Protein AF-A0A382B597-F1 (afdb_monomer)

Sequence (500 aa):
MKMKSVLISLIPILILISCGGSGDSQESSTSLQPSNSISLPTAVIDGYVSGANVYIDFNWNLVQDEGEPSATENTSQQLYEFSETDFSEINNFSAFCGMNRPRIAEVPIGAVDSENGTVTEAYTMTYFPRSYNSNSERANVTPFSSLFTVFVQDAIQGANITVPEACGSEADDIAVNVLGKVESVLNDLEYQYGINPSYFYED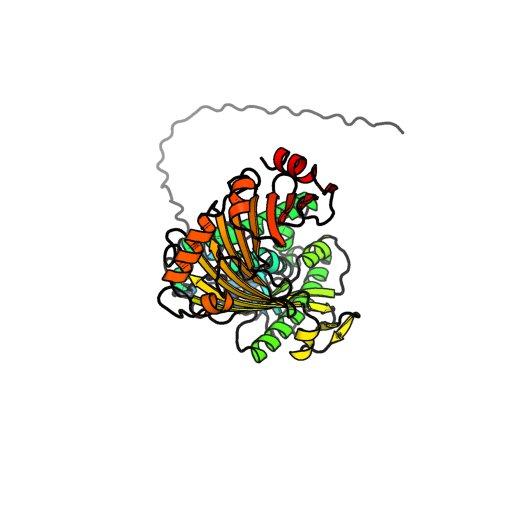YIASGNAEKQEIGEKIVVFLGTMHEVEKVAEEIYGSPVISYPSEELINTVLAGNEFNTLTFHIVIKTTREIVDSYFSYEKRLRYNNIVANDEGQILDSNGNPMAITQENLETVADVHSSEDYESGIGNVVNGYFVHISTEINNGVERTFILFSKDEWGCDLTLSKETTYGYLSARQGCYPPLNTMDQTELRLYDETNPYFDYDVSLEASRRDVATINDIFEELDAIPLGIANRDNALAYVLDGDQLFYEIEKDVNWFYYYTKGSGEELCQKIPLGGTSVIQSWTGTTAYEQCYANMQ

Mean predicted aligned error: 9.7 Å

Nearest PDB structures (foldseek):
  5onu-assembly1_C  TM=3.899E-01  e=1.989E+00  Vibrio cholerae
  7ufs-assembly1_D  TM=1.704E-01  e=6.627E+00  Bifidobacterium longum

Foldseek 3Di:
DDDDDDDDDDDDDDDDDDDDDDDDDDDPPPPPDPPQFQWAKEAEPLALKAPWWKWWDLQLPLDDDPLTATFDDDPVVSITTTGPVSNVLAAPDGSLLSLLTKMKTWHDQQIAGPVPGTDHFIFMFMAGRLARSDDDPYFYGALLRQQLCQQQVVLSVPGPDDRRCSSPPSNSVSSRSSNVSSNVVQVCCCVVPVDHSCLSTPNCVVVVVVLSSVLRNLSRLVRSLQVVLQVQVCVVPVFGKDKHWDPVVNVCSSVSHDDFKTWIKMKTKDPWADPDPFKIKMKMKMFGGFMDGSVSFTAAPVRDGDDNHPVVSVRRTFIKMKIWIWGDACRLPHQWIWIWIWMATSNKTKTKIWTHHPDFAKIWMWMDIPVPQWIKTKIWTGHPAFKIKMKIKTANDCPQPQPNDPRVVCSVVVDSVVSVVSVVSSVPQDIHLVCVVVNVVRYDQQIKMWIWMDHQWIWIWMAGHPVRWIKIFTGGPPDDDTPDMDIGPVRSVVSVVVGD

Secondary structure (DSSP, 8-state):
-PPPPPPP-PPPPPP-----------------PPP------EEEBTTBEES-EEEE-SSSSSS--TTPPBPEEETTTTEEE--GGGGTTSTT--HHHHHTS-EEEEE-TT-EETTTEE--S-EEEEE--SSTT---SSEEE-TTGGGGHHHHHHHHHT----GGGTTSHHHHHHHHHHHHHHHHHHHHHHHHH---GGGGTS-TTTTT-HHHHHHHHHHHHHHHHHHHHHHHHHHHHSS-EEEEE-HHHHHHHHTT---SEEEEEEEEEPPPEE-SSSEEEEEEEEEEEEEEETTS-EE-TTS-EE-S-HHHHHHHSEEEEEEEEEEPTTTSBTTBEEEEEEEEETTEEEEEEEEE-SSS-EEEEEEEETTT--EEEEEEE--TTT-EEEEEEEE--TT-STT---HHHHHHH--HHHHHHHHHHHHTSPPSGGGHHHHTTS--TT-EEEEEEESSSEEEEEEETTTTEEEEEEE-TT--S-SEEEETHHHHHHHHHH--

Solvent-accessible surface area (backbone atoms only — not comparable to full-atom values): 27346 Å² total; per-residue (Å²): 133,83,88,80,87,80,84,83,81,88,80,84,86,83,85,82,88,83,85,86,79,93,75,94,70,94,70,81,80,75,73,82,66,80,73,85,68,60,79,66,41,29,32,47,45,77,35,58,53,43,74,51,54,38,34,45,34,57,30,56,79,80,60,96,52,92,60,50,31,61,42,48,78,37,78,92,77,62,33,30,40,52,59,80,73,42,46,72,51,33,46,78,67,43,62,67,53,61,52,48,31,38,38,39,36,41,34,43,62,71,17,36,27,70,78,81,38,68,35,84,63,36,29,64,33,31,21,66,46,64,28,67,81,53,87,64,94,52,49,41,27,17,49,58,25,33,62,50,48,44,75,31,46,74,52,36,69,75,55,87,47,52,55,44,51,29,51,36,70,71,41,47,52,44,32,45,51,31,17,47,46,45,33,50,52,41,51,49,40,30,73,77,70,68,41,59,66,56,74,40,48,57,64,45,73,86,69,63,38,60,71,59,42,56,52,30,55,54,46,43,47,45,33,23,35,46,39,54,47,29,54,54,49,24,70,74,67,76,35,67,49,49,66,32,52,38,74,64,50,57,57,39,60,73,69,68,54,91,76,60,63,48,48,25,34,38,42,35,48,51,81,73,39,80,77,56,101,54,32,34,36,36,42,38,42,34,38,33,66,35,36,31,36,78,83,58,31,38,32,43,99,84,68,45,79,41,72,91,42,72,73,50,51,68,69,41,23,56,46,35,35,38,44,37,37,40,34,54,70,37,68,75,42,84,74,22,29,44,40,30,37,43,34,32,50,78,84,43,43,36,31,37,44,35,36,35,46,99,64,74,37,56,37,34,33,45,34,40,37,69,84,78,68,31,43,36,46,31,37,37,31,38,54,94,80,75,32,40,42,22,24,35,40,39,43,57,49,90,81,45,83,62,83,80,64,61,58,65,59,49,60,72,65,62,47,59,68,59,53,44,52,53,48,57,57,48,71,65,54,52,68,34,58,89,30,45,81,65,42,56,74,74,50,53,68,67,9,32,46,36,30,41,33,39,60,95,35,33,38,39,36,39,36,31,37,82,79,63,50,29,38,15,39,36,25,48,68,99,52,89,60,73,74,46,77,40,58,42,91,57,6,58,60,53,38,52,72,72,57,112

Radius of gyration: 28.18 Å; Cα contacts (8 Å, |Δi|>4): 1024; chains: 1; bounding box: 69×78×82 Å

Organism: NCBI:txid408172

Structure (mmCIF, N/CA/C/O backbone):
data_AF-A0A382B597-F1
#
_entry.id   AF-A0A382B597-F1
#
loop_
_atom_site.group_PDB
_atom_site.id
_atom_site.type_symbol
_atom_site.label_atom_id
_atom_site.label_alt_id
_atom_site.label_comp_id
_atom_site.label_asym_id
_atom_site.label_entity_id
_atom_site.label_seq_id
_atom_site.pdbx_PDB_ins_code
_atom_site.Cartn_x
_atom_site.Cartn_y
_atom_site.Cartn_z
_atom_site.occupancy
_atom_site.B_iso_or_equiv
_atom_site.auth_seq_id
_atom_site.auth_comp_id
_atom_site.auth_asym_id
_atom_site.auth_atom_id
_atom_site.pdbx_PDB_model_num
ATOM 1 N N . MET A 1 1 ? -39.086 40.029 -12.454 1.00 37.84 1 MET A N 1
ATOM 2 C CA . MET A 1 1 ? -39.548 40.391 -11.094 1.00 37.84 1 MET A CA 1
ATOM 3 C C . MET A 1 1 ? -38.426 41.175 -10.419 1.00 37.84 1 MET A C 1
ATOM 5 O O . MET A 1 1 ? -37.273 40.890 -10.696 1.00 37.84 1 MET A O 1
ATOM 9 N N . LYS A 1 2 ? -38.760 42.240 -9.684 1.00 30.34 2 LYS A N 1
ATOM 10 C CA . LYS A 1 2 ? -37.858 43.324 -9.248 1.00 30.34 2 LYS A CA 1
ATOM 11 C C . LYS A 1 2 ? -36.722 42.852 -8.322 1.00 30.34 2 LYS A C 1
ATOM 13 O O . LYS A 1 2 ? -37.002 42.181 -7.334 1.00 30.34 2 LYS A O 1
ATOM 18 N N . MET A 1 3 ? -35.493 43.310 -8.585 1.00 29.55 3 MET A N 1
ATOM 19 C CA . MET A 1 3 ? -34.404 43.361 -7.599 1.00 29.55 3 MET A CA 1
ATOM 20 C C . MET A 1 3 ? -34.833 44.236 -6.413 1.00 29.55 3 MET A C 1
ATOM 22 O O . MET A 1 3 ? -35.255 45.378 -6.607 1.00 29.55 3 MET A O 1
ATOM 26 N N . LYS A 1 4 ? -34.727 43.704 -5.191 1.00 32.28 4 LYS A N 1
ATOM 27 C CA . LYS A 1 4 ? -34.767 44.488 -3.952 1.00 32.28 4 LYS A CA 1
ATOM 28 C C . LYS A 1 4 ? -33.332 44.715 -3.486 1.00 32.28 4 LYS A C 1
ATOM 30 O O . LYS A 1 4 ? -32.605 43.772 -3.209 1.00 32.28 4 LYS A O 1
ATOM 35 N N . SER A 1 5 ? -32.963 45.986 -3.424 1.00 30.56 5 SER A N 1
ATOM 36 C CA . SER A 1 5 ? -31.755 46.529 -2.812 1.00 30.56 5 SER A CA 1
ATOM 37 C C . SER A 1 5 ? -31.752 46.294 -1.298 1.00 30.56 5 SER A C 1
ATOM 39 O O . SER A 1 5 ? -32.700 46.701 -0.623 1.00 30.56 5 SER A O 1
ATOM 41 N N . VAL A 1 6 ? -30.681 45.706 -0.767 1.00 36.62 6 VAL A N 1
ATOM 42 C CA . VAL A 1 6 ? -30.382 45.682 0.672 1.00 36.62 6 VAL A CA 1
ATOM 43 C C . VAL A 1 6 ? -29.342 46.769 0.951 1.00 36.62 6 VAL A C 1
ATOM 45 O O . VAL A 1 6 ? -28.278 46.787 0.338 1.00 36.62 6 VAL A O 1
ATOM 48 N N . LEU A 1 7 ? -29.692 47.715 1.829 1.00 30.53 7 LEU A N 1
ATOM 49 C CA . LEU A 1 7 ? -28.797 48.749 2.350 1.00 30.53 7 LEU A CA 1
ATOM 50 C C . LEU A 1 7 ? -27.815 48.120 3.350 1.00 30.53 7 LEU A C 1
ATOM 52 O O . LEU A 1 7 ? -28.245 47.505 4.323 1.00 30.53 7 LEU A O 1
ATOM 56 N N . ILE A 1 8 ? -26.518 48.349 3.150 1.00 35.06 8 ILE A N 1
ATOM 57 C CA . ILE A 1 8 ? -25.460 48.057 4.123 1.00 35.06 8 ILE A CA 1
ATOM 58 C C . ILE A 1 8 ? -25.253 49.312 4.981 1.00 35.06 8 ILE A C 1
ATOM 60 O O . ILE A 1 8 ? -24.890 50.372 4.472 1.00 35.06 8 ILE A O 1
ATOM 64 N N . SER A 1 9 ? -25.520 49.194 6.281 1.00 29.27 9 SER A N 1
ATOM 65 C CA . SER A 1 9 ? -25.282 50.233 7.287 1.00 29.27 9 SER A CA 1
ATOM 66 C C . SER A 1 9 ? -23.873 50.068 7.862 1.00 29.27 9 SER A C 1
ATOM 68 O O . SER A 1 9 ? -23.612 49.098 8.568 1.00 29.27 9 SER A O 1
ATOM 70 N N . LEU A 1 10 ? -22.971 51.013 7.572 1.00 33.47 10 LEU A N 1
ATOM 71 C CA . LEU A 1 10 ? -21.651 51.108 8.205 1.00 33.47 10 LEU A CA 1
ATOM 72 C C . LEU A 1 10 ? -21.783 51.586 9.661 1.00 33.47 10 LEU A C 1
ATOM 74 O O . LEU A 1 10 ? -22.349 52.649 9.916 1.00 33.47 10 LEU A O 1
ATOM 78 N N . ILE A 1 11 ? -21.203 50.835 10.599 1.00 38.25 11 ILE A N 1
ATOM 79 C CA . ILE A 1 11 ? -20.978 51.247 11.993 1.00 38.25 11 ILE A CA 1
ATOM 80 C C . ILE A 1 11 ? -19.499 51.659 12.134 1.00 38.25 11 ILE A C 1
ATOM 82 O O . ILE A 1 11 ? -18.631 50.888 11.723 1.00 38.25 11 ILE A O 1
ATOM 86 N N . PRO A 1 12 ? -19.175 52.844 12.688 1.00 37.09 12 PRO A N 1
ATOM 87 C CA . PRO A 1 12 ? -17.795 53.290 12.854 1.00 37.09 12 PRO A CA 1
ATOM 88 C C . PRO A 1 12 ? -17.158 52.744 14.142 1.00 37.09 12 PRO A C 1
ATOM 90 O O . PRO A 1 12 ? -17.739 52.818 15.224 1.00 37.09 12 PRO A O 1
ATOM 93 N N . ILE A 1 13 ? -15.929 52.240 14.012 1.00 37.03 13 ILE A N 1
ATOM 94 C CA . ILE A 1 13 ? -15.057 51.787 15.104 1.00 37.03 13 ILE A CA 1
ATOM 95 C C . ILE A 1 13 ? -14.467 53.011 15.824 1.00 37.03 13 ILE A C 1
ATOM 97 O O . ILE A 1 13 ? -13.792 53.839 15.210 1.00 37.03 13 ILE A O 1
ATOM 101 N N . LEU A 1 14 ? -14.723 53.121 17.133 1.00 34.41 14 LEU A N 1
ATOM 102 C CA . LEU A 1 14 ? -14.070 54.080 18.027 1.00 34.41 14 LEU A CA 1
ATOM 103 C C . LEU A 1 14 ? -12.670 53.578 18.404 1.00 34.41 14 LEU A C 1
ATOM 105 O O . LEU A 1 14 ? -12.516 52.496 18.963 1.00 34.41 14 LEU A O 1
ATOM 109 N N . ILE A 1 15 ? -11.666 54.418 18.161 1.00 37.91 15 ILE A N 1
ATOM 110 C CA . ILE A 1 15 ? -10.304 54.274 18.678 1.00 37.91 15 ILE A CA 1
ATOM 111 C C . ILE A 1 15 ? -10.270 54.907 20.074 1.00 37.91 15 ILE A C 1
ATOM 113 O O . ILE A 1 15 ? -10.552 56.098 20.217 1.00 37.91 15 ILE A O 1
ATOM 117 N N . LEU A 1 16 ? -9.899 54.133 21.095 1.00 32.31 16 LEU A N 1
ATOM 118 C CA . LEU A 1 16 ? -9.538 54.650 22.415 1.00 32.31 16 LEU A CA 1
ATOM 119 C C . LEU A 1 16 ? -8.029 54.502 22.615 1.00 32.31 16 LEU A C 1
ATOM 121 O O . LEU A 1 16 ? -7.497 53.401 22.722 1.00 32.31 16 LEU A O 1
ATOM 125 N N . ILE A 1 17 ? -7.359 55.650 22.667 1.00 39.31 17 I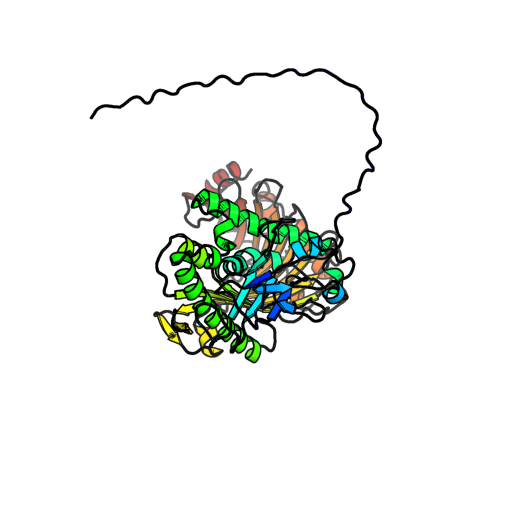LE A N 1
ATOM 126 C CA . ILE A 1 17 ? -5.998 55.813 23.170 1.00 39.31 17 ILE A CA 1
ATOM 127 C C . ILE A 1 17 ? -6.109 55.943 24.691 1.00 39.31 17 ILE A C 1
ATOM 129 O O . ILE A 1 17 ? -6.788 56.846 25.180 1.00 39.31 17 ILE A O 1
ATOM 133 N N . SER A 1 18 ? -5.418 55.076 25.429 1.00 32.22 18 SER A N 1
ATOM 134 C CA . SER A 1 18 ? -5.129 55.278 26.849 1.00 32.22 18 SER A CA 1
ATOM 135 C C . SER A 1 18 ? -3.623 55.201 27.067 1.00 32.22 18 SER A C 1
ATOM 137 O O . SER A 1 18 ? -2.956 54.277 26.610 1.00 32.22 18 SER A O 1
ATOM 139 N N . CYS A 1 19 ? -3.104 56.216 27.747 1.00 43.09 19 CYS A N 1
ATOM 140 C CA . CYS A 1 19 ? -1.728 56.362 28.182 1.00 43.09 19 CYS A CA 1
ATOM 141 C C . CYS A 1 19 ? -1.784 56.544 29.700 1.00 43.09 19 CYS A C 1
ATOM 143 O O . CYS A 1 19 ? -2.514 57.421 30.168 1.00 43.09 19 CYS A O 1
ATOM 145 N N . GLY A 1 20 ? -1.026 55.757 30.465 1.00 29.20 20 GLY A N 1
ATOM 146 C CA . GLY A 1 20 ? -0.786 56.066 31.873 1.00 29.20 20 GLY A CA 1
ATOM 147 C C . GLY A 1 20 ? -0.427 54.877 32.757 1.00 29.20 20 GLY A C 1
ATOM 148 O O . GLY A 1 20 ? -1.260 54.012 32.992 1.00 29.20 20 GLY A O 1
ATOM 149 N N . GLY A 1 21 ? 0.770 54.942 33.350 1.00 28.38 21 GLY A N 1
ATOM 150 C CA . GLY A 1 21 ? 0.973 54.513 34.736 1.00 28.38 21 GLY A CA 1
ATOM 151 C C . GLY A 1 21 ? 1.982 53.392 34.963 1.00 28.38 21 GLY A C 1
ATOM 152 O O . GLY A 1 21 ? 1.618 52.225 34.985 1.00 28.38 21 GLY A O 1
ATOM 153 N N . SER A 1 22 ? 3.233 53.769 35.240 1.00 30.67 22 SER A N 1
ATOM 154 C CA . SER A 1 22 ? 4.206 52.931 35.946 1.00 30.67 22 SER A CA 1
ATOM 155 C C . SER A 1 22 ? 3.709 52.590 37.354 1.00 30.67 22 SER A C 1
ATOM 157 O O . SER A 1 22 ? 3.396 53.491 38.133 1.00 30.67 22 SER A O 1
ATOM 159 N N . GLY A 1 23 ? 3.705 51.303 37.686 1.00 27.50 23 GLY A N 1
ATOM 160 C CA . GLY A 1 23 ? 3.468 50.778 39.025 1.00 27.50 23 GLY A CA 1
ATOM 161 C C . GLY A 1 23 ? 4.176 49.438 39.151 1.00 27.50 23 GLY A C 1
ATOM 162 O O . GLY A 1 23 ? 3.759 48.459 38.548 1.00 27.50 23 GLY A O 1
ATOM 163 N N . ASP A 1 24 ? 5.291 49.448 39.871 1.00 30.38 24 ASP A N 1
ATOM 164 C CA . ASP A 1 24 ? 6.101 48.284 40.206 1.00 30.38 24 ASP A CA 1
ATOM 165 C C . ASP A 1 24 ? 5.371 47.471 41.284 1.00 30.38 24 ASP A C 1
ATOM 167 O O . ASP A 1 24 ? 5.155 47.950 42.400 1.00 30.38 24 ASP A O 1
ATOM 171 N N . SER A 1 25 ? 4.949 46.260 40.939 1.00 30.42 25 SER A N 1
ATOM 172 C CA . SER A 1 25 ? 4.514 45.249 41.895 1.00 30.42 25 SER A CA 1
ATOM 173 C C . SER A 1 25 ? 4.938 43.888 41.367 1.00 30.42 25 SER A C 1
ATOM 175 O O . SER A 1 25 ? 4.450 43.441 40.332 1.00 30.42 25 SER A O 1
ATOM 177 N N . GLN A 1 26 ? 5.872 43.262 42.084 1.00 36.31 26 GLN A N 1
ATOM 178 C CA . GLN A 1 26 ? 6.314 41.887 41.883 1.00 36.31 26 GLN A CA 1
ATOM 179 C C . GLN A 1 26 ? 5.106 40.943 41.830 1.00 36.31 26 GLN A C 1
ATOM 181 O O . GLN A 1 26 ? 4.572 40.554 42.869 1.00 36.31 26 GLN A O 1
ATOM 186 N N . GLU A 1 27 ? 4.708 40.534 40.630 1.00 28.67 27 GLU A N 1
ATOM 187 C CA . GLU A 1 27 ? 3.948 39.308 40.445 1.00 28.67 27 GLU A CA 1
ATOM 188 C C . GLU A 1 27 ? 4.941 38.170 40.249 1.00 28.67 27 GLU A C 1
ATOM 190 O O . GLU A 1 27 ? 5.808 38.200 39.373 1.00 28.67 27 GLU A O 1
ATOM 195 N N . SER A 1 28 ? 4.837 37.173 41.128 1.00 26.16 28 SER A N 1
ATOM 196 C CA . SER A 1 28 ? 5.482 35.887 40.918 1.00 26.16 28 SER A CA 1
ATOM 197 C C . SER A 1 28 ? 4.978 35.338 39.594 1.00 26.16 28 SER A C 1
ATOM 199 O O . SER A 1 28 ? 3.799 35.019 39.452 1.00 26.16 28 SER A O 1
ATOM 201 N N . SER A 1 29 ? 5.886 35.237 38.630 1.00 25.31 29 SER A N 1
ATOM 202 C CA . SER A 1 29 ? 5.713 34.425 37.442 1.00 25.31 29 SER A CA 1
ATOM 203 C C . SER A 1 29 ? 5.484 32.988 37.898 1.00 25.31 29 SER A C 1
ATOM 205 O O . SER A 1 29 ? 6.432 32.236 38.130 1.00 25.31 29 SER A O 1
ATOM 207 N N . THR A 1 30 ? 4.222 32.611 38.072 1.00 29.50 30 THR A N 1
ATOM 208 C CA . THR A 1 30 ? 3.831 31.207 38.069 1.00 29.50 30 THR A CA 1
ATOM 209 C C . THR A 1 30 ? 4.126 30.742 36.651 1.00 29.50 30 THR A C 1
ATOM 211 O O . THR A 1 30 ? 3.355 31.010 35.731 1.00 29.50 30 THR A O 1
ATOM 214 N N . SER A 1 31 ? 5.306 30.159 36.439 1.00 28.16 31 SER A N 1
ATOM 215 C CA . SER A 1 31 ? 5.576 29.427 35.213 1.00 28.16 31 SER A CA 1
ATOM 216 C C . SER A 1 31 ? 4.505 28.349 35.129 1.00 28.16 31 SER A C 1
ATOM 218 O O . SER A 1 31 ? 4.488 27.433 35.953 1.00 28.16 31 SER A O 1
ATOM 220 N N . LEU A 1 32 ? 3.598 28.474 34.165 1.00 34.69 32 LEU A N 1
ATOM 221 C CA . LEU A 1 32 ? 2.854 27.333 33.659 1.00 34.69 32 LEU A CA 1
ATOM 222 C C . LEU A 1 32 ? 3.909 26.405 33.050 1.00 34.69 32 LEU A C 1
ATOM 224 O O . LEU A 1 32 ? 4.271 26.537 31.885 1.00 34.69 32 LEU A O 1
ATOM 228 N N . GLN A 1 33 ? 4.494 25.537 33.877 1.00 34.47 33 GLN A N 1
ATOM 229 C CA . GLN A 1 33 ? 5.104 24.328 33.352 1.00 34.47 33 GLN A CA 1
ATOM 230 C C . GLN A 1 33 ? 3.967 23.564 32.663 1.00 34.47 33 GLN A C 1
ATOM 232 O O . GLN A 1 33 ? 2.923 23.386 33.301 1.00 34.47 33 GLN A O 1
ATOM 237 N N . PRO A 1 34 ? 4.116 23.137 31.398 1.00 35.34 34 PRO A N 1
ATOM 238 C CA . PRO A 1 34 ? 3.214 22.137 30.857 1.00 35.34 34 PRO A CA 1
ATOM 239 C C . PRO A 1 34 ? 3.278 20.941 31.805 1.00 35.34 34 PRO A C 1
ATOM 241 O O . PRO A 1 34 ? 4.360 20.474 32.170 1.00 35.34 34 PRO A O 1
ATOM 244 N N . SER A 1 35 ? 2.121 20.517 32.300 1.00 34.47 35 SER A N 1
ATOM 245 C CA . SER A 1 35 ? 2.018 19.259 33.018 1.00 34.47 35 SER A CA 1
ATOM 246 C C . SER A 1 35 ? 2.520 18.169 32.077 1.00 34.47 35 SER A C 1
ATOM 248 O O . SER A 1 35 ? 1.922 17.941 31.031 1.00 34.47 35 SER A O 1
ATOM 250 N N . ASN A 1 36 ? 3.604 17.493 32.451 1.00 43.84 36 ASN A N 1
ATOM 251 C CA . ASN A 1 36 ? 4.117 16.311 31.752 1.00 43.84 36 ASN A CA 1
ATOM 252 C C . ASN A 1 36 ? 3.162 15.102 31.840 1.00 43.84 36 ASN A C 1
ATOM 254 O O . ASN A 1 36 ? 3.575 13.993 31.535 1.00 43.84 36 ASN A O 1
ATOM 258 N N . SER A 1 37 ? 1.910 15.288 32.272 1.00 59.62 37 SER A N 1
ATOM 259 C CA . SER A 1 37 ? 0.916 14.223 32.303 1.00 59.62 37 SER A CA 1
ATOM 260 C C . SER A 1 37 ? 0.617 13.782 30.875 1.00 59.62 37 SER A C 1
ATOM 262 O O . SER A 1 37 ? 0.055 14.555 30.092 1.00 59.62 37 SER A O 1
ATOM 264 N N . ILE A 1 38 ? 0.993 12.550 30.550 1.00 69.88 38 ILE A N 1
ATOM 265 C CA . ILE A 1 38 ? 0.642 11.908 29.286 1.00 69.88 38 ILE A CA 1
ATOM 266 C C . ILE A 1 38 ? -0.887 11.809 29.234 1.00 69.88 38 ILE A C 1
ATOM 268 O O . ILE A 1 38 ? -1.503 11.162 30.074 1.00 69.88 38 ILE A O 1
ATOM 272 N N . SER A 1 39 ? -1.502 12.519 28.286 1.00 83.75 39 SER A N 1
ATOM 273 C CA . SER A 1 39 ? -2.951 12.538 28.083 1.00 83.75 39 SER A CA 1
ATOM 274 C C . SER A 1 39 ? -3.235 12.224 26.622 1.00 83.75 39 SER A C 1
ATOM 276 O O . SER A 1 39 ? -3.176 13.109 25.771 1.00 83.75 39 SER A O 1
ATOM 278 N N . LEU A 1 40 ? -3.543 10.958 26.343 1.00 91.94 40 LEU A N 1
ATOM 279 C CA . LEU A 1 40 ? -3.935 10.461 25.019 1.00 91.94 40 LEU A CA 1
ATOM 280 C C . LEU A 1 40 ? -5.356 9.866 25.068 1.00 91.94 40 LEU A C 1
ATOM 282 O O . LEU A 1 40 ? -5.536 8.691 24.749 1.00 91.94 40 LEU A O 1
ATOM 286 N N . PRO A 1 41 ? -6.371 10.630 25.521 1.00 93.56 41 PRO A N 1
ATOM 287 C CA . PRO A 1 41 ? -7.708 10.093 25.720 1.00 93.56 41 PRO A CA 1
ATOM 288 C C . PRO A 1 41 ? -8.282 9.621 24.388 1.00 93.56 41 PRO A C 1
ATOM 290 O O . PRO A 1 41 ? -8.193 10.321 23.373 1.00 93.56 41 PRO A O 1
ATOM 293 N N . THR A 1 42 ? -8.888 8.439 24.418 1.00 96.75 42 THR A N 1
ATOM 294 C CA . THR A 1 42 ? -9.464 7.793 23.240 1.00 96.75 42 THR A CA 1
ATOM 295 C C . THR A 1 42 ? -10.916 7.424 23.515 1.00 96.75 42 THR A C 1
ATOM 297 O O . THR A 1 42 ? -11.240 6.948 24.596 1.00 96.75 42 THR A O 1
ATOM 300 N N . ALA A 1 43 ? -11.811 7.675 22.566 1.00 97.69 43 ALA A N 1
ATOM 301 C CA . ALA A 1 43 ? -13.192 7.205 22.605 1.00 97.69 43 ALA A CA 1
ATOM 302 C C . ALA A 1 43 ? -13.445 6.306 21.397 1.00 97.69 43 ALA A C 1
ATOM 304 O O . ALA A 1 43 ? -12.990 6.619 20.298 1.00 97.69 43 ALA A O 1
ATOM 305 N N . VAL A 1 44 ? -14.185 5.223 21.608 1.00 98.38 44 VAL A N 1
ATOM 306 C CA . VAL A 1 44 ? -14.641 4.309 20.556 1.00 98.38 44 VAL A CA 1
ATOM 307 C C . VAL A 1 44 ? -16.106 4.650 20.288 1.00 98.38 44 VAL A C 1
ATOM 309 O O . VAL A 1 44 ? -16.922 4.524 21.201 1.00 98.38 44 VAL A O 1
ATOM 312 N N . ILE A 1 45 ? -16.397 5.186 19.098 1.00 97.75 45 ILE A N 1
ATOM 313 C CA . ILE A 1 45 ? -17.679 5.810 18.729 1.00 97.75 45 ILE A CA 1
ATOM 314 C C . ILE A 1 45 ? -18.252 5.121 17.482 1.00 97.75 45 ILE A C 1
ATOM 316 O O . ILE A 1 45 ? -18.068 5.618 16.375 1.00 97.75 45 ILE A O 1
ATOM 320 N N . ASP A 1 46 ? -18.926 3.994 17.693 1.00 94.00 46 ASP A N 1
ATOM 321 C CA . ASP A 1 46 ? -19.938 3.368 16.826 1.00 94.00 46 ASP A CA 1
ATOM 322 C C . ASP A 1 46 ? -21.329 3.765 17.375 1.00 94.00 46 ASP A C 1
ATOM 324 O O . ASP A 1 46 ? -21.970 4.689 16.874 1.00 94.00 46 ASP A O 1
ATOM 328 N N . GLY A 1 47 ? -21.669 3.240 18.549 1.00 93.25 47 GLY A N 1
ATOM 329 C CA . GLY A 1 47 ? -22.055 3.961 19.759 1.00 93.25 47 GLY A CA 1
ATOM 330 C C . GLY A 1 47 ? -20.859 4.079 20.717 1.00 93.25 47 GLY A C 1
ATOM 331 O O . GLY A 1 47 ? -19.722 3.787 20.351 1.00 93.25 47 GLY A O 1
ATOM 332 N N . TYR A 1 48 ? -21.058 4.496 21.970 1.00 97.62 48 TYR A N 1
ATOM 333 C CA . TYR A 1 48 ? -19.965 4.376 22.944 1.00 97.62 48 TYR A CA 1
ATOM 334 C C . TYR A 1 48 ? -19.735 2.895 23.257 1.00 97.62 48 TYR A C 1
ATOM 336 O O . TYR A 1 48 ? -20.570 2.273 23.919 1.00 97.62 48 TYR A O 1
ATOM 344 N N . VAL A 1 49 ? -18.606 2.348 22.799 1.00 98.25 49 VAL A N 1
ATOM 345 C CA . VAL A 1 49 ? -18.289 0.920 22.945 1.00 98.25 49 VAL A CA 1
ATOM 346 C C . VAL A 1 49 ? -17.514 0.648 24.234 1.00 98.25 49 VAL A C 1
ATOM 348 O O . VAL A 1 49 ? -16.441 1.209 24.473 1.00 98.25 49 VAL A O 1
ATOM 351 N N . SER A 1 50 ? -18.039 -0.272 25.041 1.00 98.31 50 SER A N 1
ATOM 352 C CA . SER A 1 50 ? -17.427 -0.785 26.268 1.00 98.31 50 SER A CA 1
ATOM 353 C C . SER A 1 50 ? -16.900 -2.208 26.078 1.00 98.31 50 SER A C 1
ATOM 355 O O . SER A 1 50 ? -17.588 -3.049 25.495 1.00 98.31 50 SER A O 1
ATOM 357 N N . GLY A 1 51 ? -15.701 -2.496 26.596 1.00 97.75 51 GLY A N 1
ATOM 358 C CA . GLY A 1 51 ? -15.044 -3.801 26.469 1.00 97.75 51 GLY A CA 1
ATOM 359 C C . GLY A 1 51 ? -14.206 -4.012 25.200 1.00 97.75 51 GLY A C 1
ATOM 360 O O . GLY A 1 51 ? -13.890 -5.160 24.891 1.00 97.75 51 GLY A O 1
ATOM 361 N N . ALA A 1 52 ? -13.850 -2.948 24.474 1.00 98.31 52 ALA A N 1
ATOM 362 C CA . ALA A 1 52 ? -12.904 -3.022 23.358 1.00 98.31 52 ALA A CA 1
ATOM 363 C C . ALA A 1 52 ? -11.451 -3.131 23.856 1.00 98.31 52 ALA A C 1
ATOM 365 O O . ALA A 1 52 ? -11.112 -2.611 24.923 1.00 98.31 52 ALA A O 1
ATOM 366 N N . ASN A 1 53 ? -10.582 -3.763 23.066 1.00 98.12 53 ASN A N 1
ATOM 367 C CA . ASN A 1 53 ? -9.137 -3.617 23.214 1.00 98.12 53 ASN A CA 1
ATOM 368 C C . ASN A 1 53 ? -8.702 -2.372 22.435 1.00 98.12 53 ASN A C 1
ATOM 370 O O . ASN A 1 53 ? -8.926 -2.289 21.230 1.00 98.12 53 ASN A O 1
ATOM 374 N N . VAL A 1 54 ? -8.129 -1.383 23.122 1.00 98.50 54 VAL A N 1
ATOM 375 C CA . VAL A 1 54 ? -7.704 -0.122 22.503 1.00 98.50 54 VAL A CA 1
ATOM 376 C C . VAL A 1 54 ? -6.213 0.057 22.708 1.00 98.50 54 VAL A C 1
ATOM 378 O O . VAL A 1 54 ? -5.763 0.116 23.850 1.00 98.50 54 VAL A O 1
ATOM 381 N N . TYR A 1 55 ? -5.460 0.199 21.622 1.00 98.19 55 TYR A N 1
ATOM 382 C CA . TYR A 1 55 ? -4.010 0.379 21.663 1.00 98.19 55 TYR A CA 1
ATOM 383 C C . TYR A 1 55 ? -3.542 1.493 20.723 1.00 98.19 55 TYR A C 1
ATOM 385 O O . TYR A 1 55 ? -4.298 1.999 19.884 1.00 98.19 55 TYR A O 1
ATOM 393 N N . ILE A 1 56 ? -2.301 1.934 20.926 1.00 97.38 56 ILE A N 1
ATOM 394 C CA . ILE A 1 56 ? -1.615 2.854 20.014 1.00 97.38 56 ILE A CA 1
ATOM 395 C C . ILE A 1 56 ? -0.588 2.043 19.241 1.00 97.38 56 ILE A C 1
ATOM 397 O O . ILE A 1 56 ? 0.312 1.469 19.846 1.00 97.38 56 ILE A O 1
ATOM 401 N N . ASP A 1 57 ? -0.725 2.065 17.924 1.00 95.38 57 ASP A N 1
ATOM 402 C CA . ASP A 1 57 ? 0.144 1.369 16.982 1.00 95.38 57 ASP A CA 1
ATOM 403 C C . ASP A 1 57 ? 1.383 2.231 16.708 1.00 95.38 57 ASP A C 1
ATOM 405 O O . ASP A 1 57 ? 1.319 3.294 16.089 1.00 95.38 57 ASP A O 1
ATOM 409 N N . PHE A 1 58 ? 2.519 1.855 17.274 1.00 94.75 58 PHE A N 1
ATOM 410 C CA . PHE A 1 58 ? 3.725 2.675 17.278 1.00 94.75 58 PHE A CA 1
ATOM 411 C C . PHE A 1 58 ? 4.585 2.458 16.039 1.00 94.75 58 PHE A C 1
ATOM 413 O O . PHE A 1 58 ? 5.223 3.406 15.566 1.00 94.75 58 PHE A O 1
ATOM 420 N N . ASN A 1 59 ? 4.604 1.237 15.515 1.00 91.75 59 ASN A N 1
ATOM 421 C CA . ASN A 1 59 ? 5.451 0.859 14.391 1.00 91.75 59 ASN A CA 1
ATOM 422 C C . ASN A 1 59 ? 4.750 0.893 13.023 1.00 91.75 59 ASN A C 1
ATOM 424 O O . ASN A 1 59 ? 5.394 0.560 12.027 1.00 91.75 59 ASN A O 1
ATOM 428 N N . TRP A 1 60 ? 3.497 1.354 12.971 1.00 91.25 60 TRP A N 1
ATOM 429 C CA . TRP A 1 60 ? 2.690 1.500 11.760 1.00 91.25 60 TRP A CA 1
ATOM 430 C C . TRP A 1 60 ? 2.234 0.187 11.122 1.00 91.25 60 TRP A C 1
ATOM 432 O O . TRP A 1 60 ? 1.704 0.231 10.018 1.00 91.25 60 TRP A O 1
ATOM 442 N N . ASN A 1 61 ? 2.399 -0.981 11.745 1.00 88.31 61 ASN A N 1
ATOM 443 C CA . ASN A 1 61 ? 1.955 -2.228 11.113 1.00 88.31 61 ASN A CA 1
ATOM 444 C C . ASN A 1 61 ? 0.446 -2.501 11.283 1.00 88.31 61 ASN A C 1
ATOM 446 O O . ASN A 1 61 ? -0.062 -3.430 10.658 1.00 88.31 61 ASN A O 1
ATOM 450 N N . LEU A 1 62 ? -0.261 -1.663 12.048 1.00 91.88 62 LEU A N 1
ATOM 451 C CA . LEU A 1 62 ? -1.691 -1.737 12.348 1.00 91.88 62 LEU A CA 1
ATOM 452 C C . LEU A 1 62 ? -2.114 -3.002 13.108 1.00 91.88 62 LEU A C 1
ATOM 454 O O . LEU A 1 62 ? -3.296 -3.345 13.117 1.00 91.88 62 LEU A O 1
ATOM 458 N N . VAL A 1 63 ? -1.179 -3.675 13.770 1.00 89.88 63 VAL A N 1
ATOM 459 C CA . VAL A 1 63 ? -1.390 -4.911 14.526 1.00 89.88 63 VAL A CA 1
ATOM 460 C C . VAL A 1 63 ? -0.768 -4.728 15.897 1.00 89.88 63 VAL A C 1
ATOM 462 O O . VAL A 1 63 ? 0.349 -4.249 16.014 1.00 89.88 63 VAL A O 1
ATOM 465 N N . GLN A 1 64 ? -1.471 -5.133 16.952 1.00 93.31 64 GLN A N 1
ATOM 466 C CA . GLN A 1 64 ? -0.923 -4.961 18.289 1.00 93.31 64 GLN A CA 1
ATOM 467 C C . GLN A 1 64 ? 0.318 -5.836 18.514 1.00 93.31 64 GLN A C 1
ATOM 469 O O . GLN A 1 64 ? 0.215 -7.062 18.618 1.00 93.31 64 GLN A O 1
ATOM 474 N N . ASP A 1 65 ? 1.472 -5.196 18.688 1.00 92.81 65 ASP A N 1
ATOM 475 C CA . ASP A 1 65 ? 2.734 -5.876 18.979 1.00 92.81 65 ASP A CA 1
ATOM 476 C C . ASP A 1 65 ? 3.088 -5.914 20.470 1.00 92.81 65 ASP A C 1
ATOM 478 O O . ASP A 1 65 ? 2.643 -5.109 21.296 1.00 92.81 65 ASP A O 1
ATOM 482 N N . GLU A 1 66 ? 3.966 -6.855 20.834 1.00 94.19 66 GLU A N 1
ATOM 483 C CA . GLU A 1 66 ? 4.548 -6.892 22.175 1.00 94.19 66 GLU A CA 1
ATOM 484 C C . GLU A 1 66 ? 5.301 -5.581 22.467 1.00 94.19 66 GLU A C 1
ATOM 486 O O . GLU A 1 66 ? 6.242 -5.205 21.767 1.00 94.19 66 GLU A O 1
ATOM 491 N N . GLY A 1 67 ? 4.890 -4.901 23.540 1.00 94.62 67 GLY A N 1
ATOM 492 C CA . GLY A 1 67 ? 5.453 -3.620 23.970 1.00 94.62 67 GLY A CA 1
ATOM 493 C C . GLY A 1 67 ? 4.632 -2.397 23.560 1.00 94.62 67 GLY A C 1
ATOM 494 O O . GLY A 1 67 ? 4.919 -1.300 24.042 1.00 94.62 67 GLY A O 1
ATOM 495 N N . GLU A 1 68 ? 3.594 -2.559 22.738 1.00 96.56 68 GLU A N 1
ATOM 496 C CA . GLU A 1 68 ? 2.675 -1.465 22.429 1.00 96.56 68 GLU A CA 1
ATOM 497 C C . GLU A 1 68 ? 1.662 -1.217 23.562 1.00 96.56 68 GLU A C 1
ATOM 499 O O . GLU A 1 68 ? 1.129 -2.159 24.164 1.00 96.56 68 GLU A O 1
ATOM 504 N N . PRO A 1 69 ? 1.368 0.055 23.886 1.00 96.12 69 PRO A N 1
ATOM 505 C CA . PRO A 1 69 ? 0.533 0.402 25.025 1.00 96.12 69 PRO A CA 1
ATOM 506 C C . PRO A 1 69 ? -0.933 0.053 24.758 1.00 96.12 69 PRO A C 1
ATOM 508 O O . PRO A 1 69 ? -1.522 0.497 23.773 1.00 96.12 69 PRO A O 1
ATOM 511 N N . SER A 1 70 ? -1.546 -0.667 25.697 1.00 96.50 70 SER A N 1
ATOM 512 C CA . SER A 1 70 ? -2.997 -0.887 25.752 1.00 96.50 70 SER A CA 1
ATOM 513 C C . SER A 1 70 ? -3.638 0.072 26.746 1.00 96.50 70 SER A C 1
ATOM 515 O O . SER A 1 70 ? -3.118 0.285 27.842 1.00 96.50 70 SER A O 1
ATOM 517 N N . ALA A 1 71 ? -4.790 0.625 26.398 1.00 96.94 71 ALA A N 1
ATOM 518 C CA . ALA A 1 71 ? -5.533 1.510 27.271 1.00 96.94 71 ALA A CA 1
ATOM 519 C C . ALA A 1 71 ? -6.296 0.743 28.356 1.00 96.94 71 ALA A C 1
ATOM 521 O O . ALA A 1 71 ? -6.743 -0.389 28.175 1.00 96.94 71 ALA A O 1
ATOM 522 N N . THR A 1 72 ? -6.544 1.424 29.470 1.00 96.56 72 THR A N 1
ATOM 523 C CA . THR A 1 72 ? -7.538 1.008 30.459 1.00 96.56 72 THR A CA 1
ATOM 524 C C . THR A 1 72 ? -8.860 1.718 30.189 1.00 96.56 72 THR A C 1
ATOM 526 O O . THR A 1 72 ? -8.905 2.939 30.035 1.00 96.56 72 THR A O 1
ATOM 529 N N . GLU A 1 73 ? -9.956 0.965 30.170 1.00 97.12 73 GLU A N 1
ATOM 530 C CA . GLU A 1 73 ? -11.291 1.533 30.009 1.00 97.12 73 GLU A CA 1
ATOM 531 C C . GLU A 1 73 ? -11.759 2.274 31.275 1.00 97.12 73 GLU A C 1
ATOM 533 O O . GLU A 1 73 ? -11.794 1.734 32.385 1.00 97.12 73 GLU A O 1
ATOM 538 N N . ASN A 1 74 ? -12.219 3.507 31.086 1.00 95.94 74 ASN A N 1
ATOM 539 C CA . ASN A 1 74 ? -12.917 4.330 32.059 1.00 95.94 74 ASN A CA 1
ATOM 540 C C . ASN A 1 74 ? -14.398 4.451 31.665 1.00 95.94 74 ASN A C 1
ATOM 542 O O . ASN A 1 74 ? -14.846 5.418 31.042 1.00 95.94 74 ASN A O 1
ATOM 546 N N . THR A 1 75 ? -15.181 3.461 32.089 1.00 92.50 75 THR A N 1
ATOM 547 C CA . THR A 1 75 ? -16.626 3.350 31.806 1.00 92.50 75 THR A CA 1
ATOM 548 C C . THR A 1 75 ? -17.449 4.559 32.260 1.00 92.50 75 THR A C 1
ATOM 550 O O . THR A 1 75 ? -18.489 4.851 31.678 1.00 92.50 75 THR A O 1
ATOM 553 N N . SER A 1 76 ? -17.006 5.290 33.291 1.00 92.81 76 SER A N 1
ATOM 554 C CA . SER A 1 76 ? -17.730 6.467 33.799 1.00 92.81 76 SER A CA 1
ATOM 555 C C . SER A 1 76 ? -17.580 7.690 32.897 1.00 92.81 76 SER A C 1
ATOM 557 O O . SER A 1 76 ? -18.462 8.547 32.882 1.00 92.81 76 SER A O 1
ATOM 559 N N . GLN A 1 77 ? -16.463 7.782 32.174 1.00 92.50 77 GLN A N 1
ATOM 560 C CA . GLN A 1 77 ? -16.179 8.867 31.234 1.00 92.50 77 GLN A CA 1
ATOM 561 C C . GLN A 1 77 ? -16.387 8.451 29.775 1.00 92.50 77 GLN A C 1
ATOM 563 O O . GLN A 1 77 ? -16.328 9.318 28.908 1.00 92.50 77 GLN A O 1
ATOM 568 N N . GLN A 1 78 ? -16.648 7.162 29.519 1.00 94.56 78 GLN A N 1
ATOM 569 C CA . GLN A 1 78 ? -16.734 6.572 28.178 1.00 94.56 78 GLN A CA 1
ATOM 570 C C . GLN A 1 78 ? -15.440 6.805 27.383 1.00 94.56 78 GLN A C 1
ATOM 572 O O . GLN A 1 78 ? -15.460 7.180 26.211 1.00 94.56 78 GLN A O 1
ATOM 577 N N . LEU A 1 79 ? -14.305 6.637 28.068 1.00 95.88 79 LEU A N 1
ATOM 578 C CA . LEU A 1 79 ? -12.964 6.841 27.528 1.00 95.88 79 LEU A CA 1
ATOM 579 C C . LEU A 1 79 ? -12.091 5.617 27.764 1.00 95.88 79 LEU A C 1
ATOM 581 O O . LEU A 1 79 ? -12.283 4.879 28.723 1.00 95.88 79 LEU A O 1
ATOM 585 N N . TYR A 1 80 ? -11.074 5.490 26.929 1.00 97.56 80 TYR A N 1
ATOM 586 C CA . TYR A 1 80 ? -9.926 4.619 27.083 1.00 97.56 80 TYR A CA 1
ATOM 587 C C . TYR A 1 80 ? -8.714 5.508 27.372 1.00 97.56 80 TYR A C 1
ATOM 589 O O . TYR A 1 80 ? -8.440 6.472 26.646 1.00 97.56 80 TYR A O 1
ATOM 597 N N . GLU A 1 81 ? -8.043 5.233 28.487 1.00 95.06 81 GLU A N 1
ATOM 598 C CA . GLU A 1 81 ? -6.985 6.071 29.048 1.00 95.06 81 GLU A CA 1
ATOM 599 C C . GLU A 1 81 ? -5.672 5.290 29.142 1.00 95.06 81 GLU A C 1
ATOM 601 O O . GLU A 1 81 ? -5.656 4.117 29.511 1.00 95.06 81 GLU A O 1
ATOM 606 N N . PHE A 1 82 ? -4.567 5.967 28.836 1.00 94.31 82 PHE A N 1
ATOM 607 C CA . PHE A 1 82 ? -3.217 5.419 28.927 1.00 94.31 82 PHE A CA 1
ATOM 608 C C . PHE A 1 82 ? -2.482 6.039 30.112 1.00 94.31 82 PHE A C 1
ATOM 610 O O . PHE A 1 82 ? -2.608 7.236 30.386 1.00 94.31 82 PHE A O 1
ATOM 617 N N . SER A 1 83 ? -1.692 5.228 30.797 1.00 91.44 83 SER A N 1
ATOM 618 C CA . SER A 1 83 ? -0.810 5.630 31.883 1.00 91.44 83 SER A CA 1
ATOM 619 C C . SER A 1 83 ? 0.632 5.759 31.396 1.00 91.44 83 SER A C 1
ATOM 621 O O . SER A 1 83 ? 1.025 5.173 30.393 1.00 91.44 83 SER A O 1
ATOM 623 N N . GLU A 1 84 ? 1.466 6.509 32.121 1.00 87.75 84 GLU A N 1
ATOM 624 C CA . GLU A 1 84 ? 2.870 6.697 31.724 1.00 87.75 84 GLU A CA 1
ATOM 625 C C . GLU A 1 84 ? 3.652 5.376 31.652 1.00 87.75 84 GLU A C 1
ATOM 627 O O . GLU A 1 84 ? 4.583 5.251 30.861 1.00 87.75 84 GLU A O 1
ATOM 632 N N . THR A 1 85 ? 3.279 4.389 32.472 1.00 91.00 85 THR A N 1
ATOM 633 C CA . THR A 1 85 ? 3.946 3.084 32.515 1.00 91.00 85 THR A CA 1
ATOM 634 C C . THR A 1 85 ? 3.653 2.216 31.304 1.00 91.00 85 THR A C 1
ATOM 636 O O . THR A 1 85 ? 4.447 1.325 31.030 1.00 91.00 85 THR A O 1
ATOM 639 N N . ASP A 1 86 ? 2.571 2.485 30.571 1.00 93.94 86 ASP A N 1
ATOM 640 C CA . ASP A 1 86 ? 2.198 1.684 29.399 1.00 93.94 86 ASP A CA 1
ATOM 641 C C . ASP A 1 86 ? 3.184 1.889 28.238 1.00 93.94 86 ASP A C 1
ATOM 643 O O . ASP A 1 86 ? 3.285 1.049 27.355 1.00 93.94 86 ASP A O 1
ATOM 647 N N . PHE A 1 87 ? 3.970 2.970 28.267 1.00 94.88 87 PHE A N 1
ATOM 648 C CA . PHE A 1 87 ? 4.952 3.323 27.236 1.00 94.88 87 PHE A CA 1
ATOM 649 C C . PHE A 1 87 ? 6.386 2.879 27.580 1.00 94.88 87 PHE A C 1
ATOM 651 O O . PHE A 1 87 ? 7.341 3.392 26.998 1.00 94.88 87 PHE A O 1
ATOM 658 N N . SER A 1 88 ? 6.577 1.979 28.555 1.00 94.19 88 SER A N 1
ATOM 659 C CA . SER A 1 88 ? 7.912 1.640 29.078 1.00 94.19 88 SER A CA 1
ATOM 660 C C . SER A 1 88 ? 8.843 0.972 28.067 1.00 94.19 88 SER A C 1
ATOM 662 O O . SER A 1 88 ? 10.060 1.087 28.213 1.00 94.19 88 SER A O 1
ATOM 664 N N . GLU A 1 89 ? 8.284 0.296 27.065 1.00 96.00 89 GLU A N 1
ATOM 665 C CA . GLU A 1 89 ? 9.042 -0.408 26.024 1.00 96.00 89 GLU A CA 1
ATOM 666 C C . GLU A 1 89 ? 9.427 0.500 24.845 1.00 96.00 89 GLU A C 1
ATOM 668 O O . GLU A 1 89 ? 10.176 0.083 23.964 1.00 96.00 89 GLU A O 1
ATOM 673 N N . ILE A 1 90 ? 8.972 1.760 24.836 1.00 96.00 90 ILE A N 1
ATOM 674 C CA . ILE A 1 90 ? 9.228 2.719 23.757 1.00 96.00 90 ILE A CA 1
ATOM 675 C C . ILE A 1 90 ? 10.356 3.666 24.171 1.00 96.00 90 ILE A C 1
ATOM 677 O O . ILE A 1 90 ? 10.219 4.492 25.082 1.00 96.00 90 ILE A O 1
ATOM 681 N N . ASN A 1 91 ? 11.491 3.600 23.473 1.00 95.25 91 ASN A N 1
ATOM 682 C CA . ASN A 1 91 ? 12.607 4.493 23.764 1.00 95.25 91 ASN A CA 1
ATOM 683 C C . ASN A 1 91 ? 12.278 5.927 23.343 1.00 95.25 91 ASN A C 1
ATOM 685 O O . ASN A 1 91 ? 11.688 6.174 22.296 1.00 95.25 91 ASN A O 1
ATOM 689 N N . ASN A 1 92 ? 12.735 6.894 24.143 1.00 92.06 92 ASN A N 1
ATOM 690 C CA . ASN A 1 92 ? 12.533 8.327 23.895 1.00 92.06 92 ASN A CA 1
ATOM 691 C C . ASN A 1 92 ? 11.058 8.734 23.744 1.00 92.06 92 ASN A C 1
ATOM 693 O O . ASN A 1 92 ? 10.760 9.738 23.094 1.00 92.06 92 ASN A O 1
ATOM 697 N N . PHE A 1 93 ? 10.140 7.980 24.358 1.00 94.25 93 PHE A N 1
ATOM 698 C CA . PHE A 1 93 ? 8.724 8.296 24.309 1.00 94.25 93 PHE A CA 1
ATOM 699 C C . PHE A 1 93 ? 8.448 9.750 24.727 1.00 94.25 93 PHE A C 1
ATOM 701 O O . PHE A 1 93 ? 8.977 10.276 25.712 1.00 94.25 93 PHE A O 1
ATOM 708 N N . SER A 1 94 ? 7.549 10.385 23.981 1.00 91.75 94 SER A N 1
ATOM 709 C CA . SER A 1 94 ? 6.917 11.642 24.352 1.00 91.75 94 SER A CA 1
ATOM 710 C C . SER A 1 94 ? 5.431 11.569 24.024 1.00 91.75 94 SER A C 1
ATOM 712 O O . SER A 1 94 ? 5.036 10.904 23.066 1.00 91.75 94 SER A O 1
ATOM 714 N N . ALA A 1 95 ? 4.600 12.307 24.766 1.00 89.56 95 ALA A N 1
ATOM 715 C CA . ALA A 1 95 ? 3.171 12.393 24.459 1.00 89.56 95 ALA A CA 1
ATOM 716 C C . ALA A 1 95 ? 2.928 12.832 23.004 1.00 89.56 95 ALA A C 1
ATOM 718 O O . ALA A 1 95 ? 2.002 12.358 22.365 1.00 89.56 95 ALA A O 1
ATOM 719 N N . PHE A 1 96 ? 3.805 13.676 22.461 1.00 90.12 96 PHE A N 1
ATOM 720 C CA . PHE A 1 96 ? 3.769 14.120 21.073 1.00 90.12 96 PHE A CA 1
ATOM 721 C C . PHE A 1 96 ? 4.022 12.992 20.067 1.00 90.12 96 PHE A C 1
ATOM 723 O O . PHE A 1 96 ? 3.287 12.882 19.092 1.00 90.12 96 PHE A O 1
ATOM 730 N N . CYS A 1 97 ? 5.002 12.123 20.333 1.00 93.06 97 CYS A N 1
ATOM 731 C CA . CYS A 1 97 ? 5.207 10.918 19.533 1.00 93.06 97 CYS A CA 1
ATOM 732 C C . CYS A 1 97 ? 3.925 10.072 19.516 1.00 93.06 97 CYS A C 1
ATOM 734 O O . CYS A 1 97 ? 3.382 9.817 18.448 1.00 93.06 97 CYS A O 1
ATOM 736 N N . GLY A 1 98 ? 3.357 9.759 20.690 1.00 93.44 98 GLY A N 1
ATOM 737 C CA . GLY A 1 98 ? 2.094 9.013 20.780 1.00 93.44 98 GLY A CA 1
ATOM 738 C C . GLY A 1 98 ? 0.892 9.729 20.144 1.00 93.44 98 GLY A C 1
ATOM 739 O O . GLY A 1 98 ? -0.010 9.083 19.615 1.00 93.44 98 GLY A O 1
ATOM 740 N N . MET A 1 99 ? 0.871 11.068 20.126 1.00 92.81 99 MET A N 1
ATOM 741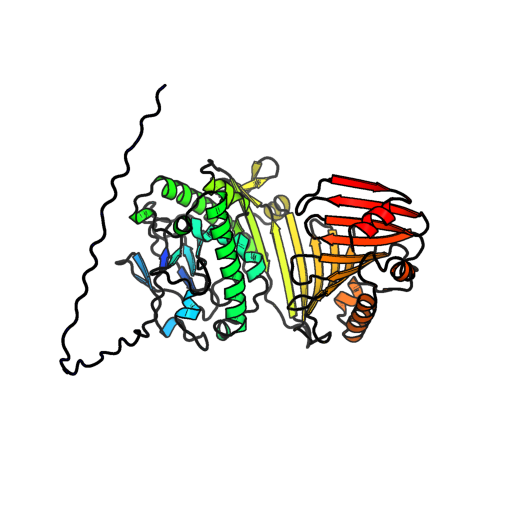 C CA . MET A 1 99 ? -0.166 11.838 19.430 1.00 92.81 99 MET A CA 1
ATOM 742 C C . MET A 1 99 ? -0.145 11.619 17.916 1.00 92.81 99 MET A C 1
ATOM 744 O O . MET A 1 99 ? -1.210 11.650 17.299 1.00 92.81 99 MET A O 1
ATOM 748 N N . ASN A 1 100 ? 1.032 11.357 17.351 1.00 94.50 100 ASN A N 1
ATOM 749 C CA . ASN A 1 100 ? 1.272 11.151 15.926 1.00 94.50 100 ASN A CA 1
ATOM 750 C C . ASN A 1 100 ? 1.211 9.676 15.507 1.00 94.50 100 ASN A C 1
ATOM 752 O O . ASN A 1 100 ? 1.760 9.325 14.466 1.00 94.50 100 ASN A O 1
ATOM 756 N N . ARG A 1 101 ? 0.590 8.806 16.308 1.00 94.50 101 ARG A N 1
ATOM 757 C CA . ARG A 1 101 ? 0.430 7.378 16.003 1.00 94.50 101 ARG A CA 1
ATOM 758 C C . ARG A 1 101 ? -1.045 6.990 15.839 1.00 94.50 101 ARG A C 1
ATOM 760 O O . ARG A 1 101 ? -1.906 7.664 16.428 1.00 94.50 101 ARG A O 1
ATOM 767 N N . PRO A 1 102 ? -1.379 5.971 15.030 1.00 95.88 102 PRO A N 1
ATOM 768 C CA . PRO A 1 102 ? -2.743 5.473 14.929 1.00 95.88 102 PRO A CA 1
ATOM 769 C C . PRO A 1 102 ? -3.274 4.976 16.275 1.00 95.88 102 PRO A C 1
ATOM 771 O O . PRO A 1 102 ? -2.517 4.541 17.141 1.00 95.88 102 PRO A O 1
ATOM 774 N N . ARG A 1 103 ? -4.591 5.070 16.467 1.00 96.88 103 ARG A N 1
ATOM 775 C CA . ARG A 1 103 ? -5.294 4.414 17.581 1.00 96.88 103 ARG A CA 1
ATOM 776 C C . ARG A 1 103 ? -6.184 3.347 16.983 1.00 96.88 103 ARG A C 1
ATOM 778 O O . ARG A 1 103 ? -6.947 3.654 16.065 1.00 96.88 103 ARG A O 1
ATOM 785 N N . ILE A 1 104 ? -6.098 2.136 17.505 1.00 97.88 104 ILE A N 1
ATOM 786 C CA . ILE A 1 104 ? -6.871 1.001 17.014 1.00 97.88 104 ILE A CA 1
ATOM 787 C C . ILE A 1 104 ? -7.777 0.522 18.137 1.00 97.88 104 ILE A C 1
ATOM 789 O O . ILE A 1 104 ? -7.361 0.461 19.293 1.00 97.88 104 ILE A O 1
ATOM 793 N N . ALA A 1 105 ? -9.035 0.259 17.794 1.00 98.38 105 ALA A N 1
ATOM 794 C CA . ALA A 1 105 ? -10.027 -0.324 18.677 1.00 98.38 105 ALA A CA 1
ATOM 795 C C . ALA A 1 105 ? -10.500 -1.647 18.075 1.00 98.38 105 ALA A C 1
ATOM 797 O O . ALA A 1 105 ? -11.255 -1.652 17.103 1.00 98.38 105 ALA A O 1
ATOM 798 N N . GLU A 1 106 ? -10.064 -2.755 18.662 1.00 98.00 106 GLU A N 1
ATOM 799 C CA . GLU A 1 106 ? -10.577 -4.086 18.354 1.00 98.00 106 GLU A CA 1
ATOM 800 C C . GLU A 1 106 ? -11.794 -4.338 19.243 1.00 98.00 106 GLU A C 1
ATOM 802 O O . GLU A 1 106 ? -11.700 -4.369 20.477 1.00 98.00 106 GLU A O 1
ATOM 807 N N . VAL A 1 107 ? -12.960 -4.486 18.625 1.00 98.44 107 VAL A N 1
ATOM 808 C CA . VAL A 1 107 ? -14.230 -4.682 19.318 1.00 98.44 107 VAL A CA 1
ATOM 809 C C . VAL A 1 107 ? -14.591 -6.167 19.263 1.00 98.44 107 VAL A C 1
ATOM 811 O O . VAL A 1 107 ? -15.016 -6.656 18.216 1.00 98.44 107 VAL A O 1
ATOM 814 N N . PRO A 1 108 ? -14.430 -6.925 20.364 1.00 98.00 108 PRO A N 1
ATOM 815 C CA . PRO A 1 108 ? -14.701 -8.355 20.363 1.00 98.00 108 PRO A CA 1
ATOM 816 C C . PRO A 1 108 ? -16.197 -8.662 20.505 1.00 98.00 108 PRO A C 1
ATOM 818 O O . PRO A 1 108 ? -16.985 -7.873 21.036 1.00 98.00 108 PRO A O 1
ATOM 821 N N . ILE A 1 109 ? -16.578 -9.892 20.149 1.00 97.88 109 ILE A N 1
ATOM 822 C CA . ILE A 1 109 ? -17.892 -10.445 20.501 1.00 97.88 109 ILE A CA 1
ATOM 823 C C . ILE A 1 109 ? -18.084 -10.359 22.021 1.00 97.88 109 ILE A C 1
ATOM 825 O O . ILE A 1 109 ? -17.253 -10.835 22.798 1.00 97.88 109 ILE A O 1
ATOM 829 N N . GLY A 1 110 ? -19.215 -9.799 22.450 1.00 97.69 110 GLY A N 1
ATOM 830 C CA . GLY A 1 110 ? -19.534 -9.598 23.863 1.00 97.69 110 GLY A CA 1
ATOM 831 C C . GLY A 1 110 ? -19.201 -8.207 24.409 1.00 97.69 110 GLY A C 1
ATOM 832 O O . GLY A 1 110 ? -19.634 -7.909 25.525 1.00 97.69 110 GLY A O 1
ATOM 833 N N . ALA A 1 111 ? -18.515 -7.353 23.639 1.00 98.19 111 ALA A N 1
ATOM 834 C CA . ALA A 1 111 ? -18.471 -5.916 23.904 1.00 98.19 111 ALA A CA 1
ATOM 835 C C . ALA A 1 111 ? -19.890 -5.313 23.893 1.00 98.19 111 ALA A C 1
ATOM 837 O O . ALA A 1 111 ? -20.848 -5.929 23.412 1.00 98.19 111 ALA A O 1
ATOM 838 N N . VAL A 1 112 ? -20.048 -4.118 24.462 1.00 98.19 112 VAL A N 1
ATOM 839 C CA . VAL A 1 112 ? -21.345 -3.437 24.570 1.00 98.19 112 VAL A CA 1
ATOM 840 C C . VAL A 1 112 ? -21.291 -2.103 23.849 1.00 98.19 112 VAL A C 1
ATOM 842 O O . VAL A 1 112 ? -20.603 -1.189 24.290 1.00 98.19 112 VAL A O 1
ATOM 845 N N . ASP A 1 113 ? -22.075 -1.993 22.789 1.00 97.50 113 ASP A N 1
ATOM 846 C CA . ASP A 1 113 ? -22.420 -0.747 22.128 1.00 97.50 113 ASP A CA 1
ATOM 847 C C . ASP A 1 113 ? -23.573 -0.046 22.873 1.00 97.50 113 ASP A C 1
ATOM 849 O O . ASP A 1 113 ? -24.583 -0.674 23.216 1.00 97.50 113 ASP A O 1
ATOM 853 N N . SER A 1 114 ? -23.434 1.251 23.163 1.00 96.81 114 SER A N 1
ATOM 854 C CA . SER A 1 114 ? -24.441 1.997 23.931 1.00 96.81 114 SER A CA 1
ATOM 855 C C . SER A 1 114 ? -25.792 2.148 23.233 1.00 96.81 114 SER A C 1
ATOM 857 O O . SER A 1 114 ? -26.802 2.322 23.918 1.00 96.81 114 SER A O 1
ATOM 859 N N . GLU A 1 115 ? -25.811 2.105 21.904 1.00 96.56 115 GLU A N 1
ATOM 860 C CA . GLU A 1 115 ? -26.999 2.307 21.077 1.00 96.56 115 GLU A CA 1
ATOM 861 C C . GLU A 1 115 ? -27.613 0.962 20.659 1.00 96.56 115 GLU A C 1
ATOM 863 O O . GLU A 1 115 ? -28.832 0.783 20.737 1.00 96.56 115 GLU A O 1
ATOM 868 N N . ASN A 1 116 ? -26.767 -0.011 20.303 1.00 94.19 116 ASN A N 1
ATOM 869 C CA . ASN A 1 116 ? -27.170 -1.287 19.703 1.00 94.19 116 ASN A CA 1
ATOM 870 C C . ASN A 1 116 ? -27.101 -2.496 20.656 1.00 94.19 116 ASN A C 1
ATOM 872 O O . ASN A 1 116 ? -27.665 -3.557 20.371 1.00 94.19 116 ASN A O 1
ATOM 876 N N . GLY A 1 117 ? -26.499 -2.347 21.838 1.00 96.75 117 GLY A N 1
ATOM 877 C CA . GLY A 1 117 ? -26.397 -3.405 22.840 1.00 96.75 117 GLY A CA 1
ATOM 878 C C . GLY A 1 117 ? -25.179 -4.304 22.634 1.00 96.75 117 GLY A C 1
ATOM 879 O O . GLY A 1 117 ? -24.087 -3.840 22.343 1.00 96.75 117 GLY A O 1
ATOM 880 N N . THR A 1 118 ? -25.315 -5.606 22.882 1.00 97.88 118 THR A N 1
ATOM 881 C CA . THR A 1 118 ? -24.164 -6.519 22.816 1.00 97.88 118 THR A CA 1
ATOM 882 C C . THR A 1 118 ? -23.716 -6.753 21.377 1.00 97.88 118 THR A C 1
ATOM 884 O O . THR A 1 118 ? -24.515 -7.183 20.548 1.00 97.88 118 THR A O 1
ATOM 887 N N . VAL A 1 119 ? -22.422 -6.568 21.128 1.00 97.81 119 VAL A N 1
ATOM 888 C CA . VAL A 1 119 ? -21.763 -6.852 19.853 1.00 97.81 119 VAL A CA 1
ATOM 889 C C . VAL A 1 119 ? -21.750 -8.362 19.598 1.00 97.81 119 VAL A C 1
ATOM 891 O O . VAL A 1 119 ? -21.262 -9.142 20.424 1.00 97.81 119 VAL A O 1
ATOM 894 N N . THR A 1 120 ? -22.310 -8.781 18.461 1.00 95.25 120 THR A N 1
ATOM 895 C CA . THR A 1 120 ? -22.418 -10.195 18.055 1.00 95.25 120 THR A CA 1
ATOM 896 C C . THR A 1 120 ? -21.392 -10.619 17.012 1.00 95.25 120 THR A C 1
ATOM 898 O O . THR A 1 120 ? -21.169 -11.816 16.850 1.00 95.25 120 THR A O 1
ATOM 901 N N . GLU A 1 121 ? -20.766 -9.657 16.341 1.00 94.12 121 GLU A N 1
ATOM 902 C CA . GLU A 1 121 ? -19.736 -9.848 15.321 1.00 94.12 121 GLU A CA 1
ATOM 903 C C . GLU A 1 121 ? -18.576 -8.918 15.661 1.00 94.12 121 GLU A C 1
ATOM 905 O O . GLU A 1 121 ? -18.803 -7.747 15.953 1.00 94.12 121 GLU A O 1
ATOM 910 N N . ALA A 1 122 ? -17.355 -9.449 15.713 1.00 97.31 122 ALA A N 1
ATOM 911 C CA . ALA A 1 122 ? -16.187 -8.642 16.043 1.00 97.31 122 ALA A CA 1
ATOM 912 C C . ALA A 1 122 ? -15.785 -7.767 14.852 1.00 97.31 122 ALA A C 1
ATOM 914 O O . ALA A 1 122 ? -15.962 -8.174 13.706 1.00 97.31 122 ALA A O 1
ATOM 915 N N . TYR A 1 123 ? -15.250 -6.582 15.128 1.00 97.38 123 TYR A N 1
ATOM 916 C CA . TYR A 1 123 ? -14.791 -5.641 14.110 1.00 97.38 123 TYR A CA 1
ATOM 917 C C . TYR A 1 123 ? -13.664 -4.761 14.652 1.00 97.38 123 TYR A C 1
ATOM 919 O O . TYR A 1 123 ? -13.549 -4.554 15.862 1.00 97.38 123 TYR A O 1
ATOM 927 N N . THR A 1 124 ? -12.860 -4.202 13.751 1.00 97.19 124 THR A N 1
ATOM 928 C CA . THR A 1 124 ? -11.757 -3.299 14.098 1.00 97.19 124 THR A CA 1
ATOM 929 C C . THR A 1 124 ? -12.029 -1.911 13.538 1.00 97.19 124 THR A C 1
ATOM 931 O O . THR A 1 124 ? -12.415 -1.762 12.380 1.00 97.19 124 THR A O 1
ATOM 934 N N . MET A 1 125 ? -11.827 -0.880 14.359 1.00 97.88 125 MET A N 1
ATOM 935 C CA . MET A 1 125 ? -11.863 0.514 13.923 1.00 97.88 125 MET A CA 1
ATOM 936 C C . MET A 1 125 ? -10.509 1.185 14.125 1.00 97.88 125 MET A C 1
ATOM 938 O O . MET A 1 125 ? -9.839 0.984 15.139 1.00 97.88 125 MET A O 1
ATOM 942 N N . THR A 1 126 ? -10.137 2.049 13.185 1.00 96.94 126 THR A N 1
ATOM 943 C CA . THR A 1 126 ? -8.838 2.725 13.167 1.00 96.94 126 THR A CA 1
ATOM 944 C C . THR A 1 126 ? -9.021 4.234 13.140 1.00 96.94 126 THR A C 1
ATOM 946 O O . THR A 1 126 ? -9.858 4.783 12.426 1.00 96.94 126 THR A O 1
ATOM 949 N N . TYR A 1 127 ? -8.206 4.935 13.915 1.00 96.88 127 TYR A N 1
ATOM 950 C CA . TYR A 1 127 ? -8.055 6.381 13.874 1.00 96.88 127 TYR A CA 1
ATOM 951 C C . TYR A 1 127 ? -6.647 6.722 13.408 1.00 96.88 127 TYR A C 1
ATOM 953 O O . TYR A 1 127 ? -5.670 6.322 14.040 1.00 96.88 127 TYR A O 1
ATOM 961 N N . PHE A 1 128 ? -6.553 7.552 12.373 1.00 95.06 128 PHE A N 1
ATOM 962 C CA . PHE A 1 128 ? -5.321 8.252 12.025 1.00 95.06 128 PHE A CA 1
ATOM 963 C C . PHE A 1 128 ? -5.401 9.708 12.492 1.00 95.06 128 PHE A C 1
ATOM 965 O O . PHE A 1 128 ? -6.433 10.353 12.272 1.00 95.06 128 PHE A O 1
ATOM 972 N N . PRO A 1 129 ? -4.339 10.260 13.109 1.00 94.56 129 PRO A N 1
ATOM 973 C CA . PRO A 1 129 ? -4.229 11.698 13.328 1.00 94.56 129 PRO A CA 1
ATOM 974 C C . PRO A 1 129 ? -4.482 12.484 12.035 1.00 94.56 129 PRO A C 1
ATOM 976 O O . PRO A 1 129 ? -4.119 12.049 10.948 1.00 94.56 129 PRO A O 1
ATOM 979 N N . ARG A 1 130 ? -5.103 13.661 12.144 1.00 92.62 130 ARG A N 1
ATOM 980 C CA . ARG A 1 130 ? -5.501 14.447 10.957 1.00 92.62 130 ARG A CA 1
ATOM 981 C C . ARG A 1 130 ? -4.319 15.014 10.181 1.00 92.62 130 ARG A C 1
ATOM 983 O O . ARG A 1 130 ? -4.416 15.241 8.984 1.00 92.62 130 ARG A O 1
ATOM 990 N N . SER A 1 131 ? -3.256 15.319 10.909 1.00 92.44 131 SER A N 1
ATOM 991 C CA . SER A 1 131 ? -1.990 15.816 10.393 1.00 92.44 131 SER A CA 1
ATOM 992 C C . SER A 1 131 ? -0.908 15.606 11.446 1.00 92.44 131 SER A C 1
ATOM 994 O O . SER A 1 131 ? -1.200 15.350 12.628 1.00 92.44 131 SER A O 1
ATOM 996 N N . TYR A 1 132 ? 0.348 15.719 11.021 1.00 91.62 132 TYR A N 1
ATOM 997 C CA . TYR A 1 132 ? 1.487 15.672 11.925 1.00 91.62 132 TYR A CA 1
ATOM 998 C C . TYR A 1 132 ? 1.386 16.810 12.949 1.00 91.62 132 TYR A C 1
ATOM 1000 O O . TYR A 1 132 ? 1.246 17.983 12.599 1.00 91.62 132 TYR A O 1
ATOM 1008 N N . ASN A 1 133 ? 1.448 16.462 14.232 1.00 88.19 133 ASN A N 1
ATOM 1009 C CA . ASN A 1 133 ? 1.319 17.363 15.384 1.00 88.19 133 ASN A CA 1
ATOM 1010 C C . ASN A 1 133 ? -0.064 17.995 15.531 1.00 88.19 133 ASN A C 1
ATOM 1012 O O . ASN A 1 133 ? -0.207 19.058 16.147 1.00 88.19 133 ASN A O 1
ATOM 1016 N N . SER A 1 134 ? -1.089 17.347 14.976 1.00 82.12 134 SER A N 1
ATOM 1017 C CA . SER A 1 134 ? -2.471 17.749 15.200 1.00 82.12 134 SER A CA 1
ATOM 1018 C C . SER A 1 134 ? -2.813 17.658 16.690 1.00 82.12 134 SER A C 1
ATOM 1020 O O . SER A 1 134 ? -2.695 16.616 17.333 1.00 82.12 134 SER A O 1
ATOM 1022 N N . ASN A 1 135 ? -3.234 18.785 17.265 1.00 73.94 135 ASN A N 1
ATOM 1023 C CA . ASN A 1 135 ? -3.643 18.841 18.662 1.00 73.94 135 ASN A CA 1
ATOM 1024 C C . ASN A 1 135 ? -5.146 18.564 18.767 1.00 73.94 135 ASN A C 1
ATOM 1026 O O . ASN A 1 135 ? -5.960 19.473 18.595 1.00 73.94 135 ASN A O 1
ATOM 1030 N N . SER A 1 136 ? -5.518 17.307 19.011 1.00 75.31 136 SER A N 1
ATOM 1031 C CA . SER A 1 136 ? -6.893 16.935 19.353 1.00 75.31 136 SER A CA 1
ATOM 1032 C C . SER A 1 136 ? -7.033 16.787 20.863 1.00 75.31 136 SER A C 1
ATOM 1034 O O . SER A 1 136 ? -6.233 16.090 21.481 1.00 75.31 136 SER A O 1
ATOM 1036 N N . GLU A 1 137 ? -8.096 17.347 21.442 1.00 80.75 137 GLU A N 1
ATOM 1037 C CA . GLU A 1 137 ? -8.431 17.121 22.858 1.00 80.75 137 GLU A CA 1
ATOM 1038 C C . GLU A 1 137 ? -8.671 15.633 23.169 1.00 80.75 137 GLU A C 1
ATOM 1040 O O . GLU A 1 137 ? -8.459 15.205 24.301 1.00 80.75 137 GLU A O 1
ATOM 1045 N N . ARG A 1 138 ? -9.101 14.854 22.163 1.00 90.31 138 ARG A N 1
ATOM 1046 C CA . ARG A 1 138 ? -9.381 13.416 22.234 1.00 90.31 138 ARG A CA 1
ATOM 1047 C C . ARG A 1 138 ? -9.300 12.763 20.852 1.00 90.31 138 ARG A C 1
ATOM 1049 O O . ARG A 1 138 ? -9.738 13.369 19.874 1.00 90.31 138 ARG A O 1
ATOM 1056 N N . ALA A 1 139 ? -8.800 11.529 20.788 1.00 95.06 139 ALA A N 1
ATOM 1057 C CA . ALA A 1 139 ? -8.906 10.679 19.605 1.00 95.06 139 ALA A CA 1
ATOM 1058 C C . ALA A 1 139 ? -10.271 9.973 19.603 1.00 95.06 139 ALA A C 1
ATOM 1060 O O . ALA A 1 139 ? -10.568 9.180 20.492 1.00 95.06 139 ALA A O 1
ATOM 1061 N N . ASN A 1 140 ? -11.117 10.278 18.624 1.00 97.19 140 ASN A N 1
ATOM 1062 C CA . ASN A 1 140 ? -12.380 9.573 18.422 1.00 97.19 140 ASN A CA 1
ATOM 1063 C C . ASN A 1 140 ? -12.164 8.527 17.328 1.00 97.19 140 ASN A C 1
ATOM 1065 O O . ASN A 1 140 ? -12.067 8.885 16.154 1.00 97.19 140 ASN A O 1
ATOM 1069 N N . VAL A 1 141 ? -12.067 7.261 17.723 1.00 98.12 141 VAL A N 1
ATOM 1070 C CA . VAL A 1 141 ? -12.042 6.117 16.813 1.00 98.12 141 VAL A CA 1
ATOM 1071 C C . VAL A 1 141 ? -13.481 5.858 16.384 1.00 98.12 141 VAL A C 1
ATOM 1073 O O . VAL A 1 141 ? -14.319 5.532 17.222 1.00 98.12 141 VAL A O 1
ATOM 1076 N N . THR A 1 142 ? -13.785 6.071 15.105 1.00 97.44 142 THR A N 1
ATOM 1077 C CA . THR A 1 142 ? -15.145 5.964 14.557 1.00 97.44 142 THR A CA 1
ATOM 1078 C C . THR A 1 142 ? -15.165 5.054 13.322 1.00 97.44 142 THR A C 1
ATOM 1080 O O . THR A 1 142 ? -14.115 4.846 12.697 1.00 97.44 142 THR A O 1
ATOM 1083 N N . PRO A 1 143 ? -16.341 4.573 12.876 1.00 95.88 143 PRO A N 1
ATOM 1084 C CA . PRO A 1 143 ? -16.447 3.853 11.608 1.00 95.88 143 PRO A CA 1
ATOM 1085 C C . PRO A 1 143 ? -15.903 4.687 10.436 1.00 95.88 143 PRO A C 1
ATOM 1087 O O . PRO A 1 143 ? -15.236 4.173 9.543 1.00 95.88 143 PRO A O 1
ATOM 1090 N N . PHE A 1 144 ? -16.089 6.009 10.487 1.00 95.25 144 PHE A N 1
ATOM 1091 C CA . PHE A 1 144 ? -15.634 6.945 9.459 1.00 95.25 144 PHE A CA 1
ATOM 1092 C C . PHE A 1 144 ? -14.120 7.170 9.463 1.00 95.25 144 PHE A C 1
ATOM 1094 O O . PHE A 1 144 ? -13.533 7.332 8.395 1.00 95.25 144 PHE A O 1
ATOM 1101 N N . SER A 1 145 ? -13.467 7.187 10.630 1.00 95.12 145 SER A N 1
ATOM 1102 C CA . SER A 1 145 ? -12.006 7.347 10.686 1.00 95.12 145 SER A CA 1
ATOM 1103 C C . SER A 1 145 ? -11.282 6.125 10.116 1.00 95.12 145 SER A C 1
ATOM 1105 O O . SER A 1 145 ? -10.194 6.264 9.557 1.00 95.12 145 SER A O 1
ATOM 1107 N N . SER A 1 146 ? -11.922 4.954 10.184 1.00 94.88 146 SER A N 1
ATOM 1108 C CA . SER A 1 146 ? -11.395 3.685 9.667 1.00 94.88 146 SER A CA 1
ATOM 1109 C C . SER A 1 146 ? -11.278 3.675 8.142 1.00 94.88 146 SER A C 1
ATOM 1111 O O . SER A 1 146 ? -10.453 2.953 7.586 1.00 94.88 146 SER A O 1
ATOM 1113 N N . LEU A 1 147 ? -12.038 4.537 7.457 1.00 92.19 147 LEU A N 1
ATOM 1114 C CA . LEU A 1 147 ? -12.003 4.660 6.002 1.00 92.19 147 LEU A CA 1
ATOM 1115 C C . LEU A 1 147 ? -10.651 5.155 5.470 1.00 92.19 147 LEU A C 1
ATOM 1117 O O . LEU A 1 147 ? -10.317 4.894 4.322 1.00 92.19 147 LEU A O 1
ATOM 1121 N N . PHE A 1 148 ? -9.844 5.835 6.289 1.00 91.62 148 PHE A N 1
ATOM 1122 C CA . PHE A 1 148 ? -8.544 6.358 5.855 1.00 91.62 148 PHE A CA 1
ATOM 1123 C C . PHE A 1 148 ? -7.467 5.290 5.686 1.00 91.62 148 PHE A C 1
ATOM 1125 O O . PHE A 1 148 ? -6.443 5.586 5.071 1.00 91.62 148 PHE A O 1
ATOM 1132 N N . THR A 1 149 ? -7.690 4.071 6.189 1.00 91.12 149 THR A N 1
ATOM 1133 C CA . THR A 1 149 ? -6.733 2.958 6.083 1.00 91.12 149 THR A CA 1
ATOM 1134 C C . THR A 1 149 ? -6.261 2.753 4.647 1.00 91.12 149 THR A C 1
ATOM 1136 O O . THR A 1 149 ? -5.061 2.599 4.456 1.00 91.12 149 THR A O 1
ATOM 1139 N N . VAL A 1 150 ? -7.146 2.853 3.646 1.00 89.44 150 VAL A N 1
ATOM 1140 C CA . VAL A 1 150 ? -6.807 2.691 2.219 1.00 89.44 150 VAL A CA 1
ATOM 1141 C C . VAL A 1 150 ? -5.764 3.687 1.722 1.00 89.44 150 VAL A C 1
ATOM 1143 O O . VAL A 1 150 ? -4.811 3.309 1.049 1.00 89.44 150 VAL A O 1
ATOM 1146 N N . PHE A 1 151 ? -5.895 4.955 2.105 1.00 87.81 151 PHE A N 1
ATOM 1147 C CA . PHE A 1 151 ? -5.062 6.026 1.565 1.00 87.81 151 PHE A CA 1
ATOM 1148 C C . PHE A 1 151 ? -3.652 6.032 2.131 1.00 87.81 151 PHE A C 1
ATOM 1150 O O . PHE A 1 151 ? -2.755 6.627 1.535 1.00 87.81 151 PHE A O 1
ATOM 1157 N N . VAL A 1 152 ? -3.467 5.414 3.294 1.00 89.00 152 VAL A N 1
ATOM 1158 C CA . VAL A 1 152 ? -2.182 5.369 3.986 1.00 89.00 152 VAL A CA 1
ATOM 1159 C C . VAL A 1 152 ? -1.428 4.069 3.752 1.00 89.00 152 VAL A C 1
ATOM 1161 O O . VAL A 1 152 ? -0.267 3.998 4.141 1.00 89.00 152 VAL A O 1
ATOM 1164 N N . GLN A 1 153 ? -2.038 3.062 3.113 1.00 84.38 153 GLN A N 1
ATOM 1165 C CA . GLN A 1 153 ? -1.417 1.746 2.944 1.00 84.38 153 GLN A CA 1
ATOM 1166 C C . GLN A 1 153 ? -0.032 1.840 2.309 1.00 84.38 153 GLN A C 1
ATOM 1168 O O . GLN A 1 153 ? 0.910 1.261 2.836 1.00 84.38 153 GLN A O 1
ATOM 1173 N N . ASP A 1 154 ? 0.122 2.591 1.223 1.00 75.38 154 ASP A N 1
ATOM 1174 C CA . ASP A 1 154 ? 1.409 2.685 0.525 1.00 75.38 154 ASP A CA 1
ATOM 1175 C C . ASP A 1 154 ? 2.461 3.440 1.348 1.00 75.38 154 ASP A C 1
ATOM 1177 O O . ASP A 1 154 ? 3.629 3.060 1.364 1.00 75.38 154 ASP A O 1
ATOM 1181 N N . ALA A 1 155 ? 2.041 4.464 2.098 1.00 79.50 155 ALA A N 1
ATOM 1182 C CA . ALA A 1 155 ? 2.927 5.222 2.983 1.00 79.50 155 ALA A CA 1
ATOM 1183 C C . ALA A 1 155 ? 3.375 4.397 4.204 1.00 79.50 155 ALA A C 1
ATOM 1185 O O . ALA A 1 155 ? 4.494 4.556 4.687 1.00 79.50 155 ALA A O 1
ATOM 1186 N N . ILE A 1 156 ? 2.515 3.496 4.679 1.00 81.88 156 ILE A N 1
ATOM 1187 C CA . ILE A 1 156 ? 2.792 2.576 5.784 1.00 81.88 156 ILE A CA 1
ATOM 1188 C C . ILE A 1 156 ? 3.647 1.384 5.328 1.00 81.88 156 ILE A C 1
ATOM 1190 O O . ILE A 1 156 ? 4.457 0.868 6.091 1.00 81.88 156 ILE A O 1
ATOM 1194 N N . GLN A 1 157 ? 3.500 0.923 4.085 1.00 64.38 157 GLN A N 1
ATOM 1195 C CA . GLN A 1 157 ? 4.148 -0.302 3.602 1.00 64.38 157 GLN A CA 1
ATOM 1196 C C . GLN A 1 157 ? 5.683 -0.271 3.618 1.00 64.38 157 GLN A C 1
ATOM 1198 O O . GLN A 1 157 ? 6.289 -1.340 3.697 1.00 64.38 157 GLN A O 1
ATOM 1203 N N . GLY A 1 158 ? 6.300 0.913 3.577 1.00 56.88 158 GLY A N 1
ATOM 1204 C CA . GLY A 1 158 ? 7.750 1.086 3.715 1.00 56.88 158 GLY A CA 1
ATOM 1205 C C . GLY A 1 158 ? 8.257 1.127 5.162 1.00 56.88 158 GLY A C 1
ATOM 1206 O O . GLY A 1 158 ? 9.466 1.142 5.374 1.00 56.88 158 GLY A O 1
ATOM 1207 N N . ALA A 1 159 ? 7.371 1.149 6.161 1.00 65.62 159 ALA A N 1
ATOM 1208 C CA . ALA A 1 159 ? 7.765 1.248 7.560 1.00 65.62 159 ALA A CA 1
ATOM 1209 C C . ALA A 1 159 ? 8.382 -0.069 8.056 1.00 65.62 159 ALA A C 1
ATOM 1211 O O . ALA A 1 159 ? 7.735 -1.116 8.044 1.00 65.62 159 ALA A O 1
ATOM 1212 N N . ASN A 1 160 ? 9.634 -0.020 8.522 1.00 72.00 160 ASN A N 1
ATOM 1213 C CA . ASN A 1 160 ? 10.285 -1.131 9.224 1.00 72.00 160 ASN A CA 1
ATOM 1214 C C . ASN A 1 160 ? 10.682 -0.709 10.647 1.00 72.00 160 ASN A C 1
ATOM 1216 O O . ASN A 1 160 ? 11.847 -0.628 11.027 1.00 72.00 160 ASN A O 1
ATOM 1220 N N . ILE A 1 161 ? 9.623 -0.394 11.381 1.00 85.44 161 ILE A N 1
ATOM 1221 C CA . ILE A 1 161 ? 9.484 -0.002 12.782 1.00 85.44 161 ILE A CA 1
ATOM 1222 C C . ILE A 1 161 ? 9.776 -1.071 13.830 1.00 85.44 161 ILE A C 1
ATOM 1224 O O . ILE A 1 161 ? 8.903 -1.910 14.027 1.00 85.44 161 ILE A O 1
ATOM 1228 N N . THR A 1 162 ? 10.886 -1.077 14.571 1.00 90.06 162 THR A N 1
ATOM 1229 C CA . THR A 1 162 ? 10.842 -1.809 15.852 1.00 90.06 162 THR A CA 1
ATOM 1230 C C . THR A 1 162 ? 10.050 -0.992 16.878 1.00 90.06 162 THR A C 1
ATOM 1232 O O . THR A 1 162 ? 10.211 0.228 16.955 1.00 90.06 162 THR A O 1
ATOM 1235 N N . VAL A 1 163 ? 9.207 -1.640 17.694 1.00 93.19 163 VAL A N 1
ATOM 1236 C CA . VAL A 1 163 ? 8.427 -0.960 18.753 1.00 93.19 163 VAL A CA 1
ATOM 1237 C C . VAL A 1 163 ? 9.314 -0.064 19.640 1.00 93.19 163 VAL A C 1
ATOM 1239 O O . VAL A 1 163 ? 8.958 1.097 19.857 1.00 93.19 163 VAL A O 1
ATOM 1242 N N . PRO A 1 164 ? 10.516 -0.497 20.082 1.00 95.75 164 PRO A N 1
ATOM 1243 C CA . PRO A 1 164 ? 11.372 0.358 20.898 1.00 95.75 164 PRO A CA 1
ATOM 1244 C C . PRO A 1 164 ? 11.933 1.586 20.174 1.00 95.75 164 PRO A C 1
ATOM 1246 O O . PRO A 1 164 ? 12.314 2.548 20.838 1.00 95.75 164 PRO A O 1
ATOM 1249 N N . GLU A 1 165 ? 12.027 1.578 18.845 1.00 94.25 165 GLU A N 1
ATOM 1250 C CA . GLU A 1 165 ? 12.578 2.678 18.036 1.00 94.25 165 GLU A CA 1
ATOM 1251 C C . GLU A 1 165 ? 11.491 3.587 17.450 1.00 94.25 165 GLU A C 1
ATOM 1253 O O . GLU A 1 165 ? 11.791 4.578 16.785 1.00 94.25 165 GLU A O 1
ATOM 1258 N N . ALA A 1 166 ? 10.228 3.312 17.766 1.00 93.31 166 ALA A N 1
ATOM 1259 C CA . ALA A 1 166 ? 9.064 3.961 17.184 1.00 93.31 166 ALA A CA 1
ATOM 1260 C C . ALA A 1 166 ? 8.893 5.458 17.505 1.00 93.31 166 ALA A C 1
ATOM 1262 O O . ALA A 1 166 ? 7.954 6.070 17.007 1.00 93.31 166 ALA A O 1
ATOM 1263 N N . CYS A 1 167 ? 9.772 6.070 18.304 1.00 94.62 167 CYS A N 1
ATOM 1264 C CA . CYS A 1 167 ? 9.861 7.527 18.504 1.00 94.62 167 CYS A CA 1
ATOM 1265 C C . CYS A 1 167 ? 11.222 8.107 18.067 1.00 94.62 167 CYS A C 1
ATOM 1267 O O . CYS A 1 167 ? 11.654 9.149 18.565 1.00 94.62 167 CYS A O 1
ATOM 1269 N N . GLY A 1 168 ? 11.944 7.393 17.200 1.00 92.25 168 GLY A N 1
ATOM 1270 C CA . GLY A 1 168 ? 13.153 7.868 16.531 1.00 92.25 168 GLY A CA 1
ATOM 1271 C C . GLY A 1 168 ? 12.849 8.717 15.293 1.00 92.25 168 GLY A C 1
ATOM 1272 O O . GLY A 1 168 ? 11.709 8.812 14.850 1.00 92.25 168 GLY A O 1
ATOM 1273 N N . SER A 1 169 ? 13.889 9.311 14.699 1.00 89.62 169 SER A N 1
ATOM 1274 C CA . SER A 1 169 ? 13.738 10.194 13.532 1.00 89.62 169 SER A CA 1
ATOM 1275 C C . SER A 1 169 ? 13.140 9.492 12.313 1.00 89.62 169 SER A C 1
ATOM 1277 O O . SER A 1 169 ? 12.283 10.065 11.660 1.00 89.62 169 SER A O 1
ATOM 1279 N N . GLU A 1 170 ? 13.530 8.243 12.048 1.00 84.81 170 GLU A N 1
ATOM 1280 C CA . GLU A 1 170 ? 12.964 7.444 10.950 1.00 84.81 170 GLU A CA 1
ATOM 1281 C C . GLU A 1 170 ? 11.456 7.211 11.140 1.00 84.81 170 GLU A C 1
ATOM 1283 O O . GLU A 1 170 ? 10.671 7.336 10.201 1.00 84.81 170 GLU A O 1
ATOM 1288 N N . ALA A 1 171 ? 11.027 6.972 12.383 1.00 89.44 171 ALA A N 1
ATOM 1289 C CA . ALA A 1 171 ? 9.614 6.839 12.722 1.00 89.44 171 ALA A CA 1
ATOM 1290 C C . ALA A 1 171 ? 8.829 8.138 12.583 1.00 89.44 171 ALA A C 1
ATOM 1292 O O . ALA A 1 171 ? 7.658 8.119 12.198 1.00 89.44 171 ALA A O 1
ATOM 1293 N N . ASP A 1 172 ? 9.467 9.263 12.885 1.00 90.38 172 ASP A N 1
ATOM 1294 C CA . ASP A 1 172 ? 8.868 10.575 12.693 1.00 90.38 172 ASP A CA 1
ATOM 1295 C C . ASP A 1 172 ? 8.761 10.937 11.206 1.00 90.38 172 ASP A C 1
ATOM 1297 O O . ASP A 1 172 ? 7.740 11.493 10.808 1.00 90.38 172 ASP A O 1
ATOM 1301 N N . ASP A 1 173 ? 9.733 10.562 10.370 1.00 88.38 173 ASP A N 1
ATOM 1302 C CA . ASP A 1 173 ? 9.669 10.761 8.915 1.00 88.38 173 ASP A CA 1
ATOM 1303 C C . ASP A 1 173 ? 8.517 9.950 8.292 1.00 88.38 173 ASP A C 1
ATOM 1305 O O . ASP A 1 173 ? 7.731 10.484 7.500 1.00 88.38 173 ASP A O 1
ATOM 1309 N N . ILE A 1 174 ? 8.334 8.695 8.724 1.00 89.25 174 ILE A N 1
ATOM 1310 C CA . ILE A 1 174 ? 7.175 7.868 8.346 1.00 89.25 174 ILE A CA 1
ATOM 1311 C C . ILE A 1 174 ? 5.873 8.532 8.801 1.00 89.25 174 ILE A C 1
ATOM 1313 O O . ILE A 1 174 ? 4.939 8.668 8.010 1.00 89.25 174 ILE A O 1
ATOM 1317 N N . ALA A 1 175 ? 5.811 9.019 10.044 1.00 92.81 175 ALA A N 1
ATOM 1318 C CA . ALA A 1 175 ? 4.633 9.714 10.552 1.00 92.81 175 ALA A CA 1
ATOM 1319 C C . ALA A 1 175 ? 4.309 10.983 9.746 1.00 92.81 175 ALA A C 1
ATOM 1321 O O . ALA A 1 175 ? 3.144 11.240 9.451 1.00 92.81 175 ALA A O 1
ATOM 1322 N N . VAL A 1 176 ? 5.312 11.776 9.361 1.00 92.12 176 VAL A N 1
ATOM 1323 C CA . VAL A 1 176 ? 5.126 12.965 8.515 1.00 92.12 176 VAL A CA 1
ATOM 1324 C C . VAL A 1 176 ? 4.557 12.578 7.151 1.00 92.12 176 VAL A C 1
ATOM 1326 O O . VAL A 1 176 ? 3.624 13.231 6.684 1.00 92.12 176 VAL A O 1
ATOM 1329 N N . ASN A 1 177 ? 5.071 11.514 6.533 1.00 89.75 177 ASN A N 1
ATOM 1330 C CA . ASN A 1 177 ? 4.585 11.031 5.242 1.00 89.75 177 ASN A CA 1
ATOM 1331 C C . ASN A 1 177 ? 3.131 10.535 5.339 1.00 89.75 177 ASN A C 1
ATOM 1333 O O . ASN A 1 177 ? 2.239 11.067 4.672 1.00 89.75 177 ASN A O 1
ATOM 1337 N N . VAL A 1 178 ? 2.870 9.584 6.241 1.00 92.19 178 VAL A N 1
ATOM 1338 C CA . VAL A 1 178 ? 1.544 8.981 6.432 1.00 92.19 178 VAL A CA 1
ATOM 1339 C C . VAL A 1 178 ? 0.500 10.044 6.778 1.00 92.19 178 VAL A C 1
ATOM 1341 O O . VAL A 1 178 ? -0.553 10.121 6.145 1.00 92.19 178 VAL A O 1
ATOM 1344 N N . LEU A 1 179 ? 0.788 10.913 7.750 1.00 94.31 179 LEU A N 1
ATOM 1345 C CA . LEU A 1 179 ? -0.163 11.937 8.184 1.00 94.31 179 LEU A CA 1
ATOM 1346 C C . LEU A 1 179 ? -0.287 13.090 7.181 1.00 94.31 179 LEU A C 1
ATOM 1348 O O . LEU A 1 179 ? -1.347 13.708 7.108 1.00 94.31 179 LEU A O 1
ATOM 1352 N N . GLY A 1 180 ? 0.745 13.353 6.375 1.00 92.94 180 GLY A N 1
ATOM 1353 C CA . GLY A 1 180 ? 0.657 14.263 5.233 1.00 92.94 180 GLY A CA 1
ATOM 1354 C C . GLY A 1 180 ? -0.300 13.744 4.156 1.00 92.94 180 GLY A C 1
ATOM 1355 O O . GLY A 1 180 ? -1.060 14.521 3.576 1.00 92.94 180 GLY A O 1
ATOM 1356 N N . LYS A 1 181 ? -0.341 12.423 3.935 1.00 91.62 181 LYS A N 1
ATOM 1357 C CA . LYS A 1 181 ? -1.311 11.793 3.029 1.00 91.62 181 LYS A CA 1
ATOM 1358 C C . LYS A 1 181 ? -2.741 11.889 3.566 1.00 91.62 181 LYS A C 1
ATOM 1360 O O . LYS A 1 181 ? -3.636 12.255 2.805 1.00 91.62 181 LYS A O 1
ATOM 1365 N N . VAL A 1 182 ? -2.948 11.647 4.865 1.00 93.50 182 VAL A N 1
ATOM 1366 C CA . VAL A 1 182 ? -4.252 11.861 5.527 1.00 93.50 182 VAL A CA 1
ATOM 1367 C C . VAL A 1 182 ? -4.708 13.313 5.371 1.00 93.50 182 VAL A C 1
ATOM 1369 O O . VAL A 1 182 ? -5.833 13.561 4.937 1.00 93.50 182 VAL A O 1
ATOM 1372 N N . GLU A 1 183 ? -3.830 14.275 5.664 1.00 94.62 183 GLU A N 1
ATOM 1373 C CA . GLU A 1 183 ? -4.122 15.705 5.532 1.00 94.62 183 GLU A CA 1
ATOM 1374 C C . GLU A 1 183 ? -4.474 16.087 4.086 1.00 94.62 183 GLU A C 1
ATOM 1376 O O . GLU A 1 183 ? -5.438 16.821 3.862 1.00 94.62 183 GLU A O 1
ATOM 1381 N N . SER A 1 184 ? -3.748 15.556 3.094 1.00 90.94 184 SER A N 1
ATOM 1382 C CA . SER A 1 184 ? -4.048 15.775 1.673 1.00 90.94 184 SER A CA 1
ATOM 1383 C C . SER A 1 184 ? -5.452 15.301 1.312 1.00 90.94 184 SER A C 1
ATOM 1385 O O . SER A 1 184 ? -6.214 16.063 0.723 1.00 90.94 184 SER A O 1
ATOM 1387 N N . VAL A 1 185 ? -5.819 14.079 1.706 1.00 90.06 185 VAL A N 1
ATOM 1388 C CA . VAL A 1 185 ? -7.154 13.525 1.437 1.00 90.06 185 VAL A CA 1
ATOM 1389 C C . VAL A 1 185 ? -8.235 14.375 2.102 1.00 90.06 185 VAL A C 1
ATOM 1391 O O . VAL A 1 185 ? -9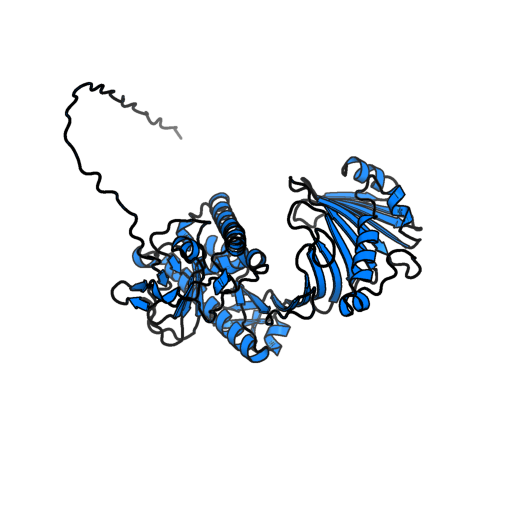.228 14.715 1.465 1.00 90.06 185 VAL A O 1
ATOM 1394 N N . LEU A 1 186 ? -8.048 14.762 3.368 1.00 91.69 186 LEU A N 1
ATOM 1395 C CA . LEU A 1 186 ? -9.000 15.622 4.077 1.00 91.69 186 LEU A CA 1
ATOM 1396 C C . LEU A 1 186 ? -9.202 16.965 3.357 1.00 91.69 186 LEU A C 1
ATOM 1398 O O . LEU A 1 186 ? -10.341 17.407 3.198 1.00 91.69 186 LEU A O 1
ATOM 1402 N N . ASN A 1 187 ? -8.118 17.585 2.886 1.00 91.44 187 ASN A N 1
ATOM 1403 C CA . ASN A 1 187 ? -8.169 18.837 2.132 1.00 91.44 187 ASN A CA 1
ATOM 1404 C C . ASN A 1 187 ? -8.858 18.670 0.769 1.00 91.44 187 ASN A C 1
ATOM 1406 O O . ASN A 1 187 ? -9.648 19.530 0.373 1.00 91.44 187 ASN A O 1
ATOM 1410 N N . ASP A 1 188 ? -8.596 17.569 0.062 1.00 88.00 188 ASP A N 1
ATOM 1411 C CA . ASP A 1 188 ? -9.234 17.268 -1.221 1.00 88.00 188 ASP A CA 1
ATOM 1412 C C . ASP A 1 188 ? -10.743 17.077 -1.056 1.00 88.00 188 ASP A C 1
ATOM 1414 O O . ASP A 1 188 ? -11.527 17.625 -1.833 1.00 88.00 188 ASP A O 1
ATOM 1418 N N . LEU A 1 189 ? -11.167 16.372 -0.005 1.00 86.62 189 LEU A N 1
ATOM 1419 C CA . LEU A 1 189 ? -12.581 16.177 0.307 1.00 86.62 189 LEU A CA 1
ATOM 1420 C C . LEU A 1 189 ? -13.280 17.490 0.688 1.00 86.62 189 LEU A C 1
ATOM 1422 O O . LEU A 1 189 ? -14.407 17.743 0.247 1.00 86.62 189 LEU A O 1
ATOM 1426 N N . GLU A 1 190 ? -12.616 18.360 1.452 1.00 90.06 190 GLU A N 1
ATOM 1427 C CA . GLU A 1 190 ? -13.140 19.692 1.764 1.00 90.06 190 GLU A CA 1
ATOM 1428 C C . GLU A 1 190 ? -13.274 20.549 0.497 1.00 90.06 190 GLU A C 1
ATOM 1430 O O . GLU A 1 190 ? -14.311 21.177 0.276 1.00 90.06 190 GLU A O 1
ATOM 1435 N N . TYR A 1 191 ? -12.262 20.544 -0.372 1.00 87.50 191 TYR A N 1
ATOM 1436 C CA . TYR A 1 191 ? -12.254 21.350 -1.590 1.00 87.50 191 TYR A CA 1
ATOM 1437 C C . TYR A 1 191 ? -13.264 20.864 -2.640 1.00 87.50 191 TYR A C 1
ATOM 1439 O O . TYR A 1 191 ? -13.970 21.679 -3.239 1.00 87.50 191 TYR A O 1
ATOM 1447 N N . GLN A 1 192 ? -13.333 19.552 -2.879 1.00 83.75 192 GLN A N 1
ATOM 1448 C CA . GLN A 1 192 ? -14.159 18.964 -3.937 1.00 83.75 192 GLN A CA 1
ATOM 1449 C C . GLN A 1 192 ? -15.627 18.830 -3.526 1.00 83.75 192 GLN A C 1
ATOM 1451 O O . GLN A 1 192 ? -16.518 19.089 -4.339 1.00 83.75 192 GLN A O 1
ATOM 1456 N N . TYR A 1 193 ? -15.883 18.456 -2.270 1.00 82.38 193 TYR A N 1
ATOM 1457 C CA . TYR A 1 193 ? -17.219 18.085 -1.800 1.00 82.38 193 TYR A CA 1
ATOM 1458 C C . TYR A 1 193 ? -17.754 18.990 -0.684 1.00 82.38 193 TYR A C 1
ATOM 1460 O O . TYR A 1 193 ? -18.916 18.865 -0.300 1.00 82.38 193 TYR A O 1
ATOM 1468 N N . GLY A 1 194 ? -16.954 19.933 -0.171 1.00 86.31 194 GLY A N 1
ATOM 1469 C CA . GLY A 1 194 ? -17.367 20.814 0.925 1.00 86.31 194 GLY A CA 1
ATOM 1470 C C . GLY A 1 194 ? -17.494 20.092 2.268 1.00 86.31 194 GLY A C 1
ATOM 1471 O O . GLY A 1 194 ? -18.241 20.545 3.137 1.00 86.31 194 GLY A O 1
ATOM 1472 N N . ILE A 1 195 ? -16.810 18.958 2.429 1.00 85.88 195 ILE A N 1
ATOM 1473 C CA . ILE A 1 195 ? -16.904 18.107 3.616 1.00 85.88 195 ILE A CA 1
ATOM 1474 C C . ILE A 1 195 ? -15.887 18.578 4.640 1.00 85.88 195 ILE A C 1
ATOM 1476 O O . ILE A 1 195 ? -14.685 18.548 4.398 1.00 85.88 195 ILE A O 1
ATOM 1480 N N . ASN A 1 196 ? -16.367 19.015 5.804 1.00 90.06 196 ASN A N 1
ATOM 1481 C CA . ASN A 1 196 ? -15.466 19.436 6.866 1.00 90.06 196 ASN A CA 1
ATOM 1482 C C . ASN A 1 196 ? -14.675 18.226 7.396 1.00 90.06 196 ASN A C 1
ATOM 1484 O O . ASN A 1 196 ? -15.306 17.218 7.724 1.00 90.06 196 ASN A O 1
ATOM 1488 N N . PRO A 1 197 ? -13.348 18.330 7.598 1.00 89.06 197 PRO A N 1
ATOM 1489 C CA . PRO A 1 197 ? -12.548 17.259 8.190 1.00 89.06 197 PRO A CA 1
ATOM 1490 C C . PRO A 1 197 ? -13.099 16.717 9.515 1.00 89.06 197 PRO A C 1
ATOM 1492 O O . PRO A 1 197 ? -12.914 15.544 9.822 1.00 89.06 197 PRO A O 1
ATOM 1495 N N . SER A 1 198 ? -13.814 17.529 10.309 1.00 90.44 198 SER A N 1
ATOM 1496 C CA . SER A 1 198 ? -14.462 17.070 11.543 1.00 90.44 198 SER A CA 1
ATOM 1497 C C . SER A 1 198 ? -15.474 15.953 11.314 1.00 90.44 198 SER A C 1
ATOM 1499 O O . SER A 1 198 ? -15.690 15.171 12.234 1.00 90.44 198 SER A O 1
ATOM 1501 N N . TYR A 1 199 ? -16.050 15.838 10.115 1.00 92.06 199 TYR A N 1
ATOM 1502 C CA . TYR A 1 199 ? -17.005 14.793 9.764 1.00 92.06 199 TYR A CA 1
ATOM 1503 C C . TYR A 1 199 ? -16.467 13.395 10.088 1.00 92.06 199 TYR A C 1
ATOM 1505 O O . TYR A 1 199 ? -17.195 12.583 10.630 1.00 92.06 199 TYR A O 1
ATOM 1513 N N . PHE A 1 200 ? -15.186 13.102 9.882 1.00 93.31 200 PHE A N 1
ATOM 1514 C CA . PHE A 1 200 ? -14.660 11.749 10.126 1.00 93.31 200 PHE A CA 1
ATOM 1515 C C . PHE A 1 200 ? -14.352 11.441 11.599 1.00 93.31 200 PHE A C 1
ATOM 1517 O O . PHE A 1 200 ? -14.102 10.298 11.965 1.00 93.31 200 PHE A O 1
ATOM 1524 N N . TYR A 1 201 ? -14.367 12.463 12.454 1.00 94.19 201 TYR A N 1
ATOM 1525 C CA . TYR A 1 201 ? -13.784 12.398 13.796 1.00 94.19 201 TYR A CA 1
ATOM 1526 C C . TYR A 1 201 ? -14.678 12.990 14.888 1.00 94.19 201 TYR A C 1
ATOM 1528 O O . TYR A 1 201 ? -14.301 12.996 16.056 1.00 94.19 201 TYR A O 1
ATOM 1536 N N . GLU A 1 202 ? -15.810 13.596 14.550 1.00 93.81 202 GLU A N 1
ATOM 1537 C CA . GLU A 1 202 ? -16.736 14.139 15.540 1.00 93.81 202 GLU A CA 1
ATOM 1538 C C . GLU A 1 202 ? -17.458 13.027 16.305 1.00 93.81 202 GLU A C 1
ATOM 1540 O O . GLU A 1 202 ? -17.682 11.925 15.804 1.00 93.81 202 GLU A O 1
ATOM 1545 N N . ASP A 1 203 ? -17.877 13.370 17.516 1.00 96.25 203 ASP A N 1
ATOM 1546 C CA . ASP A 1 203 ? -18.753 12.548 18.335 1.00 96.25 203 ASP A CA 1
ATOM 1547 C C . ASP A 1 203 ? -20.204 12.719 17.845 1.00 96.25 203 ASP A C 1
ATOM 1549 O O . ASP A 1 203 ? -20.932 13.643 18.235 1.00 96.25 203 ASP A O 1
ATOM 1553 N N . TYR A 1 204 ? -20.596 11.878 16.885 1.00 95.62 204 TYR A N 1
ATOM 1554 C CA . TYR A 1 204 ? -21.921 11.950 16.266 1.00 95.62 204 TYR A CA 1
ATOM 1555 C C . TYR A 1 204 ? -23.040 11.461 17.200 1.00 95.62 204 TYR A C 1
ATOM 1557 O O . TYR A 1 204 ? -24.184 11.889 17.047 1.00 95.62 204 TYR A O 1
ATOM 1565 N N . ILE A 1 205 ? -22.694 10.668 18.221 1.00 96.62 205 ILE A N 1
ATOM 1566 C CA . ILE A 1 205 ? -23.602 10.248 19.294 1.00 96.62 205 ILE A CA 1
ATOM 1567 C C . ILE A 1 205 ? -23.921 11.433 20.204 1.00 96.62 205 ILE A C 1
ATOM 1569 O O . ILE A 1 205 ? -25.087 11.788 20.385 1.00 96.62 205 ILE A O 1
ATOM 1573 N N . ALA A 1 206 ? -22.899 12.133 20.707 1.00 96.06 206 ALA A N 1
ATOM 1574 C CA . ALA A 1 206 ? -23.095 13.305 21.560 1.00 96.06 206 ALA A CA 1
ATOM 1575 C C . ALA A 1 206 ? -23.827 14.452 20.845 1.00 96.06 206 ALA A C 1
ATOM 1577 O O . ALA A 1 206 ? -24.566 15.211 21.478 1.00 96.06 206 ALA A O 1
ATOM 1578 N N . SER A 1 207 ? -23.632 14.595 19.531 1.00 95.50 207 SER A N 1
ATOM 1579 C CA . SER A 1 207 ? -24.337 15.604 18.730 1.00 95.50 207 SER A CA 1
ATOM 1580 C C . SER A 1 207 ? -25.743 15.178 18.283 1.00 95.50 207 SER A C 1
ATOM 1582 O O . SER A 1 207 ? -26.498 16.028 17.805 1.00 95.50 207 SER A O 1
ATOM 1584 N N . GLY A 1 208 ? -26.130 13.912 18.480 1.00 96.00 208 GLY A N 1
ATOM 1585 C CA . GLY A 1 208 ? -27.442 13.381 18.098 1.00 96.00 208 GLY A CA 1
ATOM 1586 C C . GLY A 1 208 ? -27.662 13.327 16.583 1.00 96.00 208 GLY A C 1
ATOM 1587 O O . GLY A 1 208 ? -28.784 13.538 16.114 1.00 96.00 208 GLY A O 1
ATOM 1588 N N . ASN A 1 209 ? -26.599 13.104 15.807 1.00 95.12 209 ASN A N 1
ATOM 1589 C CA . ASN A 1 209 ? -26.662 13.044 14.350 1.00 95.12 209 ASN A CA 1
ATOM 1590 C C . ASN A 1 209 ? -27.116 11.650 13.879 1.00 95.12 209 ASN A C 1
ATOM 1592 O O . ASN A 1 209 ? -26.299 10.789 13.565 1.00 95.12 209 ASN A O 1
ATOM 1596 N N . ALA A 1 210 ? -28.436 11.451 13.820 1.00 93.94 210 ALA A N 1
ATOM 1597 C CA . ALA A 1 210 ? -29.048 10.165 13.477 1.00 93.94 210 ALA A CA 1
ATOM 1598 C C . ALA A 1 210 ? -28.705 9.658 12.063 1.00 93.94 210 ALA A C 1
ATOM 1600 O O . ALA A 1 210 ? -28.551 8.460 11.870 1.00 93.94 210 ALA A O 1
ATOM 1601 N N . GLU A 1 211 ? -28.564 10.554 11.081 1.00 91.56 211 GLU A N 1
ATOM 1602 C CA . GLU A 1 211 ? -28.186 10.175 9.709 1.00 91.56 211 GLU A CA 1
ATOM 1603 C C . GLU A 1 211 ? -26.780 9.576 9.686 1.00 91.56 211 GLU A C 1
ATOM 1605 O O . GLU A 1 211 ? -26.532 8.530 9.092 1.00 91.56 211 GLU A O 1
ATOM 1610 N N . LYS A 1 212 ? -25.854 10.220 10.395 1.00 91.88 212 LYS A N 1
ATOM 1611 C CA . LYS A 1 212 ? -24.481 9.749 10.477 1.00 91.88 212 LYS A CA 1
ATOM 1612 C C . LYS A 1 212 ? -24.340 8.486 11.320 1.00 91.88 212 LYS A C 1
ATOM 1614 O O . LYS A 1 212 ? -23.511 7.647 10.990 1.00 91.88 212 LYS A O 1
ATOM 1619 N N . GLN A 1 213 ? -25.157 8.341 12.359 1.00 94.69 213 GLN A N 1
ATOM 1620 C CA . GLN A 1 213 ? -25.252 7.098 13.115 1.00 94.69 213 GLN A CA 1
ATOM 1621 C C . GLN A 1 213 ? -25.694 5.935 12.215 1.00 94.69 213 GLN A C 1
ATOM 1623 O O . GLN A 1 213 ? -24.997 4.932 12.167 1.00 94.69 213 GLN A O 1
ATOM 1628 N N . GLU A 1 214 ? -26.759 6.098 11.420 1.00 92.12 214 GLU A N 1
ATOM 1629 C CA . GLU A 1 214 ? -27.230 5.051 10.495 1.00 92.12 214 GLU A CA 1
ATOM 1630 C C . GLU A 1 214 ? -26.146 4.644 9.479 1.00 92.12 214 GLU A C 1
ATOM 1632 O O . GLU A 1 214 ? -25.976 3.467 9.160 1.00 92.12 214 GLU A O 1
ATOM 1637 N N . ILE A 1 215 ? -25.392 5.615 8.960 1.00 92.06 215 ILE A N 1
ATOM 1638 C CA . ILE A 1 215 ? -24.274 5.341 8.049 1.00 92.06 215 ILE A CA 1
ATOM 1639 C C . ILE A 1 215 ? -23.124 4.636 8.784 1.00 92.06 215 ILE A C 1
ATO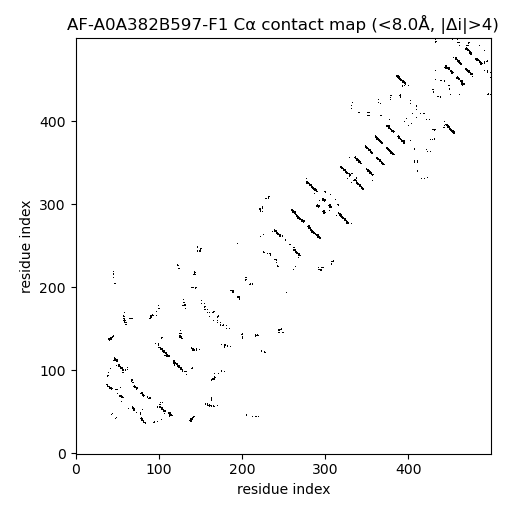M 1641 O O . ILE A 1 215 ? -22.545 3.699 8.238 1.00 92.06 215 ILE A O 1
ATOM 1645 N N . GLY A 1 216 ? -22.794 5.064 10.006 1.00 93.62 216 GLY A N 1
ATOM 1646 C CA . GLY A 1 216 ? -21.757 4.450 10.837 1.00 93.62 216 GLY A CA 1
ATOM 1647 C C . GLY A 1 216 ? -22.053 2.980 11.132 1.00 93.62 216 GLY A C 1
ATOM 1648 O O . GLY A 1 216 ? -21.193 2.135 10.898 1.00 93.62 216 GLY A O 1
ATOM 1649 N N . GLU A 1 217 ? -23.293 2.673 11.513 1.00 92.81 217 GLU A N 1
ATOM 1650 C CA . GLU A 1 217 ? -23.768 1.305 11.757 1.00 92.81 217 GLU A CA 1
ATOM 1651 C C . GLU A 1 217 ? -23.617 0.425 10.505 1.00 92.81 217 GLU A C 1
ATOM 1653 O O . GLU A 1 217 ? -23.151 -0.711 10.590 1.00 92.81 217 GLU A O 1
ATOM 1658 N N . LYS A 1 218 ? -23.926 0.959 9.312 1.00 91.50 218 LYS A N 1
ATOM 1659 C CA . LYS A 1 218 ? -23.699 0.241 8.043 1.00 91.50 218 LYS A CA 1
ATOM 1660 C C . LYS A 1 218 ? -22.219 -0.020 7.787 1.00 91.50 218 LYS A C 1
ATOM 1662 O O . LYS A 1 218 ? -21.869 -1.120 7.373 1.00 91.50 218 LYS A O 1
ATOM 1667 N N . ILE A 1 219 ? -21.346 0.961 8.030 1.00 93.44 219 ILE A N 1
ATOM 1668 C CA . ILE A 1 219 ? -19.895 0.773 7.883 1.00 93.44 219 ILE A CA 1
ATOM 1669 C C . ILE A 1 219 ? -19.415 -0.345 8.819 1.00 93.44 219 ILE A C 1
ATOM 1671 O O . ILE A 1 219 ? -18.654 -1.200 8.379 1.00 93.44 219 ILE A O 1
ATOM 1675 N N . VAL A 1 220 ? -19.898 -0.395 10.063 1.00 94.50 220 VAL A N 1
ATOM 1676 C CA . VAL A 1 220 ? -19.512 -1.431 11.038 1.00 94.50 220 VAL A CA 1
ATOM 1677 C C . VAL A 1 220 ? -19.907 -2.837 10.603 1.00 94.50 220 VAL A C 1
ATOM 1679 O O . VAL A 1 220 ? -19.104 -3.751 10.770 1.00 94.50 220 VAL A O 1
ATOM 1682 N N . VAL A 1 221 ? -21.070 -3.026 9.970 1.00 93.12 221 VAL A N 1
ATOM 1683 C CA . VAL A 1 221 ? -21.441 -4.330 9.379 1.00 93.12 221 VAL A CA 1
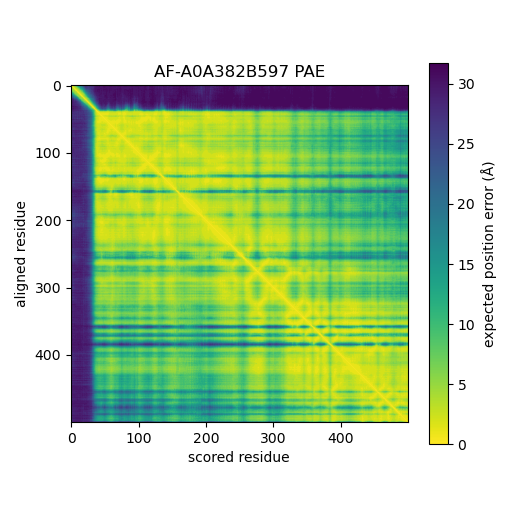ATOM 1684 C C . VAL A 1 221 ? -20.380 -4.803 8.376 1.00 93.12 221 VAL A C 1
ATOM 1686 O O . VAL A 1 221 ? -19.951 -5.960 8.393 1.00 93.12 221 VAL A O 1
ATOM 1689 N N . PHE A 1 222 ? -19.890 -3.898 7.527 1.00 93.94 222 PHE A N 1
ATOM 1690 C CA . PHE A 1 222 ? -18.822 -4.236 6.590 1.00 93.94 222 PHE A CA 1
ATOM 1691 C C . PHE A 1 222 ? -17.477 -4.469 7.283 1.00 93.94 222 PHE A C 1
ATOM 1693 O O . PHE A 1 222 ? -16.783 -5.416 6.919 1.00 93.94 222 PHE A O 1
ATOM 1700 N N . LEU A 1 223 ? -17.128 -3.677 8.304 1.00 95.31 223 LEU A N 1
ATOM 1701 C CA . LEU A 1 223 ? -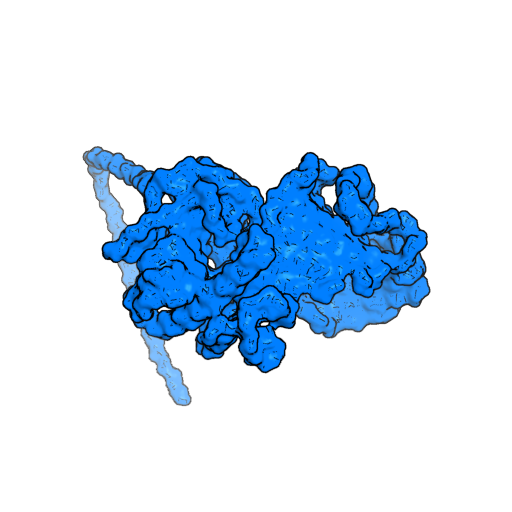15.923 -3.907 9.112 1.00 95.31 223 LEU A CA 1
ATOM 1702 C C . LEU A 1 223 ? -15.963 -5.279 9.806 1.00 95.31 223 LEU A C 1
ATOM 1704 O O . LEU A 1 223 ? -14.938 -5.948 9.884 1.00 95.31 223 LEU A O 1
ATOM 1708 N N . GLY A 1 224 ? -17.140 -5.739 10.241 1.00 95.50 224 GLY A N 1
ATOM 1709 C CA . GLY A 1 224 ? -17.326 -7.092 10.773 1.00 95.50 224 GLY A CA 1
ATOM 1710 C C . GLY A 1 224 ? -17.089 -8.180 9.723 1.00 95.50 224 GLY A C 1
ATOM 1711 O O . GLY A 1 224 ? -16.429 -9.184 9.992 1.00 95.50 224 GLY A O 1
ATOM 1712 N N . THR A 1 225 ? -17.539 -7.952 8.486 1.00 94.94 225 THR A N 1
ATOM 1713 C CA . THR A 1 225 ? -17.257 -8.865 7.363 1.00 94.94 225 THR A CA 1
ATOM 1714 C C . THR A 1 225 ? -15.763 -8.925 7.054 1.00 94.94 225 THR A C 1
ATOM 1716 O O . THR A 1 225 ? -15.208 -10.006 6.865 1.00 94.94 225 THR A O 1
ATOM 1719 N N . MET A 1 226 ? -15.111 -7.761 7.017 1.00 95.56 226 MET A N 1
ATOM 1720 C CA . MET A 1 226 ? -13.672 -7.636 6.803 1.00 95.56 226 MET A CA 1
ATOM 1721 C C . MET A 1 226 ? -12.892 -8.383 7.890 1.00 95.56 226 MET A C 1
ATOM 1723 O O . MET A 1 226 ? -12.007 -9.168 7.561 1.00 95.56 226 MET A O 1
ATOM 1727 N N . HIS A 1 227 ? -13.296 -8.243 9.153 1.00 95.19 227 HIS A N 1
ATOM 1728 C CA . HIS A 1 227 ? -12.684 -8.944 10.278 1.00 95.19 227 HIS A CA 1
ATOM 1729 C C . HIS A 1 227 ? -12.835 -10.474 10.203 1.00 95.19 227 HIS A C 1
ATOM 1731 O O . HIS A 1 227 ? -11.893 -11.215 10.485 1.00 95.19 227 HIS A O 1
ATOM 1737 N N . GLU A 1 228 ? -13.990 -10.995 9.771 1.00 94.19 228 GLU A N 1
ATOM 1738 C CA . GLU A 1 228 ? -14.132 -12.446 9.574 1.00 94.19 228 GLU A CA 1
ATOM 1739 C C . GLU A 1 228 ? -13.252 -12.952 8.415 1.00 94.19 228 GLU A C 1
ATOM 1741 O O . GLU A 1 228 ? -12.712 -14.058 8.486 1.00 94.19 228 GLU A O 1
ATOM 1746 N N . VAL A 1 229 ? -13.056 -12.143 7.367 1.00 95.12 229 VAL A N 1
ATOM 1747 C CA . VAL A 1 229 ? -12.119 -12.455 6.275 1.00 95.12 229 VAL A CA 1
ATOM 1748 C C . VAL A 1 229 ? -10.672 -12.448 6.759 1.00 95.12 229 VAL A C 1
ATOM 1750 O O . VAL A 1 229 ? -9.944 -13.384 6.421 1.00 95.12 229 VAL A O 1
ATOM 1753 N N . GLU A 1 230 ? -10.266 -11.457 7.559 1.00 94.25 230 GLU A N 1
ATOM 1754 C CA . GLU A 1 230 ? -8.949 -11.415 8.213 1.00 94.25 230 GLU A CA 1
ATOM 1755 C C . GLU A 1 230 ? -8.714 -12.705 8.988 1.00 94.25 230 GLU A C 1
ATOM 1757 O O . GLU A 1 230 ? -7.796 -13.449 8.664 1.00 94.25 230 GLU A O 1
ATOM 1762 N N . LYS A 1 231 ? -9.612 -13.049 9.913 1.00 92.31 231 LYS A N 1
ATOM 1763 C CA . LYS A 1 231 ? -9.512 -14.256 10.740 1.00 92.31 231 LYS A CA 1
ATOM 1764 C C . LYS A 1 231 ? -9.372 -15.542 9.922 1.00 92.31 231 LYS A C 1
ATOM 1766 O O . LYS A 1 231 ? -8.557 -16.403 10.256 1.00 92.31 231 LYS A O 1
ATOM 1771 N N . VAL A 1 232 ? -10.163 -15.701 8.857 1.00 92.12 232 VAL A N 1
ATOM 1772 C CA . VAL A 1 232 ? -10.056 -16.875 7.974 1.00 92.12 232 VAL A CA 1
ATOM 1773 C C . VAL A 1 232 ? -8.705 -16.889 7.258 1.00 92.12 232 VAL A C 1
ATOM 1775 O O . VAL A 1 232 ? -8.058 -17.935 7.202 1.00 92.12 232 VAL A O 1
ATOM 1778 N N . ALA A 1 233 ? -8.253 -15.749 6.735 1.00 91.88 233 ALA A N 1
ATOM 1779 C CA . ALA A 1 233 ? -6.959 -15.633 6.071 1.00 91.88 233 ALA A CA 1
ATOM 1780 C C . ALA A 1 233 ? -5.783 -15.864 7.042 1.00 91.88 233 ALA A C 1
ATOM 1782 O O . ALA A 1 233 ? -4.849 -16.590 6.702 1.00 91.88 233 ALA A O 1
ATOM 1783 N N . GLU A 1 234 ? -5.846 -15.349 8.267 1.00 91.62 234 GLU A N 1
ATOM 1784 C CA . GLU A 1 234 ? -4.858 -15.587 9.323 1.00 91.62 234 GLU A CA 1
ATOM 1785 C C . GLU A 1 234 ? -4.742 -17.073 9.673 1.00 91.62 234 GLU A C 1
ATOM 1787 O O . GLU A 1 234 ? -3.631 -17.588 9.805 1.00 91.62 234 GLU A O 1
ATOM 1792 N N . GLU A 1 235 ? -5.863 -17.799 9.764 1.00 90.44 235 GLU A N 1
ATOM 1793 C CA . GLU A 1 235 ? -5.853 -19.249 10.006 1.00 90.44 235 GLU A CA 1
ATOM 1794 C C . GLU A 1 235 ? -5.183 -20.021 8.855 1.00 90.44 235 GLU A C 1
ATOM 1796 O O . GLU A 1 235 ? -4.459 -20.992 9.090 1.00 90.44 235 GLU A O 1
ATOM 1801 N N . ILE A 1 236 ? -5.393 -19.579 7.612 1.00 86.50 236 ILE A N 1
ATOM 1802 C CA . ILE A 1 236 ? -4.817 -20.199 6.410 1.00 86.50 236 ILE A CA 1
ATOM 1803 C C . ILE A 1 236 ? -3.306 -19.952 6.328 1.00 86.50 236 ILE A C 1
ATOM 1805 O O . ILE A 1 236 ? -2.538 -20.878 6.050 1.00 86.50 236 ILE A O 1
ATOM 1809 N N . TYR A 1 237 ? -2.882 -18.705 6.534 1.00 86.06 237 TYR A N 1
ATOM 1810 C CA . TYR A 1 237 ? -1.520 -18.251 6.247 1.00 86.06 237 TYR A CA 1
ATOM 1811 C C . TYR A 1 237 ? -0.605 -18.208 7.473 1.00 86.06 237 TYR A C 1
ATOM 1813 O O . TYR A 1 237 ? 0.616 -18.146 7.321 1.00 86.06 237 TYR A O 1
ATOM 1821 N N . GLY A 1 238 ? -1.164 -18.258 8.684 1.00 86.62 238 GLY A N 1
ATOM 1822 C CA . GLY A 1 238 ? -0.411 -18.183 9.935 1.00 86.62 238 GLY A CA 1
ATOM 1823 C C . GLY A 1 238 ? 0.350 -16.867 10.109 1.00 86.62 238 GLY A C 1
ATOM 1824 O O . GLY A 1 238 ? 1.390 -16.854 10.762 1.00 86.62 238 GLY A O 1
ATOM 1825 N N . SER A 1 239 ? -0.118 -15.791 9.475 1.00 85.56 239 SER A N 1
ATOM 1826 C CA . SER A 1 239 ? 0.471 -14.449 9.519 1.00 85.56 239 SER A CA 1
ATOM 1827 C C . SER A 1 239 ? -0.642 -13.418 9.711 1.00 85.56 239 SER A C 1
ATOM 1829 O O . SER A 1 239 ? -1.735 -13.672 9.201 1.00 85.56 239 SER A O 1
ATOM 1831 N N . PRO A 1 240 ? -0.380 -12.285 10.391 1.00 85.38 240 PRO A N 1
ATOM 1832 C CA . PRO A 1 240 ? -1.363 -11.216 10.544 1.00 85.38 240 PRO A CA 1
ATOM 1833 C C . PRO A 1 240 ? -1.896 -10.727 9.196 1.00 85.38 240 PRO A C 1
ATOM 1835 O O . PRO A 1 240 ? -1.144 -10.643 8.213 1.00 85.38 240 PRO A O 1
ATOM 1838 N N . VAL A 1 241 ? -3.186 -10.400 9.156 1.00 90.75 241 VAL A N 1
ATOM 1839 C CA . VAL A 1 241 ? -3.856 -9.901 7.952 1.00 90.75 241 VAL A CA 1
ATOM 1840 C C . VAL A 1 241 ? -4.428 -8.522 8.210 1.00 90.75 241 VAL A C 1
ATOM 1842 O O . VAL A 1 241 ? -5.137 -8.304 9.181 1.00 90.75 241 VAL A O 1
ATOM 1845 N N . ILE A 1 242 ? -4.134 -7.597 7.302 1.00 89.81 242 ILE A N 1
ATOM 1846 C CA . ILE A 1 242 ? -4.669 -6.239 7.343 1.00 89.81 242 ILE A CA 1
ATOM 1847 C C . ILE A 1 242 ? -5.721 -6.128 6.251 1.00 89.81 242 ILE A C 1
ATOM 1849 O O . ILE A 1 242 ? -5.406 -6.325 5.072 1.00 89.81 242 ILE A O 1
ATOM 1853 N N . SER A 1 243 ? -6.949 -5.779 6.618 1.00 92.81 243 SER A N 1
ATOM 1854 C CA . SER A 1 243 ? -7.979 -5.377 5.666 1.00 92.81 243 SER A CA 1
ATOM 1855 C C . SER A 1 243 ? -8.142 -3.857 5.602 1.00 92.81 243 SER A C 1
ATOM 1857 O O . SER A 1 243 ? -7.904 -3.129 6.565 1.00 92.81 243 SER A O 1
ATOM 1859 N N . TYR A 1 244 ? -8.546 -3.353 4.439 1.00 92.44 244 TYR A N 1
ATOM 1860 C CA . TYR A 1 244 ? -8.896 -1.944 4.259 1.00 92.44 244 TYR A CA 1
ATOM 1861 C C . TYR A 1 244 ? -9.933 -1.783 3.140 1.00 92.44 244 TYR A C 1
ATOM 1863 O O . TYR A 1 244 ? -9.895 -2.525 2.153 1.00 92.44 244 TYR A O 1
ATOM 1871 N N . PRO A 1 245 ? -10.878 -0.833 3.263 1.00 91.88 245 PRO A N 1
ATOM 1872 C CA . PRO A 1 245 ? -11.883 -0.591 2.238 1.00 91.88 245 PRO A CA 1
ATOM 1873 C C . PRO A 1 245 ? -11.236 -0.066 0.953 1.00 91.88 245 PRO A C 1
ATOM 1875 O O . PRO A 1 245 ? -10.117 0.428 0.958 1.00 91.88 245 PRO A O 1
ATOM 1878 N N . SER A 1 246 ? -11.943 -0.142 -0.167 1.00 90.75 246 SER A N 1
ATOM 1879 C CA . SER A 1 246 ? -11.539 0.552 -1.393 1.00 90.75 246 SER A CA 1
ATOM 1880 C C . SER A 1 246 ? -11.792 2.060 -1.283 1.00 90.75 246 SER A C 1
ATOM 1882 O O . SER A 1 246 ? -12.682 2.511 -0.557 1.00 90.75 246 SER A O 1
ATOM 1884 N N . GLU A 1 247 ? -11.060 2.856 -2.066 1.00 86.56 247 GLU A N 1
ATOM 1885 C CA . GLU A 1 247 ? -11.250 4.314 -2.118 1.00 86.56 247 GLU A CA 1
ATOM 1886 C C . GLU A 1 247 ? -12.671 4.716 -2.565 1.00 86.56 247 GLU A C 1
ATOM 1888 O O . GLU A 1 247 ? -13.180 5.775 -2.189 1.00 86.56 247 GLU A O 1
ATOM 1893 N N . GLU A 1 248 ? -13.350 3.857 -3.336 1.00 80.94 248 GLU A N 1
ATOM 1894 C CA . GLU A 1 248 ? -14.717 4.087 -3.816 1.00 80.94 248 GLU A CA 1
ATOM 1895 C C . GLU A 1 248 ? -15.735 4.188 -2.669 1.00 80.94 248 GLU A C 1
ATOM 1897 O O . GLU A 1 248 ? -16.715 4.936 -2.781 1.00 80.94 248 GLU A O 1
ATOM 1902 N N . LEU A 1 249 ? -15.490 3.509 -1.538 1.00 78.25 249 LEU A N 1
ATOM 1903 C CA . LEU A 1 249 ? -16.389 3.571 -0.385 1.00 78.25 249 LEU A CA 1
ATOM 1904 C C . LEU A 1 249 ? -16.513 4.997 0.146 1.00 78.25 249 LEU A C 1
ATOM 1906 O O . LEU A 1 249 ? -17.615 5.451 0.441 1.00 78.25 249 LEU A O 1
ATOM 1910 N N . ILE A 1 250 ? -15.400 5.720 0.245 1.00 78.81 250 ILE A N 1
ATOM 1911 C CA . ILE A 1 250 ? -15.391 7.075 0.803 1.00 78.81 250 ILE A CA 1
ATOM 1912 C C . ILE A 1 250 ? -16.228 7.990 -0.078 1.00 78.81 250 ILE A C 1
ATOM 1914 O O . ILE A 1 250 ? -17.111 8.677 0.420 1.00 78.81 250 ILE A O 1
ATOM 1918 N N . ASN A 1 251 ? -16.062 7.914 -1.397 1.00 75.31 251 ASN A N 1
ATOM 1919 C CA . ASN A 1 251 ? -16.899 8.675 -2.322 1.00 75.31 251 ASN A CA 1
ATOM 1920 C C . ASN A 1 251 ? -18.387 8.302 -2.203 1.00 75.31 251 ASN A C 1
ATOM 1922 O O . ASN A 1 251 ? -19.247 9.182 -2.242 1.00 75.31 251 ASN A O 1
ATOM 1926 N N . THR A 1 252 ? -18.697 7.018 -2.015 1.00 79.50 252 THR A N 1
ATOM 1927 C CA . THR A 1 252 ? -20.074 6.522 -1.880 1.00 79.50 252 THR A CA 1
ATOM 1928 C C . THR A 1 252 ? -20.743 7.015 -0.595 1.00 79.50 252 THR A C 1
ATOM 1930 O O . THR A 1 252 ? -21.834 7.587 -0.657 1.00 79.50 252 THR A O 1
ATOM 1933 N N . VAL A 1 253 ? -20.061 6.868 0.547 1.00 79.69 253 VAL A N 1
ATOM 1934 C CA . VAL A 1 253 ? -20.505 7.342 1.869 1.00 79.69 253 VAL A CA 1
ATOM 1935 C C . VAL A 1 253 ? -20.726 8.852 1.851 1.00 79.69 253 VAL A C 1
ATOM 1937 O O . VAL A 1 253 ? -21.752 9.346 2.315 1.00 79.69 253 VAL A O 1
ATOM 1940 N N . LEU A 1 254 ? -19.788 9.597 1.268 1.00 74.94 254 LEU A N 1
ATOM 1941 C CA . LEU A 1 254 ? -19.820 11.057 1.260 1.00 74.94 254 LEU A CA 1
ATOM 1942 C C . LEU A 1 254 ? -20.846 11.651 0.292 1.00 74.94 254 LEU A C 1
ATOM 1944 O O . LEU A 1 254 ? -21.353 12.747 0.532 1.00 74.94 254 LEU A O 1
ATOM 1948 N N . ALA A 1 255 ? -21.187 10.936 -0.779 1.00 73.81 255 ALA A N 1
ATOM 1949 C CA . ALA A 1 255 ? -22.256 11.336 -1.688 1.00 73.81 255 ALA A CA 1
ATOM 1950 C C . ALA A 1 255 ? -23.662 11.186 -1.071 1.00 73.81 255 ALA A C 1
ATOM 1952 O O . ALA A 1 255 ? -24.634 11.639 -1.677 1.00 73.81 255 ALA A O 1
ATOM 1953 N N . GLY A 1 256 ? -23.783 10.555 0.107 1.00 71.06 256 GLY A N 1
ATOM 1954 C CA . GLY A 1 256 ? -25.071 10.241 0.731 1.00 71.06 256 GLY A CA 1
ATOM 1955 C C . GLY A 1 256 ? -25.879 9.220 -0.072 1.00 71.06 256 GLY A C 1
ATOM 1956 O O . GLY A 1 256 ? -27.106 9.187 0.014 1.00 71.06 256 GLY A O 1
ATOM 1957 N N . ASN A 1 257 ? -25.202 8.424 -0.903 1.00 77.12 257 ASN A N 1
ATOM 1958 C CA . ASN A 1 257 ? -25.839 7.366 -1.669 1.00 77.12 257 ASN A CA 1
ATOM 1959 C C . ASN A 1 257 ? -26.090 6.166 -0.756 1.00 77.12 257 ASN A C 1
ATOM 1961 O O . ASN A 1 257 ? -25.252 5.818 0.074 1.00 77.12 257 ASN A O 1
ATOM 1965 N N . GLU A 1 258 ? -27.226 5.496 -0.939 1.00 81.12 258 GLU A N 1
ATOM 1966 C CA . GLU A 1 258 ? -27.414 4.176 -0.345 1.00 81.12 258 GLU A CA 1
ATOM 1967 C C . GLU A 1 258 ? -26.387 3.203 -0.936 1.00 81.12 258 GLU A C 1
ATOM 1969 O O . GLU A 1 258 ? -26.173 3.173 -2.150 1.00 81.12 258 GLU A O 1
ATOM 1974 N N . PHE A 1 259 ? -25.775 2.399 -0.072 1.00 86.69 259 PHE A N 1
ATOM 1975 C CA . PHE A 1 259 ? -24.871 1.325 -0.452 1.00 86.69 259 PHE A CA 1
ATOM 1976 C C . PHE A 1 259 ? -25.237 0.068 0.329 1.00 86.69 259 PHE A C 1
ATOM 1978 O O . PHE A 1 259 ? -25.494 0.120 1.529 1.00 86.69 259 PHE A O 1
ATOM 1985 N N . ASN A 1 260 ? -25.297 -1.047 -0.389 1.00 89.38 260 ASN A N 1
ATOM 1986 C CA . ASN A 1 260 ? -25.559 -2.385 0.141 1.00 89.38 260 ASN A CA 1
ATOM 1987 C C . ASN A 1 260 ? -24.385 -3.337 -0.120 1.00 89.38 260 ASN A C 1
ATOM 1989 O O . ASN A 1 260 ? -24.453 -4.518 0.208 1.00 89.38 260 ASN A O 1
ATOM 1993 N N . THR A 1 261 ? -23.312 -2.825 -0.725 1.00 91.69 261 THR A N 1
ATOM 1994 C CA . THR A 1 261 ? -22.076 -3.556 -0.961 1.00 91.69 261 THR A CA 1
ATOM 1995 C C . THR A 1 261 ? -20.866 -2.684 -0.675 1.00 91.69 261 THR A C 1
ATOM 1997 O O . THR A 1 261 ? -20.910 -1.472 -0.901 1.00 91.69 261 THR A O 1
ATOM 2000 N N . LEU A 1 262 ? -19.775 -3.321 -0.264 1.00 91.50 262 LEU A N 1
ATOM 2001 C CA . LEU A 1 262 ? -18.467 -2.712 -0.084 1.00 91.50 262 LEU A CA 1
ATOM 2002 C C . LEU A 1 262 ? -17.410 -3.495 -0.852 1.00 91.50 262 LEU A C 1
ATOM 2004 O O . LEU A 1 262 ? -17.285 -4.701 -0.662 1.00 91.50 262 LEU A O 1
ATOM 2008 N N . THR A 1 263 ? -16.586 -2.793 -1.624 1.00 94.19 263 THR A N 1
ATOM 2009 C CA . THR A 1 263 ? -15.314 -3.331 -2.111 1.00 94.19 263 THR A CA 1
ATOM 2010 C C . THR A 1 263 ? -14.205 -3.038 -1.103 1.00 94.19 263 THR A C 1
ATOM 2012 O O . THR A 1 263 ? -14.069 -1.894 -0.662 1.00 94.19 263 THR A O 1
ATOM 2015 N N . PHE A 1 264 ? -13.400 -4.040 -0.764 1.00 94.62 264 PHE A N 1
ATOM 2016 C CA . PHE A 1 264 ? -12.251 -3.936 0.133 1.00 94.62 264 PHE A CA 1
ATOM 2017 C C . PHE A 1 264 ? -11.096 -4.830 -0.342 1.00 94.62 264 PHE A C 1
ATOM 2019 O O . PHE A 1 264 ? -11.203 -5.576 -1.321 1.00 94.62 264 PHE A O 1
ATOM 2026 N N . HIS A 1 265 ? -9.969 -4.717 0.348 1.00 94.81 265 HIS A N 1
ATOM 2027 C CA . HIS A 1 265 ? -8.728 -5.415 0.054 1.00 94.81 265 HIS A CA 1
ATOM 2028 C C . HIS A 1 265 ? -8.199 -6.055 1.334 1.00 94.81 265 HIS A C 1
ATOM 2030 O O . HIS A 1 265 ? -8.438 -5.535 2.425 1.00 94.81 265 HIS A O 1
ATOM 2036 N N . ILE A 1 266 ? -7.449 -7.148 1.200 1.00 93.75 266 ILE A N 1
ATOM 2037 C CA . ILE A 1 266 ? -6.625 -7.680 2.290 1.00 93.75 266 ILE A CA 1
ATOM 2038 C C . ILE A 1 266 ? -5.175 -7.820 1.849 1.00 93.75 266 ILE A C 1
ATOM 2040 O O . ILE A 1 266 ? -4.884 -8.148 0.694 1.00 93.75 266 ILE A O 1
ATOM 2044 N N . VAL A 1 267 ? -4.268 -7.590 2.791 1.00 91.56 267 VAL A N 1
ATOM 2045 C CA . VAL A 1 267 ? -2.828 -7.751 2.619 1.00 91.56 267 VAL A CA 1
ATOM 2046 C C . VAL A 1 267 ? -2.299 -8.631 3.737 1.00 91.56 267 VAL A C 1
ATOM 2048 O O . VAL A 1 267 ? -2.563 -8.409 4.915 1.00 91.56 267 VAL A O 1
ATOM 2051 N N . ILE A 1 268 ? -1.526 -9.626 3.334 1.00 89.62 268 ILE A N 1
ATOM 2052 C CA . ILE A 1 268 ? -0.876 -10.597 4.197 1.00 89.62 268 ILE A CA 1
ATOM 2053 C C . ILE A 1 268 ? 0.618 -10.403 3.988 1.00 89.62 268 ILE A C 1
ATOM 2055 O O . ILE A 1 268 ? 1.090 -10.424 2.846 1.00 89.62 268 ILE A O 1
ATOM 2059 N N . LYS A 1 269 ? 1.361 -10.211 5.075 1.00 84.94 269 LYS A N 1
ATOM 2060 C CA . LYS A 1 269 ? 2.819 -10.078 5.037 1.00 84.94 269 LYS A CA 1
ATOM 2061 C C . LYS A 1 269 ? 3.442 -11.135 5.928 1.00 84.94 269 LYS A C 1
ATOM 2063 O O . LYS A 1 269 ? 2.998 -11.335 7.056 1.00 84.94 269 LYS A O 1
ATOM 2068 N N . THR A 1 270 ? 4.476 -11.807 5.437 1.00 83.75 270 THR A N 1
ATOM 2069 C CA . THR A 1 270 ? 5.315 -12.618 6.320 1.00 83.75 270 THR A CA 1
ATOM 2070 C C . THR A 1 270 ? 6.164 -11.705 7.190 1.00 83.75 270 THR A C 1
ATOM 2072 O O . THR A 1 270 ? 6.474 -10.582 6.803 1.00 83.75 270 THR A O 1
ATOM 2075 N N . THR A 1 271 ? 6.619 -12.204 8.334 1.00 80.62 271 THR A N 1
ATOM 2076 C CA . THR A 1 271 ? 7.654 -11.509 9.101 1.00 80.62 271 THR A CA 1
ATOM 2077 C C . THR A 1 271 ? 8.874 -11.256 8.215 1.00 80.62 271 THR A C 1
ATOM 2079 O O . THR A 1 271 ? 9.350 -12.171 7.542 1.00 80.62 271 THR A O 1
ATOM 2082 N N . ARG A 1 272 ? 9.372 -10.016 8.206 1.00 83.44 272 ARG A N 1
ATOM 2083 C CA . ARG A 1 272 ? 10.591 -9.659 7.478 1.00 83.44 272 ARG A CA 1
ATOM 2084 C C . ARG A 1 272 ? 11.801 -10.355 8.108 1.00 83.44 272 ARG A C 1
ATOM 2086 O O . ARG A 1 272 ? 12.025 -10.262 9.315 1.00 83.44 272 ARG A O 1
ATOM 2093 N N . GLU A 1 273 ? 12.613 -11.013 7.288 1.00 88.25 273 GLU A N 1
ATOM 2094 C CA . GLU A 1 273 ? 13.789 -11.771 7.727 1.00 88.25 273 GLU A CA 1
ATOM 2095 C C . GLU A 1 273 ? 15.075 -11.197 7.128 1.00 88.25 273 GLU A C 1
ATOM 2097 O O . GLU A 1 273 ? 15.130 -10.891 5.943 1.00 88.25 273 GLU A O 1
ATOM 2102 N N . ILE A 1 274 ? 16.151 -11.089 7.911 1.00 89.06 274 ILE A N 1
ATOM 2103 C CA . ILE A 1 274 ? 17.481 -10.789 7.359 1.00 89.06 274 ILE A CA 1
ATOM 2104 C C . ILE A 1 274 ? 18.040 -12.083 6.764 1.00 89.06 274 ILE A C 1
ATOM 2106 O O . ILE A 1 274 ? 18.369 -13.012 7.503 1.00 89.06 274 ILE A O 1
ATOM 2110 N N . VAL A 1 275 ? 18.153 -12.147 5.437 1.00 91.38 275 VAL A N 1
ATOM 2111 C CA . VAL A 1 275 ? 18.569 -13.372 4.733 1.00 91.38 275 VAL A CA 1
ATOM 2112 C C . VAL A 1 275 ? 20.071 -13.437 4.478 1.00 91.38 275 VAL A C 1
ATOM 2114 O O . VAL A 1 275 ? 20.630 -14.530 4.374 1.00 91.38 275 VAL A O 1
ATOM 2117 N N . ASP A 1 276 ? 20.744 -12.287 4.420 1.00 89.81 276 ASP A N 1
ATOM 2118 C CA . ASP A 1 276 ? 22.198 -12.182 4.309 1.00 89.81 276 ASP A CA 1
ATOM 2119 C C . ASP A 1 276 ? 22.708 -10.817 4.822 1.00 89.81 276 ASP A C 1
ATOM 2121 O O . ASP A 1 276 ? 22.004 -10.098 5.525 1.00 89.81 276 ASP A O 1
ATOM 2125 N N . SER A 1 277 ? 23.972 -10.470 4.546 1.00 90.31 277 SER A N 1
ATOM 2126 C CA . SER A 1 277 ? 24.576 -9.210 5.010 1.00 90.31 277 SER A CA 1
ATOM 2127 C C . SER A 1 277 ? 24.046 -7.955 4.313 1.00 90.31 277 SER A C 1
ATOM 2129 O O . SER A 1 277 ? 24.392 -6.852 4.732 1.00 90.31 277 SER A O 1
ATOM 2131 N N . TYR A 1 278 ? 23.277 -8.114 3.240 1.00 93.62 278 TYR A N 1
ATOM 2132 C CA . TYR A 1 278 ? 22.816 -7.032 2.383 1.00 93.62 278 TYR A CA 1
ATOM 2133 C C . TYR A 1 278 ? 21.299 -6.939 2.337 1.00 93.62 278 TYR A C 1
ATOM 2135 O O . TYR A 1 278 ? 20.788 -5.822 2.374 1.00 93.62 278 TYR A O 1
ATOM 2143 N N . PHE A 1 279 ? 20.608 -8.078 2.267 1.00 94.94 279 PHE A N 1
ATOM 2144 C CA . PHE A 1 279 ? 19.181 -8.144 1.989 1.00 94.94 279 PHE A CA 1
ATOM 2145 C C . PHE A 1 279 ? 18.355 -8.622 3.182 1.00 94.94 279 PHE A C 1
ATOM 2147 O O . PHE A 1 279 ? 18.702 -9.570 3.897 1.00 94.94 279 PHE A O 1
ATOM 2154 N N . SER A 1 280 ? 17.200 -7.985 3.326 1.00 92.88 280 SER A N 1
ATOM 2155 C CA . SER A 1 280 ? 16.045 -8.532 4.027 1.00 92.88 280 SER A CA 1
ATOM 2156 C C . SER A 1 280 ? 15.068 -9.145 3.026 1.00 92.88 280 SER A C 1
ATOM 2158 O O . SER A 1 280 ? 15.093 -8.776 1.857 1.00 92.88 280 SER A O 1
ATOM 2160 N N . TYR A 1 281 ? 14.249 -10.088 3.474 1.00 92.56 281 TYR A N 1
ATOM 2161 C CA . TYR A 1 281 ? 13.229 -10.772 2.691 1.00 92.56 281 TYR A CA 1
ATOM 2162 C C . TYR A 1 281 ? 11.859 -10.574 3.325 1.00 92.56 281 TYR A C 1
ATOM 2164 O O . TYR A 1 281 ? 11.720 -10.716 4.541 1.00 92.56 281 TYR A O 1
ATOM 2172 N N . GLU A 1 282 ? 10.853 -10.302 2.503 1.00 90.12 282 GLU A N 1
ATOM 2173 C CA . GLU A 1 282 ? 9.448 -10.303 2.897 1.00 90.12 282 GLU A CA 1
ATOM 2174 C C . GLU A 1 282 ? 8.606 -10.868 1.751 1.00 90.12 282 GLU A C 1
ATOM 2176 O O . GLU A 1 282 ? 8.805 -10.534 0.583 1.00 90.12 282 GLU A O 1
ATOM 2181 N N . LYS A 1 283 ? 7.648 -11.733 2.078 1.00 91.19 283 LYS A N 1
ATOM 2182 C CA . LYS A 1 283 ? 6.631 -12.183 1.137 1.00 91.19 283 LYS A CA 1
ATOM 2183 C C . LYS A 1 283 ? 5.330 -11.453 1.412 1.00 91.19 283 LYS A C 1
ATOM 2185 O O . LYS A 1 283 ? 4.894 -11.358 2.561 1.00 91.19 283 LYS A O 1
ATOM 2190 N N . ARG A 1 284 ? 4.681 -11.001 0.342 1.00 89.69 284 ARG A N 1
ATOM 2191 C CA . ARG A 1 284 ? 3.384 -10.331 0.404 1.00 89.69 284 ARG A CA 1
ATOM 2192 C C . ARG A 1 284 ? 2.371 -11.059 -0.455 1.00 89.69 284 ARG A C 1
ATOM 2194 O O . ARG A 1 284 ? 2.679 -11.537 -1.545 1.00 89.69 284 ARG A O 1
ATOM 2201 N N . LEU A 1 285 ? 1.144 -11.122 0.035 1.00 91.25 285 LEU A N 1
ATOM 2202 C CA . LEU A 1 285 ? -0.007 -11.616 -0.703 1.00 91.25 285 LEU A CA 1
ATOM 2203 C C . LEU A 1 285 ? -1.146 -10.615 -0.536 1.00 91.25 285 LEU A C 1
ATOM 2205 O O . LEU A 1 285 ? -1.459 -10.198 0.575 1.00 91.25 285 LEU A O 1
ATOM 2209 N N . ARG A 1 286 ? -1.744 -10.209 -1.648 1.00 91.94 286 ARG A N 1
ATOM 2210 C CA . ARG A 1 286 ? -2.843 -9.256 -1.711 1.00 91.94 286 ARG A CA 1
ATOM 2211 C C . ARG A 1 286 ? -4.022 -9.900 -2.399 1.00 91.94 286 ARG A C 1
ATOM 2213 O O . ARG A 1 286 ? -3.872 -10.474 -3.476 1.00 91.94 286 ARG A O 1
ATOM 2220 N N . TYR A 1 287 ? -5.183 -9.733 -1.795 1.00 93.25 287 TYR A N 1
ATOM 2221 C CA . TYR A 1 287 ? -6.459 -10.008 -2.428 1.00 93.25 287 TYR A CA 1
ATOM 2222 C C . TYR A 1 287 ? -7.150 -8.666 -2.588 1.00 93.25 287 TYR A C 1
ATOM 2224 O O . TYR A 1 287 ? -7.534 -8.031 -1.606 1.00 93.25 287 TYR A O 1
ATOM 2232 N N . ASN A 1 288 ? -7.249 -8.211 -3.828 1.00 93.12 288 ASN A N 1
ATOM 2233 C CA . ASN A 1 288 ? -7.870 -6.944 -4.157 1.00 93.12 288 ASN A CA 1
ATOM 2234 C C . ASN A 1 288 ? -9.297 -7.154 -4.646 1.00 93.12 288 ASN A C 1
ATOM 2236 O O . ASN A 1 288 ? -9.632 -8.212 -5.174 1.00 93.12 288 ASN A O 1
ATOM 2240 N N . ASN A 1 289 ? -10.111 -6.107 -4.532 1.00 94.19 289 ASN A N 1
ATOM 2241 C CA . ASN A 1 289 ? -11.444 -6.056 -5.124 1.00 94.19 289 ASN A CA 1
ATOM 2242 C C . ASN A 1 289 ? -12.410 -7.127 -4.585 1.00 94.19 289 ASN A C 1
ATOM 2244 O O . ASN A 1 289 ? -13.301 -7.576 -5.303 1.00 94.19 289 ASN A O 1
ATOM 2248 N N . ILE A 1 290 ? -12.266 -7.514 -3.312 1.00 95.75 290 ILE A N 1
ATOM 2249 C CA . ILE A 1 290 ? -13.246 -8.380 -2.653 1.00 95.75 290 ILE A CA 1
ATOM 2250 C C . ILE A 1 290 ? -14.507 -7.554 -2.418 1.00 95.75 290 ILE A C 1
ATOM 2252 O O . ILE A 1 290 ? -14.435 -6.473 -1.835 1.00 95.75 290 ILE A O 1
ATOM 2256 N N . VAL A 1 291 ? -15.664 -8.063 -2.840 1.00 95.69 291 VAL A N 1
ATOM 2257 C CA . VAL A 1 291 ? -16.955 -7.398 -2.629 1.00 95.69 291 VAL A CA 1
ATOM 2258 C C . VAL A 1 291 ? -17.722 -8.109 -1.520 1.00 95.69 291 VAL A C 1
ATOM 2260 O O . VAL A 1 291 ? -17.946 -9.313 -1.610 1.00 95.69 291 VAL A O 1
ATOM 2263 N N . ALA A 1 292 ? -18.147 -7.371 -0.497 1.00 94.31 292 ALA A N 1
ATOM 2264 C CA . ALA A 1 292 ? -19.043 -7.828 0.563 1.00 94.31 292 ALA A CA 1
ATOM 2265 C C . ALA A 1 292 ? -20.428 -7.180 0.449 1.00 94.31 292 ALA A C 1
ATOM 2267 O O . ALA A 1 292 ? -20.537 -6.066 -0.061 1.00 94.31 292 ALA A O 1
ATOM 2268 N N . ASN A 1 293 ? -21.475 -7.848 0.938 1.00 92.44 293 ASN A N 1
ATOM 2269 C CA . ASN A 1 293 ? -22.812 -7.275 1.123 1.00 92.44 293 ASN A CA 1
ATOM 2270 C C . ASN A 1 293 ? -23.072 -6.853 2.581 1.00 92.44 293 ASN A C 1
ATOM 2272 O O . ASN A 1 293 ? -22.302 -7.164 3.486 1.00 92.44 293 ASN A O 1
ATOM 2276 N N . ASP A 1 294 ? -24.187 -6.163 2.801 1.00 88.50 294 ASP A N 1
ATOM 2277 C CA . ASP A 1 294 ? -24.695 -5.746 4.114 1.00 88.50 294 ASP A CA 1
ATOM 2278 C C . ASP A 1 294 ? -25.297 -6.896 4.956 1.00 88.50 294 ASP A C 1
ATOM 2280 O O . ASP A 1 294 ? -25.864 -6.658 6.021 1.00 88.50 294 ASP A O 1
ATOM 2284 N N . GLU A 1 295 ? -25.155 -8.148 4.506 1.00 90.25 295 GLU A N 1
ATOM 2285 C CA . GLU A 1 295 ? -25.551 -9.367 5.228 1.00 90.25 295 GLU A CA 1
ATOM 2286 C C . GLU A 1 295 ? -24.343 -10.164 5.759 1.00 90.25 295 GLU A C 1
ATOM 2288 O O . GLU A 1 295 ? -24.513 -11.286 6.243 1.00 90.25 295 GLU A O 1
ATOM 2293 N N . GLY A 1 296 ? -23.122 -9.626 5.660 1.00 88.00 296 GLY A N 1
ATOM 2294 C CA . GLY A 1 296 ? -21.924 -10.283 6.191 1.00 88.00 296 GLY A CA 1
ATOM 2295 C C . GLY A 1 296 ? -21.282 -11.310 5.252 1.00 88.00 296 GLY A C 1
ATOM 2296 O O . GLY A 1 296 ? -20.616 -12.241 5.710 1.00 88.00 296 GLY A O 1
ATOM 2297 N N . GLN A 1 297 ? -21.528 -11.223 3.941 1.00 92.31 297 GLN A N 1
ATOM 2298 C CA . GLN A 1 297 ? -21.114 -12.235 2.961 1.00 92.31 297 GLN A CA 1
ATOM 2299 C C . GLN A 1 297 ? -20.255 -11.625 1.857 1.00 92.31 297 GLN A C 1
ATOM 2301 O O . GLN A 1 297 ? -20.537 -10.527 1.384 1.00 92.31 297 GLN A O 1
ATOM 2306 N N . ILE A 1 298 ? -19.262 -12.378 1.378 1.00 96.00 298 ILE A N 1
ATOM 2307 C CA . ILE A 1 298 ? -18.526 -12.035 0.153 1.00 96.00 298 ILE A CA 1
ATOM 2308 C C . ILE A 1 298 ? -19.326 -12.451 -1.087 1.00 96.00 298 ILE A C 1
ATOM 2310 O O . ILE A 1 298 ? -20.102 -13.406 -1.032 1.00 96.00 298 ILE A O 1
ATOM 2314 N N . LEU A 1 299 ? -19.155 -11.749 -2.204 1.00 96.75 299 LEU A N 1
ATOM 2315 C CA . LEU A 1 299 ? -19.935 -11.937 -3.428 1.00 96.75 299 LEU A CA 1
ATOM 2316 C C . LEU A 1 299 ? -19.076 -12.453 -4.587 1.00 96.75 299 LEU A C 1
ATOM 2318 O O . LEU A 1 299 ? -17.926 -12.054 -4.747 1.00 96.75 299 LEU A O 1
ATOM 2322 N N . ASP A 1 300 ? -19.664 -13.304 -5.432 1.00 95.69 300 ASP A N 1
ATOM 2323 C CA . ASP A 1 300 ? -19.083 -13.673 -6.726 1.00 95.69 300 ASP A CA 1
ATOM 2324 C C . ASP A 1 300 ? -19.223 -12.546 -7.771 1.00 95.69 300 ASP A C 1
ATOM 2326 O O . ASP A 1 300 ? -19.911 -11.543 -7.568 1.00 95.69 300 ASP A O 1
ATOM 2330 N N . SER A 1 301 ? -18.632 -12.742 -8.953 1.00 92.56 301 SER A N 1
ATOM 2331 C CA . SER A 1 301 ? -18.721 -11.789 -10.073 1.00 92.56 301 SER A CA 1
ATOM 2332 C C . SER A 1 301 ? -20.138 -11.569 -10.630 1.00 92.56 301 SER A C 1
ATOM 2334 O O . SER A 1 301 ? -20.354 -10.640 -11.408 1.00 92.56 301 SER A O 1
ATOM 2336 N N . ASN A 1 302 ? -21.115 -12.396 -10.246 1.00 94.38 302 ASN A N 1
ATOM 2337 C CA . ASN A 1 302 ? -22.531 -12.240 -10.582 1.00 94.38 302 ASN A CA 1
ATOM 2338 C C . ASN A 1 302 ? -23.349 -11.626 -9.427 1.00 94.38 302 ASN A C 1
ATOM 2340 O O . ASN A 1 302 ? -24.566 -11.480 -9.572 1.00 94.38 302 ASN A O 1
ATOM 2344 N N . GLY A 1 303 ? -22.719 -11.287 -8.297 1.00 94.19 303 GLY A N 1
ATOM 2345 C CA . GLY A 1 303 ? -23.372 -10.767 -7.096 1.00 94.19 303 GLY A CA 1
ATOM 2346 C C . GLY A 1 303 ? -24.033 -11.832 -6.214 1.00 94.19 303 GLY A C 1
ATOM 2347 O O . GLY A 1 303 ? -24.878 -11.491 -5.388 1.00 94.19 303 GLY A O 1
ATOM 2348 N N . ASN A 1 304 ? -23.707 -13.117 -6.384 1.00 95.75 304 ASN A N 1
ATOM 2349 C CA . ASN A 1 304 ? -24.223 -14.179 -5.520 1.00 95.75 304 ASN A CA 1
ATOM 2350 C C . ASN A 1 304 ? -23.378 -14.301 -4.245 1.00 95.75 304 ASN A C 1
ATOM 2352 O O . ASN A 1 304 ? -22.151 -14.343 -4.347 1.00 95.75 304 ASN A O 1
ATOM 2356 N N . PRO A 1 305 ? -24.002 -14.460 -3.065 1.00 96.38 305 PRO A N 1
ATOM 2357 C CA . PRO A 1 305 ? -23.269 -14.694 -1.831 1.00 96.38 305 PRO A CA 1
ATOM 2358 C C . PRO A 1 305 ? -22.450 -15.982 -1.823 1.00 96.38 305 PRO A C 1
ATOM 2360 O O . PRO A 1 305 ? -22.908 -17.044 -2.260 1.00 96.38 305 PRO A O 1
ATOM 2363 N N . MET A 1 306 ? -21.265 -15.896 -1.233 1.00 94.88 306 MET A N 1
ATOM 2364 C CA . MET A 1 306 ? -20.321 -16.982 -1.025 1.00 94.88 306 MET A CA 1
ATOM 2365 C C . MET A 1 306 ? -19.897 -17.031 0.445 1.00 94.88 306 MET A C 1
ATOM 2367 O O . MET A 1 306 ? -19.796 -16.015 1.130 1.00 94.88 306 MET A O 1
ATOM 2371 N N . ALA A 1 307 ? -19.647 -18.241 0.945 1.00 90.75 307 ALA A N 1
ATOM 2372 C CA . ALA A 1 307 ? -19.071 -18.413 2.275 1.00 90.75 307 ALA A CA 1
ATOM 2373 C C . ALA A 1 307 ? -17.618 -17.918 2.288 1.00 90.75 307 ALA A C 1
ATOM 2375 O O . ALA A 1 307 ? -16.879 -18.164 1.334 1.00 90.75 307 ALA A O 1
ATOM 2376 N N . ILE A 1 308 ? -17.186 -17.295 3.381 1.00 90.69 308 ILE A N 1
ATOM 2377 C CA . ILE A 1 308 ? -15.796 -16.866 3.552 1.00 90.69 308 ILE A CA 1
ATOM 2378 C C . ILE A 1 308 ? -14.927 -18.116 3.765 1.00 90.69 308 ILE A C 1
ATOM 2380 O O . ILE A 1 308 ? -14.980 -18.762 4.808 1.00 90.69 308 ILE A O 1
ATOM 2384 N N . THR A 1 309 ? -14.185 -18.513 2.730 1.00 90.12 309 THR A N 1
ATOM 2385 C CA . THR A 1 309 ? -13.262 -19.663 2.724 1.00 90.12 309 THR A CA 1
ATOM 2386 C C . THR A 1 309 ? -12.081 -19.353 1.807 1.00 90.12 309 THR A C 1
ATOM 2388 O O . THR A 1 309 ? -12.214 -18.498 0.932 1.00 90.12 309 THR A O 1
ATOM 2391 N N . GLN A 1 310 ? -10.960 -20.071 1.946 1.00 85.44 310 GLN A N 1
ATOM 2392 C CA . GLN A 1 310 ? -9.783 -19.877 1.087 1.00 85.44 310 GLN A CA 1
ATOM 2393 C C . GLN A 1 310 ? -10.116 -19.941 -0.413 1.00 85.44 310 GLN A C 1
ATOM 2395 O O . GLN A 1 310 ? -9.822 -19.010 -1.155 1.00 85.44 310 GLN A O 1
ATOM 2400 N N . GLU A 1 311 ? -10.763 -21.029 -0.845 1.00 88.94 311 GLU A N 1
ATOM 2401 C CA . GLU A 1 311 ? -11.113 -21.279 -2.253 1.00 88.94 311 GLU A CA 1
ATOM 2402 C C . GLU A 1 311 ? -11.994 -20.158 -2.818 1.00 88.94 311 GLU A C 1
ATOM 2404 O O . GLU A 1 311 ? -11.813 -19.698 -3.947 1.00 88.94 311 GLU A O 1
ATOM 2409 N N . ASN A 1 312 ? -12.932 -19.682 -2.001 1.00 93.56 312 ASN A N 1
ATOM 2410 C CA . ASN A 1 312 ? -13.839 -18.618 -2.389 1.00 93.56 312 ASN A CA 1
ATOM 2411 C C . ASN A 1 312 ? -13.118 -17.271 -2.488 1.00 93.56 312 ASN A C 1
ATOM 2413 O O . ASN A 1 312 ? -13.331 -16.567 -3.469 1.00 93.56 312 ASN A O 1
ATOM 2417 N N . LEU A 1 313 ? -12.233 -16.940 -1.543 1.00 91.38 313 LEU A N 1
ATOM 2418 C CA . LEU A 1 313 ? -11.436 -15.709 -1.582 1.00 91.38 313 LEU A CA 1
ATOM 2419 C C . LEU A 1 313 ? -10.543 -15.647 -2.830 1.00 91.38 313 LEU A C 1
ATOM 2421 O O . LEU A 1 313 ? -10.513 -14.623 -3.503 1.00 91.38 313 LEU A O 1
ATOM 2425 N N . GLU A 1 314 ? -9.882 -16.751 -3.188 1.00 88.75 314 GLU A N 1
ATOM 2426 C CA . GLU A 1 314 ? -9.052 -16.846 -4.404 1.00 88.75 314 GLU A CA 1
ATOM 2427 C C . GLU A 1 314 ? -9.868 -16.733 -5.702 1.00 88.75 314 GLU A C 1
ATOM 2429 O O . GLU A 1 314 ? -9.323 -16.381 -6.745 1.00 88.75 314 GLU A O 1
ATOM 2434 N N . THR A 1 315 ? -11.171 -17.023 -5.652 1.00 91.19 315 THR A N 1
ATOM 2435 C CA . THR A 1 315 ? -12.064 -16.950 -6.818 1.00 91.19 315 THR A CA 1
ATOM 2436 C C . THR A 1 315 ? -12.663 -15.556 -7.017 1.00 91.19 315 THR A C 1
ATOM 2438 O O . THR A 1 315 ? -12.946 -15.175 -8.154 1.00 91.19 315 THR A O 1
ATOM 2441 N N . VAL A 1 316 ? -12.910 -14.814 -5.932 1.00 93.75 316 VAL A N 1
ATOM 2442 C CA . VAL A 1 316 ? -13.610 -13.516 -5.985 1.00 93.75 316 VAL A CA 1
ATOM 2443 C C . VAL A 1 316 ? -12.679 -12.307 -5.992 1.00 93.75 316 VAL A C 1
ATOM 2445 O O . VAL A 1 316 ? -13.140 -11.212 -6.293 1.00 93.75 316 VAL A O 1
ATOM 2448 N N . ALA A 1 317 ? -11.400 -12.489 -5.663 1.00 94.00 317 ALA A N 1
ATOM 2449 C CA . ALA A 1 317 ? -10.425 -11.409 -5.591 1.00 94.00 317 ALA A CA 1
ATOM 2450 C C . ALA A 1 317 ? -9.453 -11.401 -6.777 1.00 94.00 317 ALA A C 1
ATOM 2452 O O . ALA A 1 317 ? -9.124 -12.445 -7.340 1.00 94.00 317 ALA A O 1
ATOM 2453 N N . ASP A 1 318 ? -8.902 -10.225 -7.068 1.00 93.31 318 ASP A N 1
ATOM 2454 C CA . ASP A 1 318 ? -7.683 -10.089 -7.861 1.00 93.31 318 ASP A CA 1
ATOM 2455 C C . ASP A 1 318 ? -6.474 -10.394 -6.973 1.00 93.31 318 ASP A C 1
ATOM 2457 O O . ASP A 1 318 ? -6.159 -9.639 -6.044 1.00 93.31 318 ASP A 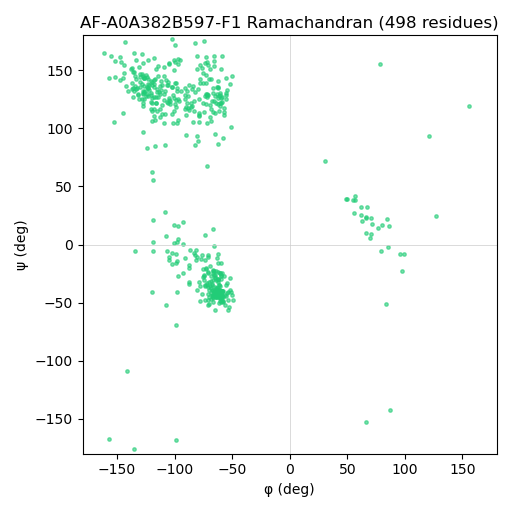O 1
ATOM 2461 N N . VAL A 1 319 ? -5.806 -11.515 -7.243 1.00 91.06 319 VAL A N 1
ATOM 2462 C CA . VAL A 1 319 ? -4.728 -12.022 -6.391 1.00 91.06 319 VAL A CA 1
ATOM 2463 C C . VAL A 1 319 ? -3.375 -11.576 -6.932 1.00 91.06 319 VAL A C 1
ATOM 2465 O O . VAL A 1 319 ? -2.993 -11.877 -8.068 1.00 91.06 319 VAL A O 1
ATOM 2468 N N . HIS A 1 320 ? -2.621 -10.894 -6.075 1.00 92.88 320 HIS A N 1
ATOM 2469 C CA . HIS A 1 320 ? -1.255 -10.474 -6.343 1.00 92.88 320 HIS A CA 1
ATOM 2470 C C . HIS A 1 320 ? -0.326 -10.959 -5.235 1.00 92.88 320 HIS A C 1
ATOM 2472 O O . HIS A 1 320 ? -0.610 -10.753 -4.060 1.00 92.88 320 HIS A O 1
ATOM 2478 N N . SER A 1 321 ? 0.801 -11.566 -5.585 1.00 93.06 321 SER A N 1
ATOM 2479 C CA . SER A 1 321 ? 1.830 -11.943 -4.615 1.00 93.06 321 SER A CA 1
ATOM 2480 C C . SER A 1 321 ? 3.190 -11.418 -5.025 1.00 93.06 321 SER A C 1
ATOM 2482 O O . SER A 1 321 ? 3.507 -11.456 -6.211 1.00 93.06 321 SER A O 1
ATOM 2484 N N . SER A 1 322 ? 4.011 -11.035 -4.055 1.00 94.25 322 SER A N 1
ATOM 2485 C CA . SER A 1 322 ? 5.407 -10.668 -4.270 1.00 94.25 322 SER A CA 1
ATOM 2486 C C . SER A 1 322 ? 6.325 -11.394 -3.292 1.00 94.25 322 SER A C 1
ATOM 2488 O O . SER A 1 322 ? 5.954 -11.690 -2.152 1.00 94.25 322 SER A O 1
ATOM 2490 N N . GLU A 1 323 ? 7.528 -11.704 -3.758 1.00 95.00 323 GLU A N 1
ATOM 2491 C CA . GLU A 1 323 ? 8.659 -12.115 -2.934 1.00 95.00 323 GLU A CA 1
ATOM 2492 C C . GLU A 1 323 ? 9.759 -11.072 -3.096 1.00 95.00 323 GLU A C 1
ATOM 2494 O O . GLU A 1 323 ? 10.386 -10.993 -4.154 1.00 95.00 323 GLU A O 1
ATOM 2499 N N . ASP A 1 324 ? 9.952 -10.270 -2.051 1.00 94.44 324 ASP A N 1
ATOM 2500 C CA . ASP A 1 324 ? 10.728 -9.037 -2.089 1.00 94.44 324 ASP A CA 1
ATOM 2501 C C . ASP A 1 324 ? 12.039 -9.212 -1.313 1.00 94.44 324 ASP A C 1
ATOM 2503 O O . ASP A 1 324 ? 12.039 -9.647 -0.160 1.00 94.44 324 ASP A O 1
ATOM 2507 N N . TYR A 1 325 ? 13.161 -8.847 -1.936 1.00 95.81 325 TYR A N 1
ATOM 2508 C CA . TYR A 1 325 ? 14.466 -8.718 -1.295 1.00 95.81 325 TYR A CA 1
ATOM 2509 C C . TYR A 1 325 ? 14.935 -7.269 -1.340 1.00 95.81 325 TYR A C 1
ATOM 2511 O O . TYR A 1 325 ? 15.113 -6.696 -2.415 1.00 95.81 325 TYR A O 1
ATOM 2519 N N . GLU A 1 326 ? 15.192 -6.692 -0.172 1.00 94.12 326 GLU A N 1
ATOM 2520 C CA . GLU A 1 326 ? 15.444 -5.257 -0.019 1.00 94.12 326 GLU A CA 1
ATOM 2521 C C . GLU A 1 326 ? 16.745 -5.000 0.731 1.00 94.12 326 GLU A C 1
ATOM 2523 O O . GLU A 1 326 ? 16.970 -5.567 1.807 1.00 94.12 326 GLU A O 1
ATOM 2528 N N . SER A 1 327 ? 17.601 -4.143 0.171 1.00 94.19 327 SER A N 1
ATOM 2529 C CA . SER A 1 327 ? 18.842 -3.711 0.813 1.00 94.19 327 SER A CA 1
ATOM 2530 C C . SER A 1 327 ? 18.683 -2.395 1.565 1.00 94.19 327 SER A C 1
ATOM 2532 O O . SER A 1 327 ? 17.864 -1.568 1.206 1.00 94.19 327 SER A O 1
ATOM 2534 N N . GLY A 1 328 ? 19.555 -2.101 2.531 1.00 88.00 328 GLY A N 1
ATOM 2535 C CA . GLY A 1 328 ? 19.728 -0.709 2.975 1.00 88.00 328 GLY A CA 1
ATOM 2536 C C . GLY A 1 328 ? 20.335 0.168 1.867 1.00 88.00 328 GLY A C 1
ATOM 2537 O O . GLY A 1 328 ? 21.057 -0.337 0.997 1.00 88.00 328 GLY A O 1
ATOM 2538 N N . ILE A 1 329 ? 20.071 1.476 1.897 1.00 87.88 329 ILE A N 1
ATOM 2539 C CA . ILE A 1 329 ? 20.626 2.432 0.925 1.00 87.88 329 ILE A CA 1
ATOM 2540 C C . ILE A 1 329 ? 22.150 2.437 0.990 1.00 87.88 329 ILE A C 1
ATOM 2542 O O . ILE A 1 329 ? 22.747 2.570 2.057 1.00 87.88 329 ILE A O 1
ATOM 2546 N N . GLY A 1 330 ? 22.800 2.311 -0.168 1.00 89.50 330 GLY A N 1
ATOM 2547 C CA . GLY A 1 330 ? 24.258 2.327 -0.252 1.00 89.50 330 GLY A CA 1
ATOM 2548 C C . GLY A 1 330 ? 24.937 1.012 0.135 1.00 89.50 330 GLY A C 1
ATOM 2549 O O . GLY A 1 330 ? 26.153 0.910 -0.028 1.00 89.50 330 GLY A O 1
ATOM 2550 N N . ASN A 1 331 ? 24.193 0.008 0.616 1.00 92.06 331 ASN A N 1
ATOM 2551 C CA . ASN A 1 331 ? 24.781 -1.249 1.088 1.00 92.06 331 ASN A CA 1
ATOM 2552 C C . ASN A 1 331 ? 25.272 -2.144 -0.057 1.00 92.06 331 ASN A C 1
ATOM 2554 O O . ASN A 1 331 ? 26.269 -2.846 0.107 1.00 92.06 331 ASN A O 1
ATOM 2558 N N . VAL A 1 332 ? 24.571 -2.128 -1.195 1.00 95.75 332 VAL A N 1
ATOM 2559 C CA . VAL A 1 332 ? 24.892 -2.942 -2.382 1.00 95.75 332 VAL A CA 1
ATOM 2560 C C . VAL A 1 332 ? 25.458 -2.068 -3.496 1.00 95.75 332 VAL A C 1
ATOM 2562 O O . VAL A 1 332 ? 26.546 -2.345 -3.996 1.00 95.75 332 VAL A O 1
ATOM 2565 N N . VAL A 1 333 ? 24.746 -0.991 -3.839 1.00 95.75 333 VAL A N 1
ATOM 2566 C CA . VAL A 1 333 ? 25.161 0.021 -4.817 1.00 95.75 333 VAL A CA 1
ATOM 2567 C C . VAL A 1 333 ? 25.217 1.372 -4.114 1.00 95.75 333 VAL A C 1
ATOM 2569 O O . VAL A 1 333 ? 24.268 1.774 -3.443 1.00 95.75 333 VAL A O 1
ATOM 2572 N N . ASN A 1 334 ? 26.334 2.087 -4.250 1.00 92.69 334 ASN A N 1
ATOM 2573 C CA . ASN A 1 334 ? 26.563 3.332 -3.518 1.00 92.69 334 ASN A CA 1
ATOM 2574 C C . ASN A 1 334 ? 25.501 4.399 -3.842 1.00 92.69 334 ASN A C 1
ATOM 2576 O O . ASN A 1 334 ? 25.407 4.864 -4.977 1.00 92.69 334 ASN A O 1
ATOM 2580 N N . GLY A 1 335 ? 24.763 4.834 -2.819 1.00 90.12 335 GLY A N 1
ATOM 2581 C CA . GLY A 1 335 ? 23.711 5.842 -2.945 1.00 90.12 335 GLY A CA 1
ATOM 2582 C C . GLY A 1 335 ? 22.406 5.339 -3.562 1.00 90.12 335 GLY A C 1
ATOM 2583 O O . GLY A 1 335 ? 21.599 6.179 -3.943 1.00 90.12 335 GLY A O 1
ATOM 2584 N N . TYR A 1 336 ? 22.209 4.021 -3.673 1.00 92.88 336 TYR A N 1
ATOM 2585 C CA . TYR A 1 336 ? 20.959 3.424 -4.143 1.00 92.88 336 TYR A CA 1
ATOM 2586 C C . TYR A 1 336 ? 20.433 2.380 -3.153 1.00 92.88 336 TYR A C 1
ATOM 2588 O O . TYR A 1 336 ? 21.196 1.629 -2.538 1.00 92.88 336 TYR A O 1
ATOM 2596 N N . PHE A 1 337 ? 19.114 2.341 -3.030 1.00 93.62 337 PHE A N 1
ATOM 2597 C CA . PHE A 1 337 ? 18.339 1.226 -2.511 1.00 93.62 337 PHE A CA 1
ATOM 2598 C C . PHE A 1 337 ? 18.191 0.172 -3.614 1.00 93.62 337 PHE A C 1
ATOM 2600 O O . PHE A 1 337 ? 17.890 0.525 -4.756 1.00 93.62 337 PHE A O 1
ATOM 2607 N N . VAL A 1 338 ? 18.417 -1.104 -3.292 1.00 96.50 338 VAL A N 1
ATOM 2608 C CA . VAL A 1 338 ? 18.232 -2.215 -4.234 1.00 96.50 338 VAL A CA 1
ATOM 2609 C C . VAL A 1 338 ? 17.034 -3.042 -3.794 1.00 96.50 338 VAL A C 1
ATOM 2611 O O . VAL A 1 338 ? 17.038 -3.605 -2.699 1.00 96.50 338 VAL A O 1
ATOM 2614 N N . HIS A 1 339 ? 16.043 -3.135 -4.674 1.00 96.31 339 HIS A N 1
ATOM 2615 C CA . HIS A 1 339 ? 14.843 -3.939 -4.491 1.00 96.31 339 HIS A CA 1
ATOM 2616 C C . HIS A 1 339 ? 14.757 -4.981 -5.598 1.00 96.31 339 HIS A C 1
ATOM 2618 O O . HIS A 1 339 ? 14.754 -4.655 -6.785 1.00 96.31 339 HIS A O 1
ATOM 2624 N N . ILE A 1 340 ? 14.709 -6.246 -5.209 1.00 97.62 340 ILE A N 1
ATOM 2625 C CA . ILE A 1 340 ? 14.588 -7.378 -6.119 1.00 97.62 340 ILE A CA 1
ATOM 2626 C C . ILE A 1 340 ? 13.262 -8.042 -5.808 1.00 97.62 340 ILE A C 1
ATOM 2628 O O . ILE A 1 340 ? 13.072 -8.492 -4.683 1.00 97.62 340 ILE A O 1
ATOM 2632 N N . SER A 1 341 ? 12.377 -8.142 -6.792 1.00 96.69 341 SER A N 1
ATOM 2633 C CA . SER A 1 341 ? 11.072 -8.755 -6.574 1.00 96.69 341 SER A CA 1
ATOM 2634 C C . SER A 1 341 ? 10.715 -9.745 -7.661 1.00 96.69 341 SER A C 1
ATOM 2636 O O . SER A 1 341 ? 11.028 -9.552 -8.840 1.00 96.69 341 SER A O 1
ATOM 2638 N N . THR A 1 342 ? 10.070 -10.828 -7.237 1.00 96.19 342 THR A N 1
ATOM 2639 C CA . THR A 1 342 ? 9.291 -11.700 -8.114 1.00 96.19 342 THR A CA 1
ATOM 2640 C C . THR A 1 342 ? 7.825 -11.531 -7.770 1.00 96.19 342 THR A C 1
ATOM 2642 O O . THR A 1 342 ? 7.377 -11.927 -6.696 1.00 96.19 342 THR A O 1
ATOM 2645 N N . GLU A 1 343 ? 7.087 -10.949 -8.702 1.00 94.94 343 GLU A N 1
ATOM 2646 C CA . GLU A 1 343 ? 5.670 -10.655 -8.591 1.00 94.94 343 GLU A CA 1
ATOM 2647 C C . GLU A 1 343 ? 4.867 -11.637 -9.438 1.00 94.94 343 GLU A C 1
ATOM 2649 O O . GLU A 1 343 ? 5.228 -11.938 -10.574 1.00 94.94 343 GLU A O 1
ATOM 2654 N N . ILE A 1 344 ? 3.735 -12.092 -8.911 1.00 92.62 344 ILE A N 1
ATOM 2655 C CA . ILE A 1 344 ? 2.717 -12.827 -9.655 1.00 92.62 344 ILE A CA 1
ATOM 2656 C C . ILE A 1 344 ? 1.435 -12.015 -9.561 1.00 92.62 344 ILE A C 1
ATOM 2658 O O . ILE A 1 344 ? 0.895 -11.824 -8.475 1.00 92.62 344 ILE A O 1
ATOM 2662 N N . ASN A 1 345 ? 0.941 -11.539 -10.698 1.00 89.38 345 ASN A N 1
ATOM 2663 C CA . ASN A 1 345 ? -0.312 -10.802 -10.796 1.00 89.38 345 ASN A CA 1
ATOM 2664 C C . ASN A 1 345 ? -1.284 -11.577 -11.688 1.00 89.38 345 ASN A C 1
ATOM 2666 O O . ASN A 1 345 ? -1.040 -11.708 -12.888 1.00 89.38 345 ASN A O 1
ATOM 2670 N N . ASN A 1 346 ? -2.353 -12.135 -11.110 1.00 81.56 346 ASN A N 1
ATOM 2671 C CA . ASN A 1 346 ? -3.356 -12.916 -11.845 1.00 81.56 346 ASN A CA 1
ATOM 2672 C C . ASN A 1 346 ? -2.738 -13.999 -12.767 1.00 81.56 346 ASN A C 1
ATOM 2674 O O . ASN A 1 346 ? -3.188 -14.238 -13.888 1.00 81.56 346 ASN A O 1
ATOM 2678 N N . GLY A 1 347 ? -1.673 -14.656 -12.287 1.00 81.44 347 GLY A N 1
ATOM 2679 C CA . GLY A 1 347 ? -0.946 -15.717 -12.996 1.00 81.44 347 GLY A CA 1
ATOM 2680 C C . GLY A 1 347 ? 0.154 -15.245 -13.955 1.00 81.44 347 GLY A C 1
ATOM 2681 O O . GLY A 1 347 ? 0.845 -16.087 -14.527 1.00 81.44 347 GLY A O 1
ATOM 2682 N N . VAL A 1 348 ? 0.343 -13.933 -14.121 1.00 87.69 348 VAL A N 1
ATOM 2683 C CA . VAL A 1 348 ? 1.468 -13.350 -14.862 1.00 87.69 348 VAL A CA 1
ATOM 2684 C C . VAL A 1 348 ? 2.626 -13.106 -13.908 1.00 87.69 348 VAL A C 1
ATOM 2686 O O . VAL A 1 348 ? 2.498 -12.324 -12.970 1.00 87.69 348 VAL A O 1
ATOM 2689 N N . GLU A 1 349 ? 3.754 -13.763 -14.161 1.00 92.56 349 GLU A N 1
ATOM 2690 C CA . GLU A 1 349 ? 4.982 -13.570 -13.389 1.00 92.56 349 GLU A CA 1
ATOM 2691 C C . GLU A 1 349 ? 5.855 -12.472 -14.008 1.00 92.56 349 GLU A C 1
ATOM 2693 O O . GLU A 1 349 ? 6.092 -12.471 -15.226 1.00 92.56 349 GLU A O 1
ATOM 2698 N N . ARG A 1 350 ? 6.360 -11.580 -13.153 1.00 94.56 350 ARG A N 1
ATOM 2699 C CA . ARG A 1 350 ? 7.346 -10.544 -13.458 1.00 94.56 350 ARG A CA 1
ATOM 2700 C C . ARG A 1 350 ? 8.459 -10.588 -12.416 1.00 94.56 350 ARG A C 1
ATOM 2702 O O . ARG A 1 350 ? 8.194 -10.445 -11.229 1.00 94.56 350 ARG A O 1
ATOM 2709 N N . THR A 1 351 ? 9.708 -10.716 -12.853 1.00 96.50 351 THR A N 1
ATOM 2710 C CA . THR A 1 351 ? 10.878 -10.559 -11.976 1.00 96.50 351 THR A CA 1
ATOM 2711 C C . THR A 1 351 ? 11.630 -9.294 -12.350 1.00 96.50 351 THR A C 1
ATOM 2713 O O . THR A 1 351 ? 11.836 -9.024 -13.538 1.00 96.50 351 THR A O 1
ATOM 2716 N N . PHE A 1 352 ? 12.065 -8.520 -11.359 1.00 97.38 352 PHE A N 1
ATOM 2717 C CA . PHE A 1 352 ? 12.858 -7.323 -11.605 1.00 97.38 352 PHE A CA 1
ATOM 2718 C C . PHE A 1 352 ? 13.896 -7.035 -10.523 1.00 97.38 352 PHE A C 1
ATOM 2720 O O . PHE A 1 352 ? 13.770 -7.456 -9.377 1.00 97.38 352 PHE A O 1
ATOM 2727 N N . ILE A 1 353 ? 14.916 -6.282 -10.929 1.00 98.38 353 ILE A N 1
ATOM 2728 C CA . ILE A 1 353 ? 15.920 -5.661 -10.071 1.00 98.38 353 ILE A CA 1
ATOM 2729 C C . ILE A 1 353 ? 15.781 -4.153 -10.272 1.00 98.38 353 ILE A C 1
ATOM 2731 O O . ILE A 1 353 ? 15.963 -3.649 -11.383 1.00 98.38 353 ILE A O 1
ATOM 2735 N N . LEU A 1 354 ? 15.415 -3.454 -9.205 1.00 97.62 354 LEU A N 1
ATOM 2736 C CA . LEU A 1 354 ? 15.192 -2.017 -9.150 1.00 97.62 354 LEU A CA 1
ATOM 2737 C C . LEU A 1 354 ? 16.273 -1.357 -8.293 1.00 97.62 354 LEU A C 1
ATOM 2739 O O . LEU A 1 354 ? 16.537 -1.775 -7.167 1.00 97.62 354 LEU A O 1
ATOM 2743 N N . PHE A 1 355 ? 16.843 -0.280 -8.819 1.00 96.94 355 PHE A N 1
ATOM 2744 C CA . PHE A 1 355 ? 17.759 0.612 -8.123 1.00 96.94 355 PHE A CA 1
ATOM 2745 C C . PHE A 1 355 ? 17.068 1.957 -7.961 1.00 96.94 355 PHE A C 1
ATOM 2747 O O . PHE A 1 355 ? 16.763 2.597 -8.964 1.00 96.94 355 PHE A O 1
ATOM 2754 N N . SER A 1 356 ? 16.814 2.368 -6.721 1.00 91.75 356 SER A N 1
ATOM 2755 C CA . SER A 1 356 ? 16.087 3.607 -6.402 1.00 91.75 356 SER A CA 1
ATOM 2756 C C . SER A 1 356 ? 16.910 4.524 -5.504 1.00 91.75 356 SER A C 1
ATOM 2758 O O . SER A 1 356 ? 17.832 4.075 -4.822 1.00 91.75 356 SER A O 1
ATOM 2760 N N . LYS A 1 357 ? 16.579 5.815 -5.492 1.00 84.56 357 LYS A N 1
ATOM 2761 C CA . LYS A 1 357 ? 17.154 6.818 -4.581 1.00 84.56 357 LYS A CA 1
ATOM 2762 C C . LYS A 1 357 ? 16.091 7.358 -3.634 1.00 84.56 357 LYS A C 1
ATOM 2764 O O . LYS A 1 357 ? 14.930 7.437 -4.011 1.00 84.56 357 LYS A O 1
ATOM 2769 N N . ASP A 1 358 ? 16.523 7.816 -2.462 1.00 65.62 358 ASP A N 1
ATOM 2770 C CA . ASP A 1 358 ? 15.620 8.327 -1.418 1.00 65.62 358 ASP A CA 1
ATOM 2771 C C . ASP A 1 358 ? 14.908 9.629 -1.808 1.00 65.62 358 ASP A C 1
ATOM 2773 O O . ASP A 1 358 ? 13.784 9.869 -1.381 1.00 65.62 358 ASP A O 1
ATOM 2777 N N . GLU A 1 359 ? 15.533 10.474 -2.638 1.00 67.94 359 GLU A N 1
ATOM 2778 C CA . GLU A 1 359 ? 14.938 11.726 -3.121 1.00 67.94 359 GLU A CA 1
ATOM 2779 C C . GLU A 1 359 ? 15.403 12.074 -4.544 1.00 67.94 359 GLU A C 1
ATOM 2781 O O . GLU A 1 359 ? 16.581 11.906 -4.873 1.00 67.94 359 GLU A O 1
ATOM 2786 N N . TRP A 1 360 ? 14.475 12.610 -5.357 1.00 70.31 360 TRP A N 1
ATOM 2787 C CA . TRP A 1 360 ? 14.668 13.205 -6.695 1.00 70.31 360 TRP A CA 1
ATOM 2788 C C . TRP A 1 360 ? 15.827 12.583 -7.488 1.00 70.31 360 TRP A C 1
ATOM 2790 O O . TRP A 1 360 ? 16.895 13.181 -7.667 1.00 70.31 360 TRP A O 1
ATOM 2800 N N . GLY A 1 361 ? 15.615 11.349 -7.940 1.00 78.44 361 GLY A N 1
ATOM 2801 C CA . GLY A 1 361 ? 16.623 10.537 -8.604 1.00 78.44 361 GLY A CA 1
ATOM 2802 C C . GLY A 1 361 ? 16.100 9.840 -9.850 1.00 78.44 361 GLY A C 1
ATOM 2803 O O . GLY A 1 361 ? 14.970 10.051 -10.291 1.00 78.44 361 GLY A O 1
ATOM 2804 N N . CYS A 1 362 ? 16.976 9.029 -10.430 1.00 87.56 362 CYS A N 1
ATOM 2805 C CA . CYS A 1 362 ? 16.609 8.084 -11.465 1.00 87.56 362 CYS A CA 1
ATOM 2806 C C . CYS A 1 362 ? 16.409 6.721 -10.827 1.00 87.56 362 CYS A C 1
ATOM 2808 O O . CYS A 1 362 ? 17.284 6.275 -10.083 1.00 87.56 362 CYS A O 1
ATOM 2810 N N . ASP A 1 363 ? 15.306 6.081 -11.175 1.00 92.88 363 ASP A N 1
ATOM 2811 C CA . ASP A 1 363 ? 15.070 4.674 -10.936 1.00 92.88 363 ASP A CA 1
ATOM 2812 C C . ASP A 1 363 ? 15.550 3.891 -12.149 1.00 92.88 363 ASP A C 1
ATOM 2814 O O . ASP A 1 363 ? 15.207 4.192 -13.299 1.00 92.88 363 ASP A O 1
ATOM 2818 N N . LEU A 1 364 ? 16.366 2.879 -11.889 1.00 96.62 364 LEU A N 1
ATOM 2819 C CA . LEU A 1 364 ? 16.907 2.001 -12.912 1.00 96.62 364 LEU A CA 1
ATOM 2820 C C . LEU A 1 364 ? 16.315 0.620 -12.693 1.00 96.62 364 LEU A C 1
ATOM 2822 O O . LEU A 1 364 ? 16.284 0.125 -11.569 1.00 96.62 364 LEU A O 1
ATOM 2826 N N . THR A 1 365 ? 15.799 -0.002 -13.744 1.00 97.69 365 THR A N 1
ATOM 2827 C CA . THR A 1 365 ? 15.126 -1.295 -13.627 1.00 97.69 365 THR A CA 1
ATOM 2828 C C . THR A 1 365 ? 15.569 -2.226 -14.740 1.00 97.69 365 THR A C 1
ATOM 2830 O O . THR A 1 365 ? 15.435 -1.889 -15.915 1.00 97.69 365 THR A O 1
ATOM 2833 N N . LEU A 1 366 ? 16.019 -3.422 -14.368 1.00 97.94 366 LEU A N 1
ATOM 2834 C CA . LEU A 1 366 ? 16.086 -4.564 -15.272 1.00 97.94 366 LEU A CA 1
ATOM 2835 C C . LEU A 1 366 ? 14.940 -5.510 -14.919 1.00 97.94 366 LEU A C 1
ATOM 2837 O O . LEU A 1 366 ? 14.815 -5.911 -13.763 1.00 97.94 366 LEU A O 1
ATOM 2841 N N . SER A 1 367 ? 14.081 -5.853 -15.877 1.00 96.56 367 SER A N 1
ATOM 2842 C CA . SER A 1 367 ? 12.926 -6.716 -15.614 1.00 96.56 367 SER A CA 1
ATOM 2843 C C . SER A 1 367 ? 12.606 -7.666 -16.755 1.00 96.56 367 SER A C 1
ATOM 2845 O O . SER A 1 367 ? 12.903 -7.391 -17.917 1.00 96.56 367 SER A O 1
ATOM 2847 N N . LYS A 1 368 ? 11.971 -8.786 -16.416 1.00 93.19 368 LYS A N 1
ATOM 2848 C CA . LYS A 1 368 ? 11.450 -9.765 -17.365 1.00 93.19 368 LYS A CA 1
ATOM 2849 C C . LYS A 1 368 ? 10.048 -10.174 -16.942 1.00 93.19 368 LYS A C 1
ATOM 2851 O O . LYS A 1 368 ? 9.822 -10.501 -15.781 1.00 93.19 368 LYS A O 1
ATOM 2856 N N . GLU A 1 369 ? 9.122 -10.168 -17.893 1.00 88.12 369 GLU A N 1
ATOM 2857 C CA . GLU A 1 369 ? 7.743 -10.604 -17.678 1.00 88.12 369 GLU A CA 1
ATOM 2858 C C . GLU A 1 369 ? 7.406 -11.782 -18.594 1.00 88.12 369 GLU A C 1
ATOM 2860 O O . GLU A 1 369 ? 7.733 -11.792 -19.785 1.00 88.12 369 GLU A O 1
ATOM 2865 N N . THR A 1 370 ? 6.718 -12.774 -18.035 1.00 80.38 370 THR A N 1
ATOM 2866 C CA . THR A 1 370 ? 6.314 -13.997 -18.742 1.00 80.38 370 THR A CA 1
ATOM 2867 C C . THR A 1 370 ? 5.370 -13.744 -19.920 1.00 80.38 370 THR A C 1
ATOM 2869 O O . THR A 1 370 ? 5.438 -14.475 -20.908 1.00 80.38 370 THR A O 1
ATOM 2872 N N . THR A 1 371 ? 4.527 -12.706 -19.865 1.00 80.94 371 THR A N 1
ATOM 2873 C CA . THR A 1 371 ? 3.550 -12.394 -20.925 1.00 80.94 371 THR A CA 1
ATOM 2874 C C . THR A 1 371 ? 4.198 -11.814 -22.174 1.00 80.94 371 THR A C 1
ATOM 2876 O O . THR A 1 371 ? 3.872 -12.225 -23.289 1.00 80.94 371 THR A O 1
ATOM 2879 N N . TYR A 1 372 ? 5.084 -10.831 -22.006 1.00 75.75 372 TYR A N 1
ATOM 2880 C CA . TYR A 1 372 ? 5.600 -10.065 -23.138 1.00 75.75 372 TYR A CA 1
ATOM 2881 C C . TYR A 1 372 ? 6.829 -10.695 -23.798 1.00 75.75 372 TYR A C 1
ATOM 2883 O O . TYR A 1 372 ? 7.122 -10.391 -24.954 1.00 75.75 372 TYR A O 1
ATOM 2891 N N . GLY A 1 373 ? 7.536 -11.577 -23.086 1.00 79.12 373 GLY A N 1
ATOM 2892 C CA . GLY A 1 373 ? 8.656 -12.345 -23.631 1.00 79.12 373 GLY A CA 1
ATOM 2893 C C . GLY A 1 373 ? 9.913 -11.529 -23.953 1.00 79.12 373 GLY A C 1
ATOM 2894 O O . GLY A 1 373 ? 10.853 -12.103 -24.492 1.00 79.12 373 GLY A O 1
ATOM 2895 N N . TYR A 1 374 ? 9.951 -10.234 -23.621 1.00 89.00 374 TYR A N 1
ATOM 2896 C CA . TYR A 1 374 ? 11.130 -9.379 -23.771 1.00 89.00 374 TYR A CA 1
ATOM 2897 C C . TYR A 1 374 ? 11.805 -9.093 -22.426 1.00 89.00 374 TYR A C 1
ATOM 2899 O O . TYR A 1 374 ? 11.175 -9.136 -21.365 1.00 89.00 374 TYR A O 1
ATOM 2907 N N . LEU A 1 375 ? 13.095 -8.768 -22.489 1.00 95.00 375 LEU A N 1
ATOM 2908 C CA . LEU A 1 375 ? 13.847 -8.176 -21.388 1.00 95.00 375 LEU A CA 1
ATOM 2909 C C . LEU A 1 375 ? 13.707 -6.649 -21.448 1.00 95.00 375 LEU A C 1
ATOM 2911 O O . LEU A 1 375 ? 13.939 -6.042 -22.494 1.00 95.00 375 LEU A O 1
ATOM 2915 N N . SER A 1 376 ? 13.305 -6.028 -20.344 1.00 96.50 376 SER A N 1
ATOM 2916 C CA . SER A 1 376 ? 13.150 -4.576 -20.220 1.00 96.50 376 SER A CA 1
ATOM 2917 C C . SER A 1 376 ? 14.314 -3.993 -19.428 1.00 96.50 376 SER A C 1
ATOM 2919 O O . SER A 1 376 ? 14.505 -4.361 -18.267 1.00 96.50 376 SER A O 1
ATOM 2921 N N . ALA A 1 377 ? 15.061 -3.072 -20.035 1.00 97.56 377 ALA A N 1
ATOM 2922 C CA . ALA A 1 377 ? 16.091 -2.276 -19.375 1.00 97.56 377 ALA A CA 1
ATOM 2923 C C . ALA A 1 377 ? 15.663 -0.805 -19.396 1.00 97.56 377 ALA A C 1
ATOM 2925 O O . ALA A 1 377 ? 15.511 -0.204 -20.462 1.00 97.56 377 ALA A O 1
ATOM 2926 N N . ARG A 1 378 ? 15.413 -0.233 -18.219 1.00 96.12 378 ARG A N 1
ATOM 2927 C CA . ARG A 1 378 ? 14.719 1.047 -18.065 1.00 96.12 378 ARG A CA 1
ATOM 2928 C C . ARG A 1 378 ? 15.480 1.994 -17.151 1.00 96.12 378 ARG A C 1
ATOM 2930 O O . ARG A 1 378 ? 15.957 1.581 -16.099 1.00 96.12 378 ARG A O 1
ATOM 2937 N N . GLN A 1 379 ? 15.498 3.268 -17.523 1.00 94.25 379 GLN A N 1
ATOM 2938 C CA . GLN A 1 379 ? 15.931 4.383 -16.687 1.00 94.25 379 GLN A CA 1
ATOM 2939 C C . GLN A 1 379 ? 14.827 5.446 -16.694 1.00 94.25 379 GLN A C 1
ATOM 2941 O O . GLN A 1 379 ? 14.474 5.948 -17.761 1.00 94.25 379 GLN A O 1
ATOM 2946 N N . GLY A 1 380 ? 14.267 5.762 -15.527 1.00 90.38 380 GLY A N 1
ATOM 2947 C CA . GLY A 1 380 ? 13.223 6.775 -15.351 1.00 90.38 380 GLY A CA 1
ATOM 2948 C C . GLY A 1 380 ? 13.615 7.770 -14.270 1.00 90.38 380 GLY A C 1
ATOM 2949 O O . GLY A 1 380 ? 13.875 7.371 -13.144 1.00 90.38 380 GLY A O 1
ATOM 2950 N N . CYS A 1 381 ? 13.691 9.055 -14.598 1.00 88.12 381 CYS A N 1
ATOM 2951 C CA . CYS A 1 381 ? 14.131 10.098 -13.679 1.00 88.12 381 CYS A CA 1
ATOM 2952 C C . CYS A 1 381 ? 12.995 11.044 -13.314 1.00 88.12 381 CYS A C 1
ATOM 2954 O O . CYS A 1 381 ? 12.263 11.517 -14.185 1.00 88.12 381 CYS A O 1
ATOM 2956 N N . TYR A 1 382 ? 12.921 11.374 -12.025 1.00 81.94 382 TYR A N 1
ATOM 2957 C CA . TYR A 1 382 ? 11.902 12.241 -11.445 1.00 81.94 382 TYR A CA 1
ATOM 2958 C C . TYR A 1 382 ? 12.575 13.491 -10.863 1.00 81.94 382 TYR A C 1
ATOM 2960 O O . TYR A 1 382 ? 12.943 13.508 -9.690 1.00 81.94 382 TYR A O 1
ATOM 2968 N N . PRO A 1 383 ? 12.845 14.539 -11.659 1.00 71.75 383 PRO A N 1
ATOM 2969 C CA . PRO A 1 383 ? 13.291 15.831 -11.144 1.00 71.75 383 PRO A CA 1
ATOM 2970 C C . PRO A 1 383 ? 12.213 16.541 -10.299 1.00 71.75 383 PRO A C 1
ATOM 2972 O O . PRO A 1 383 ? 11.013 16.308 -10.481 1.00 71.75 383 PRO A O 1
ATOM 2975 N N . PRO A 1 384 ? 12.619 17.476 -9.414 1.00 60.28 384 PRO A N 1
ATOM 2976 C CA . PRO A 1 384 ? 11.681 18.327 -8.692 1.00 60.28 384 PRO A CA 1
ATOM 2977 C C . PRO A 1 384 ? 10.876 19.125 -9.716 1.00 60.28 384 PRO A C 1
ATOM 2979 O O . PRO A 1 384 ? 11.496 19.836 -10.507 1.00 60.28 384 PRO A O 1
ATOM 2982 N N . LEU A 1 385 ? 9.537 18.983 -9.683 1.00 55.88 385 LEU A N 1
ATOM 2983 C CA . LEU A 1 385 ? 8.474 19.645 -10.487 1.00 55.88 385 LEU A CA 1
ATOM 2984 C C . LEU A 1 385 ? 7.478 18.692 -11.205 1.00 55.88 385 LEU A C 1
ATOM 2986 O O . LEU A 1 385 ? 6.837 19.120 -12.161 1.00 55.88 385 LEU A O 1
ATOM 2990 N N . ASN A 1 386 ? 7.270 17.455 -10.729 1.00 55.72 386 ASN A N 1
ATOM 2991 C CA . ASN A 1 386 ? 6.283 16.501 -11.284 1.00 55.72 386 ASN A CA 1
ATOM 2992 C C . ASN A 1 386 ? 6.484 16.218 -12.778 1.00 55.72 386 ASN A C 1
ATOM 2994 O O . ASN A 1 386 ? 5.523 16.128 -13.539 1.00 55.72 386 ASN A O 1
ATOM 2998 N N . THR A 1 387 ? 7.741 16.130 -13.207 1.00 73.00 387 THR A N 1
ATOM 2999 C CA . THR A 1 387 ? 8.051 15.716 -14.570 1.00 73.00 387 THR A CA 1
ATOM 3000 C C . THR A 1 387 ? 8.810 14.408 -14.533 1.00 73.00 387 THR A C 1
ATOM 3002 O O . THR A 1 387 ? 9.820 14.348 -13.841 1.00 73.00 387 THR A O 1
ATOM 3005 N N . MET A 1 388 ? 8.354 13.395 -15.262 1.00 84.88 388 MET A N 1
ATOM 3006 C CA . MET A 1 388 ? 9.105 12.154 -15.467 1.00 84.88 388 MET A CA 1
ATOM 3007 C C . MET A 1 388 ? 9.779 12.213 -16.834 1.00 84.88 388 MET A C 1
ATOM 3009 O O . MET A 1 388 ? 9.159 12.668 -17.794 1.00 84.88 388 MET A O 1
ATOM 3013 N N . ASP A 1 389 ? 11.022 11.749 -16.924 1.00 89.12 389 ASP A N 1
ATOM 3014 C CA . ASP A 1 389 ? 11.702 11.468 -18.192 1.00 89.12 389 ASP A CA 1
ATOM 3015 C C . ASP A 1 389 ? 12.224 10.035 -18.164 1.00 89.12 389 ASP A C 1
ATOM 3017 O O . ASP A 1 389 ? 12.923 9.652 -17.226 1.00 89.12 389 ASP A O 1
ATOM 3021 N N . GLN A 1 390 ? 11.847 9.231 -19.154 1.00 92.94 390 GLN A N 1
ATOM 3022 C CA . GLN A 1 390 ? 12.112 7.799 -19.171 1.00 92.94 390 GLN A CA 1
ATOM 3023 C C . GLN A 1 390 ? 12.632 7.334 -20.530 1.00 92.94 390 GLN A C 1
ATOM 3025 O O . GLN A 1 390 ? 12.068 7.657 -21.578 1.00 92.94 390 GLN A O 1
ATOM 3030 N N . THR A 1 391 ? 13.655 6.480 -20.484 1.00 96.06 391 THR A N 1
ATOM 3031 C CA . THR A 1 391 ? 14.096 5.620 -21.588 1.00 96.06 391 THR A CA 1
ATOM 3032 C C . THR A 1 391 ? 13.885 4.161 -21.197 1.00 96.06 391 THR A C 1
ATOM 3034 O O . THR A 1 391 ? 14.324 3.731 -20.132 1.00 96.06 391 THR A O 1
ATOM 3037 N N . GLU A 1 392 ? 13.275 3.372 -22.076 1.00 97.12 392 GLU A N 1
ATOM 3038 C CA . GLU A 1 392 ? 13.174 1.918 -21.948 1.00 97.12 392 GLU A CA 1
ATOM 3039 C C . GLU A 1 392 ? 13.665 1.240 -23.236 1.00 97.12 392 GLU A C 1
ATOM 3041 O O . GLU A 1 392 ? 13.270 1.595 -24.352 1.00 97.12 392 GLU A O 1
ATOM 3046 N N . LEU A 1 393 ? 14.528 0.241 -23.069 1.00 97.31 393 LEU A N 1
ATOM 3047 C CA . LEU A 1 393 ? 14.925 -0.709 -24.100 1.00 97.31 393 LEU A CA 1
ATOM 3048 C C . LEU A 1 393 ? 14.110 -1.990 -23.898 1.00 97.31 393 LEU A C 1
ATOM 3050 O O . LEU A 1 393 ? 14.151 -2.577 -22.817 1.00 97.31 393 LEU A O 1
ATOM 3054 N N . ARG A 1 394 ? 13.390 -2.439 -24.930 1.00 96.00 394 ARG A N 1
ATOM 3055 C CA . ARG A 1 394 ? 12.680 -3.728 -24.922 1.00 96.00 394 ARG A CA 1
ATOM 3056 C C . ARG A 1 394 ? 13.385 -4.682 -25.870 1.00 96.00 394 ARG A C 1
ATOM 3058 O O . ARG A 1 394 ? 13.287 -4.529 -27.090 1.00 96.00 394 ARG A O 1
ATOM 3065 N N . LEU A 1 395 ? 14.123 -5.623 -25.295 1.00 95.94 395 LEU A N 1
ATOM 3066 C CA . LEU A 1 395 ? 15.001 -6.538 -26.013 1.00 95.94 395 LEU A CA 1
ATOM 3067 C C . LEU A 1 395 ? 14.273 -7.869 -26.235 1.00 95.94 395 LEU A C 1
ATOM 3069 O O . LEU A 1 395 ? 14.035 -8.625 -25.292 1.00 95.94 395 LEU A O 1
ATOM 3073 N N . TYR A 1 396 ? 13.871 -8.112 -27.480 1.00 93.50 396 TYR A N 1
ATOM 3074 C CA . TYR A 1 396 ? 13.221 -9.342 -27.941 1.00 93.50 396 TYR A CA 1
ATOM 3075 C C . TYR A 1 396 ? 14.225 -10.301 -28.587 1.00 93.50 396 TYR A C 1
ATOM 3077 O O . TYR A 1 396 ? 13.992 -11.509 -28.612 1.00 93.50 396 TYR A O 1
ATOM 3085 N N . ASP A 1 397 ? 15.315 -9.777 -29.149 1.00 91.31 397 ASP A N 1
ATOM 3086 C CA . ASP A 1 397 ? 16.383 -10.585 -29.723 1.00 91.31 397 ASP A CA 1
ATOM 3087 C C . ASP A 1 397 ? 17.292 -11.127 -28.609 1.00 91.31 397 ASP A C 1
ATOM 3089 O O . ASP A 1 397 ? 18.132 -10.416 -28.061 1.00 91.31 397 ASP A O 1
ATOM 3093 N N . GLU A 1 398 ? 17.157 -12.420 -28.303 1.00 88.50 398 GLU A N 1
ATOM 3094 C CA . GLU A 1 398 ? 17.980 -13.128 -27.307 1.00 88.50 398 GLU A CA 1
ATOM 3095 C C . GLU A 1 398 ? 19.482 -13.169 -27.658 1.00 88.50 398 GLU A C 1
ATOM 3097 O O . GLU A 1 398 ? 20.290 -13.624 -26.855 1.00 88.50 398 GLU A O 1
ATOM 3102 N N . THR A 1 399 ? 19.883 -12.738 -28.860 1.00 93.19 399 THR A N 1
ATOM 3103 C CA . THR A 1 399 ? 21.296 -12.613 -29.251 1.00 93.19 399 THR A CA 1
ATOM 3104 C C . THR A 1 399 ? 21.878 -11.224 -28.995 1.00 93.19 399 THR A C 1
ATOM 3106 O O . THR A 1 399 ? 23.057 -10.994 -29.293 1.00 93.19 399 THR A O 1
ATOM 3109 N N . ASN A 1 400 ? 21.081 -10.295 -28.459 1.00 94.00 400 ASN A N 1
ATOM 3110 C CA . ASN A 1 400 ? 21.550 -8.973 -28.076 1.00 94.00 400 ASN A CA 1
ATOM 3111 C C . ASN A 1 400 ? 22.615 -9.090 -26.963 1.00 94.00 400 ASN A C 1
ATOM 3113 O O . ASN A 1 400 ? 22.335 -9.663 -25.916 1.00 94.00 400 ASN A O 1
ATOM 3117 N N . PRO A 1 401 ? 23.849 -8.585 -27.174 1.00 93.19 401 PRO A N 1
ATOM 3118 C CA . PRO A 1 401 ? 24.927 -8.726 -26.196 1.00 93.19 401 PRO A CA 1
ATOM 3119 C C . PRO A 1 401 ? 24.798 -7.783 -24.991 1.00 93.19 401 PRO A C 1
ATOM 3121 O O . PRO A 1 401 ? 25.613 -7.883 -24.077 1.00 93.19 401 PRO A O 1
ATOM 3124 N N . TYR A 1 402 ? 23.861 -6.831 -25.017 1.00 94.12 402 TYR A N 1
ATOM 3125 C CA . TYR A 1 402 ? 23.587 -5.933 -23.898 1.00 94.12 402 TYR A CA 1
ATOM 3126 C C . TYR A 1 402 ? 22.572 -6.567 -22.954 1.00 94.12 402 TYR A C 1
ATOM 3128 O O . TYR A 1 402 ? 21.569 -7.109 -23.416 1.00 94.12 402 TYR A O 1
ATOM 3136 N N . PHE A 1 403 ? 22.804 -6.445 -21.645 1.00 94.31 403 PHE A N 1
ATOM 3137 C CA . PHE A 1 403 ? 21.930 -7.013 -20.623 1.00 94.31 403 PHE A CA 1
ATOM 3138 C C . PHE A 1 403 ? 21.687 -8.528 -20.780 1.00 94.31 403 PHE A C 1
ATOM 3140 O O . PHE A 1 403 ? 20.581 -9.001 -20.529 1.00 94.31 403 PHE A O 1
ATOM 3147 N N . ASP A 1 404 ? 22.708 -9.302 -21.174 1.00 92.31 404 ASP A N 1
ATOM 3148 C CA . ASP A 1 404 ? 22.643 -10.773 -21.296 1.00 92.31 404 ASP A CA 1
ATOM 3149 C C . ASP A 1 404 ? 22.603 -11.450 -19.910 1.00 92.31 404 ASP A C 1
ATOM 3151 O O . ASP A 1 404 ? 23.552 -12.091 -19.452 1.00 92.31 404 ASP A O 1
ATOM 3155 N N . TYR A 1 405 ? 21.489 -11.243 -19.208 1.00 94.25 405 TYR A N 1
ATOM 3156 C CA . TYR A 1 405 ? 21.228 -11.735 -17.865 1.00 94.25 405 TYR A CA 1
ATOM 3157 C C . TYR A 1 405 ? 19.947 -12.566 -17.838 1.00 94.25 405 TYR A C 1
ATOM 3159 O O . TYR A 1 405 ? 18.890 -12.165 -18.332 1.00 94.25 405 TYR A O 1
ATOM 3167 N N . ASP A 1 406 ? 20.009 -13.704 -17.150 1.00 93.81 406 ASP A N 1
ATOM 3168 C CA . ASP A 1 406 ? 18.805 -14.383 -16.685 1.00 93.81 406 ASP A CA 1
ATOM 3169 C C . ASP A 1 406 ? 18.330 -13.686 -15.404 1.00 93.81 406 ASP A C 1
ATOM 3171 O O . ASP A 1 406 ? 18.804 -13.980 -14.308 1.00 93.81 406 ASP A O 1
ATOM 3175 N N . VAL A 1 407 ? 17.415 -12.722 -15.554 1.00 94.88 407 VAL A N 1
ATOM 3176 C CA . VAL A 1 407 ? 16.937 -11.869 -14.450 1.00 94.88 407 VAL A CA 1
ATOM 3177 C C . VAL A 1 407 ? 16.437 -12.694 -13.267 1.00 94.88 407 VAL A C 1
ATOM 3179 O O . VAL A 1 407 ? 16.747 -12.362 -12.128 1.00 94.88 407 VAL A O 1
ATOM 3182 N N . SER A 1 408 ? 15.714 -13.789 -13.513 1.00 93.44 408 SER A N 1
ATOM 3183 C CA . SER A 1 408 ? 15.194 -14.653 -12.449 1.00 93.44 408 SER A CA 1
ATOM 3184 C C . SER A 1 408 ? 16.323 -15.381 -11.716 1.00 93.44 408 SER A C 1
ATOM 3186 O O . SER A 1 408 ? 16.312 -15.486 -10.487 1.00 93.44 408 SER A O 1
ATOM 3188 N N . LEU A 1 409 ? 17.343 -15.840 -12.447 1.00 95.00 409 LEU A N 1
ATOM 3189 C CA . LEU A 1 409 ? 18.525 -16.454 -11.848 1.00 95.00 409 LEU A CA 1
ATOM 3190 C C . LEU A 1 409 ? 19.342 -15.447 -11.033 1.00 95.00 409 LEU A C 1
ATOM 3192 O O . LEU A 1 409 ? 19.713 -15.757 -9.899 1.00 95.00 409 LEU A O 1
ATOM 3196 N N . GLU A 1 410 ? 19.597 -14.256 -11.568 1.00 96.12 410 GLU A N 1
ATOM 3197 C CA . GLU A 1 410 ? 20.383 -13.232 -10.873 1.00 96.12 410 GLU A CA 1
ATOM 3198 C C . GLU A 1 410 ? 19.640 -12.670 -9.654 1.00 96.12 410 GLU A C 1
ATOM 3200 O O . GLU A 1 410 ? 20.236 -12.535 -8.583 1.00 96.12 410 GLU A O 1
ATOM 3205 N N . ALA A 1 411 ? 18.318 -12.494 -9.753 1.00 93.56 411 ALA A N 1
ATOM 3206 C CA . ALA A 1 411 ? 17.451 -12.179 -8.620 1.00 93.56 411 ALA A CA 1
ATOM 3207 C C . ALA A 1 411 ? 17.521 -13.249 -7.515 1.00 93.56 411 ALA A C 1
ATOM 3209 O O . ALA A 1 411 ? 17.567 -12.922 -6.330 1.00 93.56 411 ALA A O 1
ATOM 3210 N N . SER A 1 412 ? 17.577 -14.536 -7.881 1.00 93.19 412 SER A N 1
ATOM 3211 C CA . SER A 1 412 ? 17.673 -15.630 -6.903 1.00 93.19 412 SER A CA 1
ATOM 3212 C C . SER A 1 412 ? 19.044 -15.722 -6.222 1.00 93.19 412 SER A C 1
ATOM 3214 O O . SER A 1 412 ? 19.132 -16.071 -5.043 1.00 93.19 412 SER A O 1
ATOM 3216 N N . ARG A 1 413 ? 20.121 -15.419 -6.960 1.00 94.75 413 ARG A N 1
ATOM 3217 C CA . ARG A 1 413 ? 21.506 -15.485 -6.472 1.00 94.75 413 ARG A CA 1
ATOM 3218 C C . ARG A 1 413 ? 21.872 -14.293 -5.608 1.00 94.75 413 ARG A C 1
ATOM 3220 O O . ARG A 1 413 ? 22.652 -14.466 -4.674 1.00 94.75 413 ARG A O 1
ATOM 3227 N N . ARG A 1 414 ? 21.340 -13.114 -5.952 1.00 95.62 414 ARG A N 1
ATOM 3228 C CA . ARG A 1 414 ? 21.666 -11.824 -5.331 1.00 95.62 414 ARG A CA 1
ATOM 3229 C C . ARG A 1 414 ? 23.176 -11.580 -5.249 1.00 95.62 414 ARG A C 1
ATOM 3231 O O . ARG A 1 414 ? 23.684 -11.080 -4.245 1.00 95.62 414 ARG A O 1
ATOM 3238 N N . ASP A 1 415 ? 23.912 -11.973 -6.292 1.00 96.31 415 ASP A N 1
ATOM 3239 C CA . ASP A 1 415 ? 25.356 -11.753 -6.341 1.00 96.31 415 ASP A CA 1
ATOM 3240 C C . ASP A 1 415 ? 25.639 -10.252 -6.469 1.00 96.31 415 ASP A C 1
ATOM 3242 O O . ASP A 1 415 ? 25.261 -9.607 -7.446 1.00 96.31 415 ASP A O 1
ATOM 3246 N N . VAL A 1 416 ? 26.296 -9.686 -5.456 1.00 96.88 416 VAL A N 1
ATOM 3247 C CA . VAL A 1 416 ? 26.543 -8.241 -5.362 1.00 96.88 416 VAL A CA 1
ATOM 3248 C C . VAL A 1 416 ? 27.392 -7.722 -6.522 1.00 96.88 416 VAL A C 1
ATOM 3250 O O . VAL A 1 416 ? 27.173 -6.591 -6.954 1.00 96.88 416 VAL A O 1
ATOM 3253 N N . ALA A 1 417 ? 28.348 -8.506 -7.032 1.00 97.25 417 ALA A N 1
ATOM 3254 C CA . ALA A 1 417 ? 29.168 -8.071 -8.159 1.00 97.25 417 ALA A CA 1
ATOM 3255 C C . ALA A 1 417 ? 28.311 -7.984 -9.425 1.00 97.25 417 ALA A C 1
ATOM 3257 O O . ALA A 1 417 ? 28.296 -6.944 -10.072 1.00 97.25 417 ALA A O 1
ATOM 3258 N N . THR A 1 418 ? 27.510 -9.016 -9.701 1.00 98.00 418 THR A N 1
ATOM 3259 C CA . THR A 1 418 ? 26.594 -9.016 -10.850 1.00 98.00 418 THR A CA 1
ATOM 3260 C C . THR A 1 418 ? 25.535 -7.917 -10.753 1.00 98.00 418 THR A C 1
ATOM 3262 O O . THR A 1 418 ? 25.243 -7.264 -11.748 1.00 98.00 418 THR A O 1
ATOM 3265 N N . ILE A 1 419 ? 24.992 -7.651 -9.563 1.00 98.25 419 ILE A N 1
ATOM 3266 C CA . ILE A 1 419 ? 24.043 -6.547 -9.354 1.00 98.25 419 ILE A CA 1
ATOM 3267 C C . ILE A 1 419 ? 24.692 -5.183 -9.643 1.00 98.25 419 ILE A C 1
ATOM 3269 O O . ILE A 1 419 ? 24.050 -4.325 -10.247 1.00 98.25 419 ILE A O 1
ATOM 3273 N N . ASN A 1 420 ? 25.951 -4.972 -9.239 1.00 98.06 420 ASN A N 1
ATOM 3274 C CA 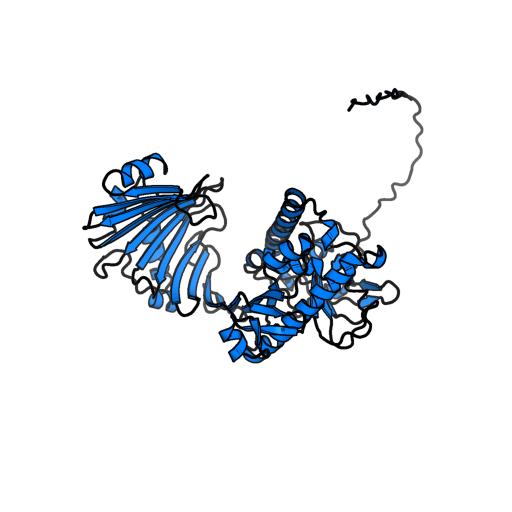. ASN A 1 420 ? 26.681 -3.742 -9.567 1.00 98.06 420 ASN A CA 1
ATOM 3275 C C . ASN A 1 420 ? 26.961 -3.635 -11.076 1.00 98.06 420 ASN A C 1
ATOM 3277 O O . ASN A 1 420 ? 26.792 -2.552 -11.628 1.00 98.06 420 ASN A O 1
ATOM 3281 N N . ASP A 1 421 ? 27.306 -4.738 -11.748 1.00 98.12 421 ASP A N 1
ATOM 3282 C CA . ASP A 1 421 ? 27.487 -4.755 -13.207 1.00 98.12 421 ASP A CA 1
ATOM 3283 C C . ASP A 1 421 ? 26.179 -4.370 -13.933 1.00 98.12 421 ASP A C 1
ATOM 3285 O O . ASP A 1 421 ? 26.184 -3.495 -14.799 1.00 98.12 421 ASP A O 1
ATOM 3289 N N . ILE A 1 422 ? 25.038 -4.945 -13.520 1.00 98.38 422 ILE A N 1
ATOM 3290 C CA . ILE A 1 422 ? 23.706 -4.596 -14.052 1.00 98.38 422 ILE A CA 1
ATOM 3291 C C . ILE A 1 422 ? 23.422 -3.101 -13.861 1.00 98.38 422 ILE A C 1
ATOM 3293 O O . ILE A 1 422 ? 22.936 -2.440 -14.780 1.00 98.38 422 ILE A O 1
ATOM 3297 N N . PHE A 1 423 ? 23.719 -2.559 -12.678 1.00 97.94 423 PHE A N 1
ATOM 3298 C CA . PHE A 1 423 ? 23.548 -1.136 -12.400 1.00 97.94 423 PHE A CA 1
ATOM 3299 C C . PHE A 1 423 ? 24.395 -0.263 -13.336 1.00 97.94 423 PHE A C 1
ATOM 3301 O O . PHE A 1 423 ? 23.864 0.682 -13.916 1.00 97.94 423 PHE A O 1
ATOM 3308 N N . GLU A 1 424 ? 25.684 -0.573 -13.507 1.00 97.25 424 GLU A N 1
ATOM 3309 C CA . GLU A 1 424 ? 26.583 0.193 -14.380 1.00 97.25 424 GLU A CA 1
ATOM 3310 C C . GLU A 1 424 ? 26.114 0.177 -15.844 1.00 97.25 424 GLU A C 1
ATOM 3312 O O . GLU A 1 424 ? 26.174 1.206 -16.523 1.00 97.25 424 GLU A O 1
ATOM 3317 N N . GLU A 1 425 ? 25.604 -0.959 -16.333 1.00 97.25 425 GLU A N 1
ATOM 3318 C CA . GLU A 1 425 ? 25.031 -1.049 -17.679 1.00 97.25 425 GLU A CA 1
ATOM 3319 C C . GLU A 1 425 ? 23.744 -0.225 -17.822 1.00 97.25 425 GLU A C 1
ATOM 3321 O O . GLU A 1 425 ? 23.582 0.484 -18.819 1.00 97.25 425 GLU A O 1
ATOM 3326 N N . LEU A 1 426 ? 22.844 -0.276 -16.831 1.00 97.31 426 LEU A N 1
ATOM 3327 C CA . LEU A 1 426 ? 21.606 0.508 -16.838 1.00 97.31 426 LEU A CA 1
ATOM 3328 C C . LEU A 1 426 ? 21.894 2.015 -16.767 1.00 97.31 426 LEU A C 1
ATOM 3330 O O . LEU A 1 426 ? 21.271 2.788 -17.492 1.00 97.31 426 LEU A O 1
ATOM 3334 N N . ASP A 1 427 ? 22.837 2.443 -15.923 1.00 95.06 427 ASP A N 1
ATOM 3335 C CA . ASP A 1 427 ? 23.206 3.858 -15.747 1.00 95.06 427 ASP A CA 1
ATOM 3336 C C . ASP A 1 427 ? 23.860 4.440 -17.009 1.00 95.06 427 ASP A C 1
ATOM 3338 O O . ASP A 1 427 ? 23.770 5.640 -17.277 1.00 95.06 427 ASP A O 1
ATOM 3342 N N . ALA A 1 428 ? 24.461 3.579 -17.836 1.00 95.44 428 ALA A N 1
ATOM 3343 C CA . ALA A 1 428 ? 25.020 3.952 -19.128 1.00 95.44 428 ALA A CA 1
ATOM 3344 C C . ALA A 1 428 ? 23.965 4.146 -20.235 1.00 95.44 428 ALA A C 1
ATOM 3346 O O . ALA A 1 428 ? 24.313 4.679 -21.297 1.00 95.44 428 ALA A O 1
ATOM 3347 N N . ILE A 1 429 ? 22.705 3.731 -20.034 1.00 94.69 429 ILE A N 1
ATOM 3348 C CA . ILE A 1 429 ? 21.637 3.943 -21.020 1.00 94.69 429 ILE A CA 1
ATOM 3349 C C . ILE A 1 429 ? 21.416 5.453 -21.206 1.00 94.69 429 ILE A C 1
ATOM 3351 O O . ILE A 1 429 ? 21.224 6.181 -20.235 1.00 94.69 429 ILE A O 1
ATOM 3355 N N . PRO A 1 430 ? 21.398 5.969 -22.447 1.00 93.88 430 PRO A N 1
ATOM 3356 C CA . PRO A 1 430 ? 21.124 7.382 -22.670 1.00 93.88 430 PRO A CA 1
ATOM 3357 C C . PRO A 1 430 ? 19.665 7.763 -22.352 1.00 93.88 430 PRO A C 1
ATOM 3359 O O . PRO A 1 430 ? 18.728 7.281 -22.998 1.00 93.88 430 PRO A O 1
ATOM 3362 N N . LEU A 1 431 ? 19.479 8.686 -21.407 1.00 91.56 431 LEU A N 1
ATOM 3363 C CA . LEU A 1 431 ? 18.164 9.188 -21.002 1.00 91.56 431 LEU A CA 1
ATOM 3364 C C . LEU A 1 431 ? 17.524 10.122 -22.041 1.00 91.56 431 LEU A C 1
ATOM 3366 O O . LEU A 1 431 ? 18.186 11.012 -22.584 1.00 91.56 431 LEU A O 1
ATOM 3370 N N . GLY A 1 432 ? 16.220 9.962 -22.251 1.00 91.50 432 GLY A N 1
ATOM 3371 C CA . GLY A 1 432 ? 15.370 10.879 -22.995 1.00 91.50 432 GLY A CA 1
ATOM 3372 C C . GLY A 1 432 ? 15.497 10.758 -24.514 1.00 91.50 432 GLY A C 1
ATOM 3373 O O . GLY A 1 432 ? 16.526 10.373 -25.083 1.00 91.50 432 GLY A O 1
ATOM 3374 N N . ILE A 1 433 ? 14.433 11.159 -25.214 1.00 93.00 433 ILE A N 1
ATOM 3375 C CA . ILE A 1 433 ? 14.328 11.021 -26.676 1.00 93.00 433 ILE A CA 1
ATOM 3376 C C . ILE A 1 433 ? 15.425 11.779 -27.436 1.00 93.00 433 ILE A C 1
ATOM 3378 O O . ILE A 1 433 ? 15.770 11.424 -28.565 1.00 93.00 433 ILE A O 1
ATOM 3382 N N . ALA A 1 434 ? 16.002 12.818 -26.823 1.00 92.56 434 ALA A N 1
ATOM 3383 C CA . ALA A 1 434 ? 17.092 13.586 -27.412 1.00 92.56 434 ALA A CA 1
ATOM 3384 C C . ALA A 1 434 ? 18.335 12.731 -27.697 1.00 92.56 434 ALA A C 1
ATOM 3386 O O . ALA A 1 434 ? 19.111 13.048 -28.600 1.00 92.56 434 ALA A O 1
ATOM 3387 N N . ASN A 1 435 ? 18.487 11.624 -26.970 1.00 93.44 435 ASN A N 1
ATOM 3388 C CA . ASN A 1 435 ? 19.587 10.687 -27.109 1.00 93.44 435 ASN A CA 1
ATOM 3389 C C . ASN A 1 435 ? 19.225 9.431 -27.917 1.00 93.44 435 ASN A C 1
ATOM 3391 O O . ASN A 1 435 ? 19.977 8.455 -27.879 1.00 93.44 435 ASN A O 1
ATOM 3395 N N . ARG A 1 436 ? 18.126 9.445 -28.689 1.00 93.06 436 ARG A N 1
ATOM 3396 C CA . ARG A 1 436 ? 17.667 8.280 -29.468 1.00 93.06 436 ARG A CA 1
ATOM 3397 C C . ARG A 1 436 ? 18.766 7.631 -30.296 1.00 93.06 436 ARG A C 1
ATOM 3399 O O . ARG A 1 436 ? 18.927 6.417 -30.256 1.00 93.06 436 ARG A O 1
ATOM 3406 N N . ASP A 1 437 ? 19.541 8.424 -31.028 1.00 92.81 437 ASP A N 1
ATOM 3407 C CA . ASP A 1 437 ? 20.577 7.879 -31.909 1.00 92.81 437 ASP A CA 1
ATOM 3408 C C . ASP A 1 437 ? 21.701 7.168 -31.131 1.00 92.81 437 ASP A C 1
ATOM 3410 O O . ASP A 1 437 ? 22.284 6.214 -31.643 1.00 92.81 437 ASP A O 1
ATOM 3414 N N . ASN A 1 438 ? 21.955 7.568 -29.879 1.00 95.25 438 ASN A N 1
ATOM 3415 C CA . ASN A 1 438 ? 22.877 6.866 -28.984 1.00 95.25 438 ASN A CA 1
ATOM 3416 C C . ASN A 1 438 ? 22.234 5.584 -28.429 1.00 95.25 438 ASN A C 1
ATOM 3418 O O . ASN A 1 438 ? 22.870 4.535 -28.420 1.00 95.25 438 ASN A O 1
ATOM 3422 N N . ALA A 1 439 ? 20.961 5.642 -28.023 1.00 94.81 439 ALA A N 1
ATOM 3423 C CA . ALA A 1 439 ? 20.222 4.483 -27.516 1.00 94.81 439 ALA A CA 1
ATOM 3424 C C . ALA A 1 439 ? 20.024 3.390 -28.587 1.00 94.81 439 ALA A C 1
ATOM 3426 O O . ALA A 1 439 ? 20.023 2.202 -28.273 1.00 94.81 439 ALA A O 1
ATOM 3427 N N . LEU A 1 440 ? 19.957 3.762 -29.872 1.00 93.81 440 LEU A N 1
ATOM 3428 C CA . LEU A 1 440 ? 19.893 2.820 -31.000 1.00 93.81 440 LEU A CA 1
ATOM 3429 C C . LEU A 1 440 ? 21.097 1.868 -31.092 1.00 93.81 440 LEU A C 1
ATOM 3431 O O . LEU A 1 440 ? 21.018 0.866 -31.813 1.00 93.81 440 LEU A O 1
ATOM 3435 N N . ALA A 1 441 ? 22.200 2.167 -30.398 1.00 94.62 441 ALA A N 1
ATOM 3436 C CA . ALA A 1 441 ? 23.359 1.285 -30.301 1.00 94.62 441 ALA A CA 1
ATOM 3437 C C . ALA A 1 441 ? 23.098 0.035 -29.441 1.00 94.62 441 ALA A C 1
ATOM 3439 O O . ALA A 1 441 ? 23.765 -0.970 -29.660 1.00 94.62 441 ALA A O 1
ATOM 3440 N N . TYR A 1 442 ? 22.123 0.085 -28.526 1.00 96.12 442 TYR A N 1
ATOM 3441 C CA . TYR A 1 442 ? 21.829 -0.984 -27.563 1.00 96.12 442 TYR A CA 1
ATOM 3442 C C . TYR A 1 442 ? 20.794 -2.002 -28.056 1.00 96.12 442 TYR A C 1
ATOM 3444 O O . TYR A 1 442 ? 20.601 -3.039 -27.438 1.00 96.12 442 TYR A O 1
ATOM 3452 N N . VAL A 1 443 ? 20.107 -1.709 -29.158 1.00 95.31 443 VAL A N 1
ATOM 3453 C CA . VAL A 1 443 ? 19.014 -2.531 -29.698 1.00 95.31 443 VAL A CA 1
ATOM 3454 C C . VAL A 1 443 ? 19.438 -3.220 -30.998 1.00 95.31 443 VAL A C 1
ATOM 3456 O O . VAL A 1 443 ? 20.178 -2.632 -31.791 1.00 95.31 443 VAL A O 1
ATOM 3459 N N . LEU A 1 444 ? 18.967 -4.439 -31.259 1.00 96.19 444 LEU A N 1
ATOM 3460 C CA . LEU A 1 444 ? 19.113 -5.170 -32.526 1.00 96.19 444 LEU A CA 1
ATOM 3461 C C . LEU A 1 444 ? 17.821 -5.122 -33.359 1.00 96.19 444 LEU A C 1
ATOM 3463 O O . LEU A 1 444 ? 16.841 -4.501 -32.964 1.00 96.19 444 LEU A O 1
ATOM 3467 N N . ASP A 1 445 ? 17.827 -5.696 -34.565 1.00 96.06 445 ASP A N 1
ATOM 3468 C CA . ASP A 1 445 ? 16.624 -5.737 -35.408 1.00 96.06 445 ASP A CA 1
ATOM 3469 C C . ASP A 1 445 ? 15.509 -6.534 -34.704 1.00 96.06 445 ASP A C 1
ATOM 3471 O O . ASP A 1 445 ? 15.706 -7.684 -34.332 1.00 96.06 445 ASP A O 1
ATOM 3475 N N . GLY A 1 446 ? 14.323 -5.937 -34.557 1.00 94.00 446 GLY A N 1
ATOM 3476 C CA . GLY A 1 446 ? 13.199 -6.501 -33.800 1.00 94.00 446 GLY A CA 1
ATOM 3477 C C . GLY A 1 446 ? 13.067 -5.963 -32.372 1.00 94.00 446 GLY A C 1
ATOM 3478 O O . GLY A 1 446 ? 11.954 -5.943 -31.848 1.00 94.00 446 GLY A O 1
ATOM 3479 N N . ASP A 1 447 ? 14.150 -5.448 -31.788 1.00 96.38 447 ASP A N 1
ATOM 3480 C CA . ASP A 1 447 ? 14.113 -4.766 -30.493 1.00 96.38 447 ASP A CA 1
ATOM 3481 C C . ASP A 1 447 ? 13.464 -3.385 -30.605 1.00 96.38 447 ASP A C 1
ATOM 3483 O O . ASP A 1 447 ? 13.356 -2.791 -31.690 1.00 96.38 447 ASP A O 1
ATOM 3487 N N . GLN A 1 448 ? 13.042 -2.857 -29.456 1.00 95.88 448 GLN A N 1
ATOM 3488 C CA . GLN A 1 448 ? 12.269 -1.626 -29.392 1.00 95.88 448 GLN A CA 1
ATOM 3489 C C . GLN A 1 448 ? 12.901 -0.600 -28.455 1.00 95.88 448 GLN A C 1
ATOM 3491 O O . GLN A 1 448 ? 13.433 -0.932 -27.397 1.00 95.88 448 GLN A O 1
ATOM 3496 N N . LEU A 1 449 ? 12.797 0.665 -28.856 1.00 96.56 449 LEU A N 1
ATOM 3497 C CA . LEU A 1 449 ? 13.057 1.823 -28.010 1.00 96.56 449 LEU A CA 1
ATOM 3498 C C . LEU A 1 449 ? 11.736 2.464 -27.622 1.00 96.56 449 LEU A C 1
ATOM 3500 O O . LEU A 1 449 ? 10.865 2.667 -28.473 1.00 96.56 449 LEU A O 1
ATOM 3504 N N . PHE A 1 450 ? 11.633 2.841 -26.359 1.00 96.19 450 PHE A N 1
ATOM 3505 C CA . PHE A 1 450 ? 10.480 3.527 -25.815 1.00 96.19 450 PHE A CA 1
ATOM 3506 C C . PHE A 1 450 ? 10.932 4.731 -24.987 1.00 96.19 450 PHE A C 1
ATOM 3508 O O . PHE A 1 450 ? 11.870 4.632 -24.198 1.00 96.19 450 PHE A O 1
ATOM 3515 N N . TYR A 1 451 ? 10.274 5.871 -25.187 1.00 95.88 451 TYR A N 1
ATOM 3516 C CA . TYR A 1 451 ? 10.466 7.067 -24.370 1.00 95.88 451 TYR A CA 1
ATOM 3517 C C . TYR A 1 451 ? 9.134 7.545 -23.833 1.00 95.88 451 TYR A C 1
ATOM 3519 O O . TYR A 1 451 ? 8.132 7.541 -24.554 1.00 95.88 451 TYR A O 1
ATOM 3527 N N . GLU A 1 452 ? 9.160 8.042 -22.608 1.00 93.69 452 GLU A N 1
ATOM 3528 C CA . GLU A 1 452 ? 8.001 8.631 -21.961 1.00 93.69 452 GLU A CA 1
ATOM 3529 C C . GLU A 1 452 ? 8.400 9.915 -21.243 1.00 93.69 452 GLU A C 1
ATOM 3531 O O . GLU A 1 452 ? 9.423 9.959 -20.564 1.00 93.69 452 GLU A O 1
ATOM 3536 N N . ILE A 1 453 ? 7.588 10.958 -21.417 1.00 91.50 453 ILE A N 1
ATOM 3537 C CA . ILE A 1 453 ? 7.678 12.175 -20.618 1.00 91.50 453 ILE A CA 1
ATOM 3538 C C . ILE A 1 453 ? 6.308 12.500 -20.044 1.00 91.50 453 ILE A C 1
ATOM 3540 O O . ILE A 1 453 ? 5.344 12.683 -20.793 1.00 91.50 453 ILE A O 1
ATOM 3544 N N . GLU A 1 454 ? 6.268 12.646 -18.725 1.00 88.31 454 GLU A N 1
ATOM 3545 C CA . GLU A 1 454 ? 5.123 13.156 -17.977 1.00 88.31 454 GLU A CA 1
ATOM 3546 C C . GLU A 1 454 ? 5.383 14.623 -17.622 1.00 88.31 454 GLU A C 1
ATOM 3548 O O . GLU A 1 454 ? 6.442 14.952 -17.093 1.00 88.31 454 GLU A O 1
ATOM 3553 N N . LYS A 1 455 ? 4.460 15.525 -17.980 1.00 83.25 455 LYS A N 1
ATOM 3554 C CA . LYS A 1 455 ? 4.460 16.950 -17.579 1.00 83.25 455 LYS A CA 1
ATOM 3555 C C . LYS A 1 455 ? 3.018 17.393 -17.301 1.00 83.25 455 LYS A C 1
ATOM 3557 O O . LYS A 1 455 ? 2.405 16.937 -16.353 1.00 83.25 455 LYS A O 1
ATOM 3562 N N . ASP A 1 456 ? 2.438 18.221 -18.176 1.00 82.12 456 ASP A N 1
ATOM 3563 C CA . ASP A 1 456 ? 0.999 18.553 -18.177 1.00 82.12 456 ASP A CA 1
ATOM 3564 C C . ASP A 1 456 ? 0.141 17.472 -18.873 1.00 82.12 456 ASP A C 1
ATOM 3566 O O . ASP A 1 456 ? -1.090 17.501 -18.849 1.00 82.12 456 ASP A O 1
ATOM 3570 N N . VAL A 1 457 ? 0.806 16.568 -19.589 1.00 88.25 457 VAL A N 1
ATOM 3571 C CA . VAL A 1 457 ? 0.285 15.464 -20.403 1.00 88.25 457 VAL A CA 1
ATOM 3572 C C . VAL A 1 457 ? 1.374 14.397 -20.486 1.00 88.25 457 VAL A C 1
ATOM 3574 O O . VAL A 1 457 ? 2.550 14.729 -20.310 1.00 88.25 457 VAL A O 1
ATOM 3577 N N . ASN A 1 458 ? 1.000 13.176 -20.862 1.00 90.94 458 ASN A N 1
ATOM 3578 C CA . ASN A 1 458 ? 1.956 12.106 -21.125 1.00 90.94 458 ASN A CA 1
ATOM 3579 C C . ASN A 1 458 ? 2.235 12.002 -22.620 1.00 90.94 458 ASN A C 1
ATOM 3581 O O . ASN A 1 458 ? 1.320 11.898 -23.446 1.00 90.94 458 ASN A O 1
ATOM 3585 N N . TRP A 1 459 ? 3.515 12.071 -22.965 1.00 94.19 459 TRP A N 1
ATOM 3586 C CA . TRP A 1 459 ? 4.016 11.846 -24.311 1.00 94.19 459 TRP A CA 1
ATOM 3587 C C . TRP A 1 459 ? 4.748 10.521 -24.370 1.00 94.19 459 TRP A C 1
ATOM 3589 O O . TRP A 1 459 ? 5.626 10.268 -23.555 1.00 94.19 459 TRP A O 1
ATOM 3599 N N . PHE A 1 460 ? 4.417 9.726 -25.380 1.00 94.44 460 PHE A N 1
ATOM 3600 C CA . PHE A 1 460 ? 4.987 8.407 -25.597 1.00 94.44 460 PHE A CA 1
ATOM 3601 C C . PHE A 1 460 ? 5.572 8.324 -26.992 1.00 94.44 460 PHE A C 1
ATOM 3603 O O . PHE A 1 460 ? 4.873 8.595 -27.972 1.00 94.44 460 PHE A O 1
ATOM 3610 N N . TYR A 1 461 ? 6.825 7.904 -27.087 1.00 96.00 461 TYR A N 1
ATOM 3611 C CA . TYR A 1 461 ? 7.446 7.533 -28.347 1.00 96.00 461 TYR A CA 1
ATOM 3612 C C . TYR A 1 461 ? 7.854 6.072 -28.321 1.00 96.00 461 TYR A C 1
ATOM 3614 O O . TYR A 1 461 ? 8.382 5.577 -27.333 1.00 96.00 461 TYR A O 1
ATOM 3622 N N . TYR A 1 462 ? 7.669 5.414 -29.453 1.00 94.38 462 TYR A N 1
ATOM 3623 C CA . TYR A 1 462 ? 8.018 4.026 -29.666 1.00 94.38 462 TYR A CA 1
ATOM 3624 C C . TYR A 1 462 ? 8.673 3.852 -31.037 1.00 94.38 462 TYR A C 1
ATOM 3626 O O . TYR A 1 462 ? 8.217 4.436 -32.025 1.00 94.38 462 TYR A O 1
ATOM 3634 N N . TYR A 1 463 ? 9.715 3.024 -31.096 1.00 96.31 463 TYR A N 1
ATOM 3635 C CA . TYR A 1 463 ? 10.414 2.646 -32.322 1.00 96.31 463 TYR A CA 1
ATOM 3636 C C . TYR A 1 463 ? 10.799 1.168 -32.313 1.00 96.31 463 TYR A C 1
ATOM 3638 O O . TYR A 1 463 ? 11.432 0.726 -31.359 1.00 96.31 463 TYR A O 1
ATOM 3646 N N . THR A 1 464 ? 10.522 0.440 -33.398 1.00 96.00 464 THR A N 1
ATOM 3647 C CA . THR A 1 464 ? 11.060 -0.913 -33.629 1.00 96.00 464 THR A CA 1
ATOM 3648 C C . THR A 1 464 ? 12.186 -0.886 -34.654 1.00 96.00 464 THR A C 1
ATOM 3650 O O . THR A 1 464 ? 12.004 -0.462 -35.803 1.00 96.00 464 THR A O 1
ATOM 3653 N N . LYS A 1 465 ? 13.355 -1.396 -34.265 1.00 94.81 465 LYS A N 1
ATOM 3654 C CA . LYS A 1 465 ? 14.524 -1.462 -35.144 1.00 94.81 465 LYS A CA 1
ATOM 3655 C C . LYS A 1 465 ? 14.350 -2.533 -36.222 1.00 94.81 465 LYS A C 1
ATOM 3657 O O . LYS A 1 465 ? 13.698 -3.554 -36.026 1.00 94.81 465 LYS A O 1
ATOM 3662 N N . GLY A 1 466 ? 14.893 -2.278 -37.409 1.00 92.38 466 GLY A N 1
ATOM 3663 C CA . GLY A 1 466 ? 14.752 -3.147 -38.581 1.00 92.38 466 GLY A CA 1
ATOM 3664 C C . GLY A 1 466 ? 13.452 -2.915 -39.361 1.00 92.38 466 GLY A C 1
ATOM 3665 O O . GLY A 1 466 ? 13.511 -2.666 -40.565 1.00 92.38 466 GLY A O 1
ATOM 3666 N N . SER A 1 467 ? 12.284 -2.923 -38.700 1.00 92.00 467 SER A N 1
ATOM 3667 C CA . SER A 1 467 ? 11.003 -2.607 -39.363 1.00 92.00 467 SER A CA 1
ATOM 3668 C C . SER A 1 467 ? 10.841 -1.110 -39.650 1.00 92.00 467 SER A C 1
ATOM 3670 O O . SER A 1 467 ? 10.208 -0.738 -40.641 1.00 92.00 467 SER A O 1
ATOM 3672 N N . GLY A 1 468 ? 11.429 -0.256 -38.803 1.00 85.44 468 GLY A N 1
ATOM 3673 C CA . GLY A 1 468 ? 11.267 1.195 -38.868 1.00 85.44 468 GLY A CA 1
ATOM 3674 C C . GLY A 1 468 ? 9.876 1.667 -38.441 1.00 85.44 468 GLY A C 1
ATOM 3675 O O . GLY A 1 468 ? 9.475 2.775 -38.795 1.00 85.44 468 GLY A O 1
ATOM 3676 N N . GLU A 1 469 ? 9.120 0.821 -37.738 1.00 94.25 469 GLU A N 1
ATOM 3677 C CA . GLU A 1 469 ? 7.837 1.206 -37.162 1.00 94.25 469 GLU A CA 1
ATOM 3678 C C . GLU A 1 469 ? 8.060 2.256 -36.075 1.00 94.25 469 GLU A C 1
ATOM 3680 O O . GLU A 1 469 ? 8.815 2.029 -35.133 1.00 94.25 469 GLU A O 1
ATOM 3685 N N . GLU A 1 470 ? 7.401 3.403 -36.225 1.00 95.56 470 GLU A N 1
ATOM 3686 C CA . GLU A 1 470 ? 7.461 4.522 -35.290 1.00 95.56 470 GLU A CA 1
ATOM 3687 C C . GLU A 1 470 ? 6.053 4.958 -34.911 1.00 95.56 470 GLU A C 1
ATOM 3689 O O . GLU A 1 470 ? 5.177 5.082 -35.778 1.00 95.56 470 GLU A O 1
ATOM 3694 N N . LEU A 1 471 ? 5.868 5.247 -33.626 1.00 96.44 471 LEU A N 1
ATOM 3695 C CA . LEU A 1 471 ? 4.632 5.754 -33.051 1.00 96.44 471 LEU A CA 1
ATOM 3696 C C . LEU A 1 471 ? 4.958 6.867 -32.056 1.00 96.44 471 LEU A C 1
ATOM 3698 O O . LEU A 1 471 ? 5.832 6.725 -31.209 1.00 96.44 471 LEU A O 1
ATOM 3702 N N . CYS A 1 472 ? 4.222 7.966 -32.152 1.00 97.25 472 CYS A N 1
ATOM 3703 C CA . CYS A 1 472 ? 4.205 9.030 -31.161 1.00 97.25 472 CYS A CA 1
ATOM 3704 C C . CYS A 1 472 ? 2.767 9.230 -30.688 1.00 97.25 472 CYS A C 1
ATOM 3706 O O . CYS A 1 472 ? 1.850 9.270 -31.517 1.00 97.25 472 CYS A O 1
ATOM 3708 N N . GLN A 1 473 ? 2.548 9.351 -29.383 1.00 96.19 473 GLN A N 1
ATOM 3709 C CA . GLN A 1 473 ? 1.230 9.548 -28.789 1.00 96.19 473 GLN A CA 1
ATOM 3710 C C . GLN A 1 473 ? 1.254 10.618 -27.703 1.00 96.19 473 GLN A C 1
ATOM 3712 O O . GLN A 1 473 ? 2.240 10.789 -26.994 1.00 96.19 473 GLN A O 1
ATOM 3717 N N . LYS A 1 474 ? 0.125 11.317 -27.581 1.00 94.94 474 LYS A N 1
ATOM 3718 C CA . LYS A 1 474 ? -0.174 12.265 -26.510 1.00 94.94 474 LYS A CA 1
ATOM 3719 C C . LYS A 1 474 ? -1.408 11.785 -25.758 1.00 94.94 474 LYS A C 1
ATOM 3721 O O . LYS A 1 474 ? -2.455 11.586 -26.379 1.00 94.94 474 LYS A O 1
ATOM 3726 N N . ILE A 1 475 ? -1.304 11.647 -24.445 1.00 92.50 475 ILE A N 1
ATOM 3727 C CA . ILE A 1 475 ? -2.314 11.069 -23.550 1.00 92.50 475 ILE A CA 1
ATOM 3728 C C . ILE A 1 475 ? -2.527 12.045 -22.374 1.00 92.50 475 ILE A C 1
ATOM 3730 O O . ILE A 1 475 ? -1.581 12.739 -21.995 1.00 92.50 475 ILE A O 1
ATOM 3734 N N . PRO A 1 476 ? -3.750 12.217 -21.832 1.00 87.88 476 PRO A N 1
ATOM 3735 C CA . PRO A 1 476 ? -3.939 13.055 -20.649 1.00 87.88 476 PRO A CA 1
ATOM 3736 C C . PRO A 1 476 ? -3.316 12.387 -19.418 1.00 87.88 476 PRO A C 1
ATOM 3738 O O . PRO A 1 476 ? -3.295 11.161 -19.333 1.00 87.88 476 PRO A O 1
ATOM 3741 N N . LEU A 1 477 ? -2.871 13.190 -18.449 1.00 81.19 477 LEU A N 1
ATOM 3742 C CA . LEU A 1 477 ? -2.426 12.679 -17.149 1.00 81.19 477 LEU A CA 1
ATOM 3743 C C . LEU A 1 477 ? -3.523 11.821 -16.506 1.00 81.19 477 LEU A C 1
ATOM 3745 O O . LEU A 1 477 ? -4.690 12.221 -16.499 1.00 81.19 477 LEU A O 1
ATOM 3749 N N . GLY A 1 478 ? -3.153 10.644 -15.996 1.00 70.56 478 GLY A N 1
ATOM 3750 C CA . GLY A 1 478 ? -4.075 9.720 -15.326 1.00 70.56 478 GLY A CA 1
ATOM 3751 C C . GLY A 1 478 ? -5.161 9.104 -16.220 1.00 70.56 478 GLY A C 1
ATOM 3752 O O . GLY A 1 478 ? -6.088 8.479 -15.712 1.00 70.56 478 GLY A O 1
ATOM 3753 N N . GLY A 1 479 ? -5.091 9.276 -17.545 1.00 74.25 479 GLY A N 1
ATOM 3754 C CA . GLY A 1 479 ? -6.036 8.678 -18.486 1.00 74.25 479 GLY A CA 1
ATOM 3755 C C . GLY A 1 479 ? -5.367 7.720 -19.466 1.00 74.25 479 GLY A C 1
ATOM 3756 O O . GLY A 1 479 ? -4.172 7.781 -19.713 1.00 74.25 479 GLY A O 1
ATOM 3757 N N . THR A 1 480 ? -6.163 6.847 -20.082 1.00 76.44 480 THR A N 1
ATOM 3758 C CA . THR A 1 480 ? -5.690 5.851 -21.068 1.00 76.44 480 THR A CA 1
ATOM 3759 C C . THR A 1 480 ? -6.085 6.192 -22.507 1.00 76.44 480 THR A C 1
ATOM 3761 O O . THR A 1 480 ? -5.690 5.523 -23.460 1.00 76.44 480 THR A O 1
ATOM 3764 N N . SER A 1 481 ? -6.889 7.242 -22.695 1.00 87.12 481 SER A N 1
ATOM 3765 C CA . SER A 1 481 ? -7.416 7.625 -24.006 1.00 87.12 481 SER A CA 1
ATOM 3766 C C . SER A 1 481 ? -6.442 8.522 -24.768 1.00 87.12 481 SER A C 1
ATOM 3768 O O . SER A 1 481 ? -6.160 9.646 -24.356 1.00 87.12 481 SER A O 1
ATOM 3770 N N . VAL A 1 482 ? -5.976 8.046 -25.923 1.00 89.69 482 VAL A N 1
ATOM 3771 C CA . VAL A 1 482 ? -5.064 8.787 -26.803 1.00 89.69 482 VAL A CA 1
ATOM 3772 C C . VAL A 1 482 ? -5.738 10.052 -27.346 1.00 89.69 482 VAL A C 1
ATOM 3774 O O . VAL A 1 482 ? -6.756 9.984 -28.033 1.00 89.69 482 VAL A O 1
ATOM 3777 N N . ILE A 1 483 ? -5.141 11.216 -27.073 1.00 90.62 483 ILE A N 1
ATOM 3778 C CA . ILE A 1 483 ? -5.594 12.527 -27.566 1.00 90.62 483 ILE A CA 1
ATOM 3779 C C . ILE A 1 483 ? -5.170 12.697 -29.022 1.00 90.62 483 ILE A C 1
ATOM 3781 O O . ILE A 1 483 ? -5.954 13.116 -29.873 1.00 90.62 483 ILE A O 1
ATOM 3785 N N . GLN A 1 484 ? -3.897 12.413 -29.296 1.00 94.25 484 GLN A N 1
ATOM 3786 C CA . GLN A 1 484 ? -3.278 12.557 -30.610 1.00 94.25 484 GLN A CA 1
ATOM 3787 C C . GLN A 1 484 ? -2.261 11.440 -30.834 1.00 94.25 484 GLN A C 1
ATOM 3789 O O . GLN A 1 484 ? -1.621 10.981 -29.890 1.00 94.25 484 GLN A O 1
ATOM 3794 N N . SER A 1 485 ? -2.115 11.017 -32.091 1.00 95.88 485 SER A N 1
ATOM 3795 C CA . SER A 1 485 ? -1.172 9.978 -32.494 1.00 95.88 485 SER A CA 1
ATOM 3796 C C . SER A 1 485 ? -0.591 10.263 -33.876 1.00 95.88 485 SER A C 1
ATOM 3798 O O . SER A 1 485 ? -1.291 10.752 -34.767 1.00 95.88 485 SER A O 1
ATOM 3800 N N . TRP A 1 486 ? 0.686 9.932 -34.048 1.00 97.19 486 TRP A N 1
ATOM 3801 C CA . TRP A 1 486 ? 1.440 10.050 -35.291 1.00 97.19 486 TRP A CA 1
ATOM 3802 C C . TRP A 1 486 ? 2.230 8.768 -35.529 1.00 97.19 486 TRP A C 1
ATOM 3804 O O . TRP A 1 486 ? 2.715 8.162 -34.578 1.00 97.19 486 TRP A O 1
ATOM 3814 N N . THR A 1 487 ? 2.369 8.365 -36.790 1.00 94.94 487 THR A N 1
ATOM 3815 C CA . THR A 1 487 ? 3.086 7.146 -37.185 1.00 94.94 487 THR A CA 1
ATOM 3816 C C . THR A 1 487 ? 4.040 7.410 -38.343 1.00 94.94 487 THR A C 1
ATOM 3818 O O . THR A 1 487 ? 3.880 8.379 -39.094 1.00 94.94 487 THR A O 1
ATOM 3821 N N . GLY A 1 488 ? 5.030 6.532 -38.503 1.00 90.44 488 GLY A N 1
ATOM 3822 C CA . GLY A 1 488 ? 6.044 6.651 -39.550 1.00 90.44 488 GLY A CA 1
ATOM 3823 C C . GLY A 1 488 ? 6.943 7.872 -39.348 1.00 90.44 488 GLY A C 1
ATOM 3824 O O . GLY A 1 488 ? 7.107 8.350 -38.234 1.00 90.44 488 GLY A O 1
ATOM 3825 N N . THR A 1 489 ? 7.499 8.421 -40.430 1.00 83.44 489 THR A N 1
ATOM 3826 C CA . THR A 1 489 ? 8.600 9.405 -40.358 1.00 83.44 489 THR A CA 1
ATOM 3827 C C . THR A 1 489 ? 8.271 10.715 -39.636 1.00 83.44 489 THR A C 1
ATOM 3829 O O . THR A 1 489 ? 9.180 11.471 -39.316 1.00 83.44 489 THR A O 1
ATOM 3832 N N . THR A 1 490 ? 6.991 11.032 -39.418 1.00 93.44 490 THR A N 1
ATOM 3833 C CA . THR A 1 490 ? 6.581 12.229 -38.667 1.00 93.44 490 THR A CA 1
ATOM 3834 C C . THR A 1 490 ? 6.495 11.979 -37.164 1.00 93.44 490 THR A C 1
ATOM 3836 O O . THR A 1 490 ? 6.504 12.942 -36.403 1.00 93.44 490 THR A O 1
ATOM 3839 N N . ALA A 1 491 ? 6.421 10.721 -36.716 1.00 95.69 491 ALA A N 1
ATOM 3840 C CA . ALA A 1 491 ? 6.261 10.375 -35.308 1.00 95.69 491 ALA A CA 1
ATOM 3841 C C . ALA A 1 491 ? 7.437 10.882 -34.470 1.00 95.69 491 ALA A C 1
ATOM 3843 O O . ALA A 1 491 ? 7.219 11.599 -33.490 1.00 95.69 491 ALA A O 1
ATOM 3844 N N . TYR A 1 492 ? 8.671 10.592 -34.894 1.00 94.38 492 TYR A N 1
ATOM 3845 C CA . TYR A 1 492 ? 9.851 11.083 -34.191 1.00 94.38 492 TYR A CA 1
ATOM 3846 C C . TYR A 1 492 ? 9.897 12.606 -34.125 1.00 94.38 492 TYR A C 1
ATOM 3848 O O . TYR A 1 492 ? 10.110 13.152 -33.051 1.00 94.38 492 TYR A O 1
ATOM 3856 N N . GLU A 1 493 ? 9.647 13.304 -35.236 1.00 94.56 493 GLU A N 1
ATOM 3857 C CA . GLU A 1 493 ? 9.681 14.771 -35.263 1.00 94.56 493 GLU A CA 1
ATOM 3858 C C . GLU A 1 493 ? 8.692 15.387 -34.262 1.00 94.56 493 GLU A C 1
ATOM 3860 O O . GLU A 1 493 ? 9.019 16.369 -33.596 1.00 94.56 493 GLU A O 1
ATOM 3865 N N . GLN A 1 494 ? 7.493 14.805 -34.133 1.00 96.00 494 GLN A N 1
ATOM 3866 C CA . GLN A 1 494 ? 6.483 15.289 -33.193 1.00 96.00 494 GLN A CA 1
ATOM 3867 C C . GLN A 1 494 ? 6.879 15.032 -31.743 1.00 96.00 494 GLN A C 1
ATOM 3869 O O . GLN A 1 494 ? 6.857 15.965 -30.941 1.00 96.00 494 GLN A O 1
ATOM 3874 N N . CYS A 1 495 ? 7.259 13.802 -31.400 1.00 95.31 495 CYS A N 1
ATOM 3875 C CA . CYS A 1 495 ? 7.632 13.483 -30.026 1.00 95.31 495 CYS A CA 1
ATOM 3876 C C . CYS A 1 495 ? 8.918 14.209 -29.629 1.00 95.31 495 CYS A C 1
ATOM 3878 O O . CYS A 1 495 ? 8.935 14.885 -28.608 1.00 95.31 495 CYS A O 1
ATOM 3880 N N . TYR A 1 496 ? 9.941 14.212 -30.486 1.00 94.81 496 TYR A N 1
ATOM 3881 C CA . TYR A 1 496 ? 11.184 14.939 -30.239 1.00 94.81 496 TYR A CA 1
ATOM 3882 C C . TYR A 1 496 ? 10.932 16.420 -29.950 1.00 94.81 496 TYR A C 1
ATOM 3884 O O . TYR A 1 496 ? 11.540 16.952 -29.034 1.00 94.81 496 TYR A O 1
ATOM 3892 N N . ALA A 1 497 ? 10.026 17.088 -30.674 1.00 93.88 497 ALA A N 1
ATOM 3893 C CA . ALA A 1 497 ? 9.732 18.505 -30.453 1.00 93.88 497 ALA A CA 1
ATOM 3894 C C . ALA A 1 497 ? 8.971 18.802 -29.146 1.00 93.88 497 ALA A C 1
ATOM 3896 O O . ALA A 1 497 ? 9.048 19.927 -28.654 1.00 93.88 497 ALA A O 1
ATOM 3897 N N . ASN A 1 498 ? 8.222 17.836 -28.605 1.00 91.81 498 ASN A N 1
ATOM 3898 C CA . ASN A 1 498 ? 7.383 18.023 -27.413 1.00 91.81 498 ASN A CA 1
ATOM 3899 C C . ASN A 1 498 ? 7.967 17.380 -26.145 1.00 91.81 498 ASN A C 1
ATOM 3901 O O . ASN A 1 498 ? 7.512 17.686 -25.046 1.00 91.81 498 ASN A O 1
ATOM 3905 N N . MET A 1 499 ? 8.977 16.526 -26.302 1.00 89.88 499 MET A N 1
ATOM 3906 C CA . MET A 1 499 ? 9.661 15.797 -25.234 1.00 89.88 499 MET A CA 1
ATOM 3907 C C . MET A 1 499 ? 11.086 16.337 -24.983 1.00 89.88 499 MET A C 1
ATOM 3909 O O . MET A 1 499 ? 11.967 15.580 -24.589 1.00 89.88 499 MET A O 1
ATOM 3913 N N . GLN A 1 500 ? 11.336 17.626 -25.255 1.00 78.56 500 GLN A N 1
ATOM 3914 C CA . GLN A 1 500 ? 12.561 18.319 -24.812 1.00 78.56 500 GLN A CA 1
ATOM 3915 C C . GLN A 1 500 ? 12.410 18.910 -23.409 1.00 78.56 500 GLN A C 1
ATOM 3917 O O . GLN A 1 500 ? 11.261 19.212 -22.986 1.00 78.56 500 GLN A O 1
#

pLDDT: mean 87.17, std 16.55, range [25.31, 98.5]